Protein AF-A0A3D5EQK5-F1 (afdb_monomer)

Radius of gyration: 29.46 Å; Cα contacts (8 Å, |Δi|>4): 662; chains: 1; bounding box: 68×89×76 Å

Sequence (593 aa):
MPLKARLHYESLVHDIFRQAYERNTKLSLLFKLSTVSHFVELAGLSDRYDAQEFIRSLFLVEVLGSQAGKTKRSIWEEYKAAVKAQGEKLLVSLDEFENHLRKFVDKNSLVLPATQEALRHFLKEKTNHLLNVFSLSKARGKYVIQRMCVRVHQVGTLCFLAATGWRRSELGFTFSDIKISKNNDGLDNFSTPWRFHIHWLLPKTNGMSKTMREITSTSYILLSQLACFLPKNQDGPVMGNDDFIYEASKLLWPDFVQNYVLFDENHLVDEEHEASIQKVKREVQRTFPLYQLASKSNDLKKALSSYHSGEIPKEQRQLLEENIPQAMLDKLASPDIELTQKNVLSIKSALLRDVKYPSPHAFRHMWAEAVLMRYRGPVGSFIRANFQHMDERFFMAYLRDKDMKLINEHAERSFISYVSQQYADLGRNAFGESVSQLPRYIELSVSKTSVISHEKYLKKVATVANERIESVKANPWGTCIRRAGTDFRAACSQGGIPHTHDAAPKLCLGCTNVDITKANLRGIMVYTRQEVEACLNPNLPSQLKMPYIDTIKRAVSVVKKLKAKSSNPSRYDKAIADFEEALSAANVYQEAV

Solvent-accessible surface area (backbone atoms only — not comparable to full-atom values): 32763 Å² total; per-residue (Å²): 131,59,70,71,59,52,54,51,55,47,51,53,51,51,53,53,47,48,58,52,44,64,68,45,47,60,63,63,52,60,72,32,68,70,46,35,51,52,54,25,50,63,35,56,44,70,101,40,71,58,47,42,38,32,53,49,48,52,55,42,38,78,71,49,47,88,77,44,86,60,51,56,66,56,48,48,55,49,31,50,54,56,39,46,76,70,77,43,66,68,72,52,52,71,68,56,50,51,53,50,48,51,54,48,48,66,72,68,50,81,78,73,56,89,49,71,68,53,34,50,51,51,52,50,52,54,48,51,52,52,33,60,76,68,68,43,84,86,54,62,74,73,56,37,59,53,51,48,52,52,50,55,47,24,52,52,41,37,52,48,39,46,74,61,24,53,56,66,84,57,47,62,46,35,70,82,37,52,44,79,44,75,37,81,49,92,76,53,25,46,28,42,52,59,41,39,25,39,54,37,48,36,63,89,63,54,40,89,41,63,43,79,42,79,51,53,71,68,53,51,53,51,51,56,60,39,44,68,76,48,61,89,94,56,94,47,38,47,53,42,53,74,65,49,48,53,52,23,40,46,64,56,48,67,52,48,67,73,64,37,66,73,72,39,77,91,68,52,95,44,75,68,61,40,56,55,42,50,51,50,47,53,52,46,51,70,40,40,64,55,47,61,44,54,71,38,65,69,57,35,50,50,49,52,50,26,51,48,71,66,70,42,55,68,72,61,46,50,56,47,66,77,51,42,60,64,78,58,53,56,46,50,63,38,94,84,58,72,88,44,74,68,54,52,51,52,52,39,51,50,58,46,66,90,44,90,70,70,35,58,69,49,36,24,51,54,32,53,50,54,42,62,77,70,52,74,30,58,53,69,59,54,52,32,65,71,60,68,67,47,56,73,69,51,42,55,48,60,47,66,81,39,70,44,63,58,50,49,45,48,51,41,44,50,48,45,27,52,56,44,30,40,24,70,74,51,35,83,52,53,72,45,23,47,49,62,50,58,42,62,51,48,53,64,73,50,68,85,61,90,66,96,45,70,69,61,38,42,52,48,42,24,53,50,43,56,74,42,41,78,49,69,49,60,35,34,56,27,32,36,46,41,42,69,92,38,35,73,61,31,59,50,34,56,98,56,44,62,43,76,85,74,68,41,64,72,37,41,58,74,21,61,39,29,35,32,43,68,86,18,54,64,32,39,55,64,70,45,40,67,39,41,53,49,26,55,36,86,88,54,57,58,82,76,31,51,75,31,49,57,32,44,53,31,47,42,54,47,50,52,50,27,32,78,51,40,97,62,43,71,80,41,48,62,62,44,48,58,44,50,51,20,50,48,54,42,49,64,53,66,78,76,111

Mean predicted aligned error: 15.66 Å

pLDDT: mean 78.14, std 14.12, range [31.59, 95.19]

Foldseek 3Di:
DDPVVVVVVLVVVLVVVVVVLVVCLLLVQCPDPVNLVVLLVLQVHDPDPLSSLLSLLQSVCVVCPPVNVDHNVRLVVLLQVVCVVLVHHGPDDPVVSVVVVVVCCVVPRDDQDPDSVSNVVVVVVVLVVLCVVQVVVPDDDPRSVVVSLLLVLLQLLQVLLLQQLEDLVFQFAFLVQKDKDADPPSNSCSRNRIWIWGFTDDCQFPNRHTDTATDDSSSNSSLVVLNVSDPPPDRGRSSDHSVSNFCSQQRCLVVCLPPPPLCDPVVDPDPVVNVVVVVVSCQQNVLVVLCVCLVDLVSVLVQLVCLLVVNHDPVSVCLLVVQADPVLSVLSVDPPDDSDPVNSVVSSCSSCVSHDGTGSNVSSVSSLLVCVVPPQAQSVVVNCSSHVNDDVVNVVVVCPPPPVVVVQLVSFLVVLLVVQLLCVVVNPPSQQLKDAPSSVVLCVQCVPDDDDDSVSSSVVSSVSSSVFFDGWDGHLQFIFTHGPPCQVQQLCHDPSHRPCVPDALLRALPGNRTMGGPSSLVVLCVRLVVLLVQLQDPPHALVRNVSSLSSLVSSLVSLVSSLVRDPSNVSSVVVNVSSVVSNVSSVVNVVVD

Secondary structure (DSSP, 8-state):
--HHHHHHHHHHHHHHHHHHHHHHHHHHHHTSHHHHHHHHHHTT--S-HHHHHHHHHHHHHHHHGGGG-S-HHHHHHHHHHHHHHTT---SS-HHHHHHHHHHHHHHHSPPPPSSHHHHHHHHHHHHHHHHHHTT-TT--THHHHHHHHHHHHHHHHHHHHHHH---GGG---BGGGEEEEE---TTTTTT--EEEEEEEE-TTTSTT-EEEEEE-HHHHHHHHHHHTTSPTT---BTT--HHHHHHHHHHTHHHHHHH-GGGSGGG-S-HHHHHHHHHHHHHHHHHHHHHHHHHSHHHHHHHHHHHHTT---HHHHHHHHHHS-HHHHHHHHSTT----HHHHHHHHHHHTTT-----HHHHHHHHHHHHHHH--S-HHHHHHHHH----HHHHHHHTTSS-HHHHHHHHHHHHHHHHHHHHHHHGGGTTSSEE-SHHHHHHHHHTT---SSHHHHHHHHHHHHHHHEEEEEEETTEEEEEETT-GGGSTTEETTEE-GGG--HHHHTT-TTEEEEGGGHHHHHHHTHHHHHHHH-TTS-HHHHHHHHHHHHHHHHHHHHHHTT-SSGGGGHHHHHHHHHHHHHHHTTTS--

Nearest PDB structures (foldseek):
  7qcf-assembly1_A  TM=3.567E-01  e=1.750E+00  Escherichia coli K-12
  6xr2-assembly2_D  TM=3.735E-01  e=3.696E+00  synthetic construct
  4txr-assembly1_A  TM=3.105E-01  e=8.904E+00  Homo sapiens
  7duw-assembly1_A  TM=1.020E-01  e=5.490E+00  Rhizobium tropici

Structure (mmCIF, N/CA/C/O backbone):
data_AF-A0A3D5EQK5-F1
#
_entry.id   AF-A0A3D5EQK5-F1
#
loop_
_atom_site.group_PDB
_atom_site.id
_atom_site.type_symbol
_atom_site.label_atom_id
_atom_site.label_alt_id
_atom_site.label_comp_id
_atom_site.label_asym_id
_atom_site.label_entity_id
_atom_site.label_seq_id
_atom_site.pdbx_PDB_ins_code
_atom_site.Cartn_x
_atom_site.Cartn_y
_atom_site.Cartn_z
_atom_site.occupancy
_atom_site.B_iso_or_equiv
_atom_site.auth_seq_id
_atom_site.auth_comp_id
_atom_site.auth_asym_id
_atom_site.auth_atom_id
_atom_site.pdbx_PDB_model_num
ATOM 1 N N . MET A 1 1 ? -3.015 41.090 26.504 1.00 58.72 1 MET A N 1
ATOM 2 C CA . MET A 1 1 ? -1.765 41.469 25.805 1.00 58.72 1 MET A CA 1
ATOM 3 C C . MET A 1 1 ? -1.988 42.757 25.031 1.00 58.72 1 MET A C 1
ATOM 5 O O . MET A 1 1 ? -3.020 42.848 24.373 1.00 58.72 1 MET A O 1
ATOM 9 N N . PRO A 1 2 ? -1.046 43.712 25.070 1.00 78.38 2 PRO A N 1
ATOM 10 C CA . PRO A 1 2 ? -1.090 44.917 24.241 1.00 78.38 2 PRO A CA 1
ATOM 11 C C . PRO A 1 2 ? -1.118 44.578 22.741 1.00 78.38 2 PRO A C 1
ATOM 13 O O . PRO A 1 2 ? -0.469 43.620 22.314 1.00 78.38 2 PRO A O 1
ATOM 16 N N . LEU A 1 3 ? -1.826 45.376 21.933 1.00 74.75 3 LEU A N 1
ATOM 17 C CA . LEU A 1 3 ? -1.987 45.160 20.484 1.00 74.75 3 LEU A CA 1
ATOM 18 C C . LEU A 1 3 ? -0.637 45.051 19.753 1.00 74.75 3 LEU A C 1
ATOM 20 O O . LEU A 1 3 ? -0.443 44.152 18.941 1.00 74.75 3 LEU A O 1
ATOM 24 N N . LYS A 1 4 ? 0.325 45.905 20.121 1.00 75.62 4 LYS A N 1
ATOM 25 C CA . LYS A 1 4 ? 1.687 45.918 19.562 1.00 75.62 4 LYS A CA 1
ATOM 26 C C . LYS A 1 4 ? 2.435 44.600 19.796 1.00 75.62 4 LYS A C 1
ATOM 28 O O . LYS A 1 4 ? 3.057 44.077 18.880 1.00 75.62 4 LYS A O 1
ATOM 33 N N . ALA A 1 5 ? 2.323 44.032 20.999 1.00 76.06 5 ALA A N 1
ATOM 34 C CA . ALA A 1 5 ? 2.925 42.739 21.311 1.00 76.06 5 ALA A CA 1
ATOM 35 C C . ALA A 1 5 ? 2.268 41.620 20.488 1.00 76.06 5 ALA A C 1
ATOM 37 O O . ALA A 1 5 ? 2.960 40.784 19.921 1.00 76.06 5 ALA A O 1
ATOM 38 N N . ARG A 1 6 ? 0.934 41.633 20.362 1.00 76.75 6 ARG A N 1
ATOM 39 C CA . ARG A 1 6 ? 0.190 40.636 19.576 1.00 76.75 6 ARG A CA 1
ATOM 40 C C . ARG A 1 6 ? 0.594 40.635 18.097 1.00 76.75 6 ARG A C 1
ATOM 42 O O . ARG A 1 6 ? 0.822 39.560 17.556 1.00 76.75 6 ARG A O 1
ATOM 49 N N . LEU A 1 7 ? 0.722 41.813 17.485 1.00 79.81 7 LEU A N 1
ATOM 50 C CA . LEU A 1 7 ? 1.175 41.961 16.097 1.00 79.81 7 LEU A CA 1
ATOM 51 C C . LEU A 1 7 ? 2.622 41.481 15.909 1.00 79.81 7 LEU A C 1
ATOM 53 O O . LEU A 1 7 ? 2.929 40.829 14.916 1.00 79.81 7 LEU A O 1
ATOM 57 N N . HIS A 1 8 ? 3.498 41.735 16.886 1.00 83.69 8 HIS A N 1
ATOM 58 C CA . HIS A 1 8 ? 4.877 41.247 16.849 1.00 83.69 8 HIS A CA 1
ATOM 59 C C . HIS A 1 8 ? 4.963 39.711 16.889 1.00 83.69 8 HIS A C 1
ATOM 61 O O . HIS A 1 8 ? 5.637 39.111 16.053 1.00 83.69 8 HIS A O 1
ATOM 67 N N . TYR A 1 9 ? 4.244 39.056 17.810 1.00 84.31 9 TYR A N 1
ATOM 68 C CA . TYR A 1 9 ? 4.218 37.588 17.872 1.00 84.31 9 TYR A CA 1
ATOM 69 C C . TYR A 1 9 ? 3.583 36.958 16.636 1.00 84.31 9 TYR A C 1
ATOM 71 O O . TYR A 1 9 ? 4.021 35.898 16.198 1.00 84.31 9 TYR A O 1
ATOM 79 N N . GLU A 1 10 ? 2.556 37.590 16.074 1.00 84.56 10 GLU A N 1
ATOM 80 C CA . GLU A 1 10 ? 1.939 37.120 14.840 1.00 84.56 10 GLU A CA 1
ATOM 81 C C . GLU A 1 10 ? 2.922 37.152 13.672 1.00 84.56 10 GLU A C 1
ATOM 83 O O . GLU A 1 10 ? 3.047 36.146 12.976 1.00 84.56 10 GLU A O 1
ATOM 88 N N . SER A 1 11 ? 3.681 38.242 13.522 1.00 86.12 11 SER A N 1
ATOM 89 C CA . SER A 1 11 ? 4.721 38.320 12.498 1.00 86.12 11 SER A CA 1
ATOM 90 C C . SER A 1 11 ? 5.740 37.201 12.649 1.00 86.12 11 SER A C 1
ATOM 92 O O . SER A 1 11 ? 6.010 36.492 11.687 1.00 86.12 11 SER A O 1
ATOM 94 N N . LEU A 1 12 ? 6.230 36.976 13.870 1.00 88.50 12 LEU A N 1
ATOM 95 C CA . LEU A 1 12 ? 7.186 35.908 14.141 1.00 88.50 12 LEU A CA 1
ATOM 96 C C . LEU A 1 12 ? 6.625 34.522 13.776 1.00 88.50 12 LEU A C 1
ATOM 98 O O . LEU A 1 12 ? 7.316 33.710 13.165 1.00 88.50 12 LEU A O 1
ATOM 102 N N . VAL A 1 13 ? 5.368 34.238 14.130 1.00 86.62 13 VAL A N 1
ATOM 103 C CA . VAL A 1 13 ? 4.706 32.966 13.790 1.00 86.62 13 VAL A CA 1
ATOM 104 C C . VAL A 1 13 ? 4.538 32.817 12.279 1.00 86.62 13 VAL A C 1
ATOM 106 O O . VAL A 1 13 ? 4.774 31.733 11.746 1.00 86.62 13 VAL A O 1
ATOM 109 N N . HIS A 1 14 ? 4.151 33.886 11.587 1.00 89.94 14 HIS A N 1
ATOM 110 C CA . HIS A 1 14 ? 4.031 33.911 10.133 1.00 89.94 14 HIS A CA 1
ATOM 111 C C . HIS A 1 14 ? 5.373 33.657 9.442 1.00 89.94 14 HIS A C 1
ATOM 113 O O . HIS A 1 14 ? 5.427 32.854 8.511 1.00 89.94 14 HIS A O 1
ATOM 119 N N . ASP A 1 15 ? 6.458 34.252 9.931 1.00 88.75 15 ASP A N 1
ATOM 120 C CA . ASP A 1 15 ? 7.800 34.048 9.382 1.00 88.75 15 ASP A CA 1
ATOM 121 C C . ASP A 1 15 ? 8.273 32.603 9.589 1.00 88.75 15 ASP A C 1
ATOM 123 O O . ASP A 1 15 ? 8.761 31.960 8.656 1.00 88.75 15 ASP A O 1
ATOM 127 N N . ILE A 1 16 ? 8.041 32.039 10.781 1.00 88.12 16 ILE A N 1
ATOM 128 C CA . ILE A 1 16 ? 8.313 30.622 11.065 1.00 88.12 16 ILE A CA 1
ATOM 129 C C . ILE A 1 16 ? 7.494 29.717 10.136 1.00 88.12 16 ILE A C 1
ATOM 131 O O . ILE A 1 16 ? 8.021 28.734 9.608 1.00 88.12 16 ILE A O 1
ATOM 135 N N . PHE A 1 17 ? 6.216 30.040 9.917 1.00 88.06 17 PHE A N 1
ATOM 136 C CA . PHE A 1 17 ? 5.351 29.280 9.022 1.00 88.06 17 PHE A CA 1
ATOM 137 C C . PHE A 1 17 ? 5.857 29.320 7.580 1.00 88.06 17 PHE A C 1
ATOM 139 O O . PHE A 1 17 ? 5.950 28.261 6.966 1.00 88.06 17 PHE A O 1
ATOM 146 N N . ARG A 1 18 ? 6.232 30.493 7.047 1.00 88.69 18 ARG A N 1
ATOM 147 C CA . ARG A 1 18 ? 6.781 30.617 5.684 1.00 88.69 18 ARG A CA 1
ATOM 148 C C . ARG A 1 18 ? 8.023 29.757 5.504 1.00 88.69 18 ARG A C 1
ATOM 150 O O . ARG A 1 18 ? 8.058 28.927 4.601 1.00 88.69 18 ARG A O 1
ATOM 157 N N . GLN A 1 19 ? 8.980 29.866 6.426 1.00 86.25 19 GLN A N 1
ATOM 158 C CA . GLN A 1 19 ? 10.206 29.067 6.379 1.00 86.25 19 GLN A CA 1
ATOM 159 C C . GLN A 1 19 ? 9.916 27.560 6.418 1.00 86.25 19 GLN A C 1
ATOM 161 O O . GLN A 1 19 ? 10.554 26.780 5.713 1.00 86.25 19 GLN A O 1
ATOM 166 N N . ALA A 1 20 ? 8.963 27.125 7.249 1.00 83.94 20 ALA A N 1
ATOM 167 C CA . ALA A 1 20 ? 8.563 25.722 7.309 1.00 83.94 20 ALA A CA 1
ATOM 168 C C . ALA A 1 20 ? 7.818 25.279 6.039 1.00 83.94 20 ALA A C 1
ATOM 170 O O . ALA A 1 20 ? 8.043 24.170 5.555 1.00 83.94 20 ALA A O 1
ATOM 171 N N . TYR A 1 21 ? 6.956 26.133 5.490 1.00 86.31 21 TYR A N 1
ATOM 172 C CA . TYR A 1 21 ? 6.188 25.867 4.281 1.00 86.31 21 TYR A CA 1
ATOM 173 C C . TYR A 1 21 ? 7.105 25.700 3.068 1.00 86.31 21 TYR A C 1
ATOM 175 O O . TYR A 1 21 ? 7.033 24.681 2.387 1.00 86.31 21 TYR A O 1
ATOM 183 N N . GLU A 1 22 ? 8.024 26.638 2.846 1.00 82.25 22 GLU A N 1
ATOM 184 C CA . GLU A 1 22 ? 8.985 26.608 1.738 1.00 82.25 22 GLU A CA 1
ATOM 185 C C . GLU A 1 22 ? 9.853 25.344 1.768 1.00 82.25 22 GLU A C 1
ATOM 187 O O . GLU A 1 22 ? 10.037 24.690 0.741 1.00 82.25 22 GLU A O 1
ATOM 192 N N . ARG A 1 23 ? 10.308 24.928 2.958 1.00 77.94 23 ARG A N 1
ATOM 193 C CA . ARG A 1 23 ? 11.094 23.693 3.125 1.00 77.94 23 ARG A CA 1
ATOM 194 C C . ARG A 1 23 ? 10.308 22.426 2.772 1.00 77.94 23 ARG A C 1
ATOM 196 O O . ARG A 1 23 ? 10.886 21.489 2.231 1.00 77.94 23 ARG A O 1
ATOM 203 N N . ASN A 1 24 ? 9.010 22.379 3.075 1.00 80.12 24 ASN A N 1
ATOM 204 C CA . ASN A 1 24 ? 8.198 21.161 2.948 1.00 80.12 24 ASN A CA 1
ATOM 205 C C . ASN A 1 24 ? 7.354 21.096 1.668 1.00 80.12 24 ASN A C 1
ATOM 207 O O . ASN A 1 24 ? 6.940 20.005 1.261 1.00 80.12 24 ASN A O 1
ATOM 211 N N . THR A 1 25 ? 7.087 22.233 1.021 1.00 80.00 25 THR A N 1
ATOM 212 C CA . THR A 1 25 ? 6.208 22.294 -0.155 1.00 80.00 25 THR A CA 1
ATOM 213 C C . THR A 1 25 ? 6.804 21.522 -1.329 1.00 80.00 25 THR A C 1
ATOM 215 O O . THR A 1 25 ? 6.114 20.712 -1.945 1.00 80.00 25 THR A O 1
ATOM 218 N N . LYS A 1 26 ? 8.120 21.653 -1.555 1.00 77.25 26 LYS A N 1
ATOM 219 C CA . LYS A 1 26 ? 8.837 20.931 -2.615 1.00 77.25 26 LYS A CA 1
ATOM 220 C C . LYS A 1 26 ? 8.755 19.416 -2.408 1.00 77.25 26 LYS A C 1
ATOM 222 O O . LYS A 1 26 ? 8.374 18.698 -3.327 1.00 77.25 26 LYS A O 1
ATOM 227 N N . LEU A 1 27 ? 9.011 18.937 -1.186 1.00 76.38 27 LEU A N 1
ATOM 228 C CA . LEU A 1 27 ? 8.871 17.518 -0.830 1.00 76.38 27 LEU A CA 1
ATOM 229 C C . LEU A 1 27 ? 7.439 17.017 -1.050 1.00 76.38 27 LEU A C 1
ATOM 231 O O . LEU A 1 27 ? 7.224 15.950 -1.615 1.00 76.38 27 LEU A O 1
ATOM 235 N N . SER A 1 28 ? 6.445 17.795 -0.633 1.00 79.81 28 SER A N 1
ATOM 236 C CA . SER A 1 28 ? 5.041 17.394 -0.754 1.00 79.81 28 SER A CA 1
ATOM 237 C C . SER A 1 28 ? 4.532 17.424 -2.196 1.00 79.81 28 SER A C 1
ATOM 239 O O . SER A 1 28 ? 3.618 16.677 -2.523 1.00 79.81 28 SER A O 1
ATOM 241 N N . LEU A 1 29 ? 5.085 18.283 -3.057 1.00 86.12 29 LEU A N 1
ATOM 242 C CA . LEU A 1 29 ? 4.677 18.429 -4.454 1.00 86.12 29 LEU A CA 1
ATOM 243 C C . LEU A 1 29 ? 5.277 17.342 -5.355 1.00 86.12 29 LEU A C 1
ATOM 245 O O . LEU A 1 29 ? 4.557 16.772 -6.177 1.00 86.12 29 LEU A O 1
ATOM 249 N N . LEU A 1 30 ? 6.574 17.056 -5.198 1.00 87.62 30 LEU A N 1
ATOM 250 C CA . LEU A 1 30 ? 7.318 16.148 -6.078 1.00 87.62 30 LEU A CA 1
ATOM 251 C C . LEU A 1 30 ? 6.828 14.700 -5.993 1.00 87.62 30 LEU A C 1
ATOM 253 O O . LEU A 1 30 ? 6.723 14.024 -7.011 1.00 87.62 30 LEU A O 1
ATOM 257 N N . PHE A 1 31 ? 6.488 14.231 -4.792 1.00 86.56 31 PHE A N 1
ATOM 258 C CA . PHE A 1 31 ? 6.143 12.825 -4.563 1.00 86.56 31 PHE A CA 1
ATOM 259 C C . PHE A 1 31 ? 4.642 12.522 -4.622 1.00 86.56 31 PHE A C 1
ATOM 261 O O . PHE A 1 31 ? 4.228 11.411 -4.290 1.00 86.56 31 PHE A O 1
ATOM 268 N N . LYS A 1 32 ? 3.808 13.471 -5.069 1.00 86.50 32 LYS A N 1
ATOM 269 C CA . LYS A 1 32 ? 2.410 13.153 -5.398 1.00 86.50 32 LYS A CA 1
ATOM 270 C C . LYS A 1 32 ? 2.382 12.174 -6.561 1.00 86.50 32 LYS A C 1
ATOM 272 O O . LYS A 1 32 ? 3.110 12.357 -7.534 1.00 86.50 32 LYS A O 1
ATOM 277 N N . LEU A 1 33 ? 1.483 11.194 -6.495 1.00 82.75 33 LEU A N 1
ATOM 278 C CA . LEU A 1 33 ? 1.324 10.214 -7.569 1.00 82.75 33 LEU A CA 1
ATOM 279 C C . LEU A 1 33 ? 1.055 10.897 -8.917 1.00 82.75 33 LEU A C 1
ATOM 281 O O . LEU A 1 33 ? 1.727 10.587 -9.888 1.00 82.75 33 LEU A O 1
ATOM 285 N N . SER A 1 34 ? 0.175 11.902 -8.944 1.00 85.25 34 SER A N 1
ATOM 286 C CA . SER A 1 34 ? -0.120 12.685 -10.150 1.00 85.25 34 SER A CA 1
ATOM 287 C C . SER A 1 34 ? 1.107 13.400 -10.724 1.00 85.25 34 SER A C 1
ATOM 289 O O . SER A 1 34 ? 1.261 13.473 -11.937 1.00 85.25 34 SER A O 1
ATOM 291 N N . THR A 1 35 ? 1.994 13.917 -9.865 1.00 90.25 35 THR A N 1
ATOM 292 C CA . THR A 1 35 ? 3.247 14.547 -10.302 1.00 90.25 35 THR A CA 1
ATOM 293 C C . THR A 1 35 ? 4.177 13.499 -10.901 1.00 90.25 35 THR A C 1
ATOM 295 O O . THR A 1 35 ? 4.701 13.701 -11.988 1.00 90.25 35 THR A O 1
ATOM 298 N N . VAL A 1 36 ? 4.360 12.360 -10.229 1.00 86.94 36 VAL A N 1
ATOM 299 C CA . VAL A 1 36 ? 5.205 11.272 -10.740 1.00 86.94 36 VAL A CA 1
ATOM 300 C C . VAL A 1 36 ? 4.689 10.782 -12.095 1.00 86.94 36 VAL A C 1
ATOM 302 O O . VAL A 1 36 ? 5.470 10.744 -13.041 1.00 86.94 36 VAL A O 1
ATOM 305 N N . SER A 1 37 ? 3.389 10.501 -12.223 1.00 83.75 37 SER A N 1
ATOM 306 C CA . SER A 1 37 ? 2.772 10.068 -13.484 1.00 83.75 37 SER A CA 1
ATOM 307 C C . SER A 1 37 ? 2.935 11.105 -14.602 1.00 83.75 37 SER A C 1
ATOM 309 O O . SER A 1 37 ? 3.302 10.735 -15.713 1.00 83.75 37 SER A O 1
ATOM 311 N N . HIS A 1 38 ? 2.784 12.404 -14.306 1.00 91.50 38 HIS A N 1
ATOM 312 C CA . HIS A 1 38 ? 3.046 13.484 -15.273 1.00 91.50 38 HIS A CA 1
ATOM 313 C C . HIS A 1 38 ? 4.479 13.432 -15.827 1.00 91.50 38 HIS A C 1
ATOM 315 O O . HIS A 1 38 ? 4.701 13.603 -17.023 1.00 91.50 38 HIS A O 1
ATOM 321 N N . PHE A 1 39 ? 5.475 13.195 -14.970 1.00 93.75 39 PHE A N 1
ATOM 322 C CA . PHE A 1 39 ? 6.879 13.132 -15.394 1.00 93.75 39 PHE A CA 1
ATOM 323 C C . PHE A 1 39 ? 7.262 11.802 -16.058 1.00 93.75 39 PHE A C 1
ATOM 325 O O . PHE A 1 39 ? 8.193 11.784 -16.862 1.00 93.75 39 PHE A O 1
ATOM 332 N N . VAL A 1 40 ? 6.540 10.715 -15.772 1.00 85.25 40 VAL A N 1
ATOM 333 C CA . VAL A 1 40 ? 6.637 9.452 -16.523 1.00 85.25 40 VAL A CA 1
ATOM 334 C C . VAL A 1 40 ? 6.161 9.661 -17.962 1.00 85.25 40 VAL A C 1
ATOM 336 O O . VAL A 1 40 ? 6.879 9.314 -18.901 1.00 85.25 40 VAL A O 1
ATOM 339 N N . GLU A 1 41 ? 5.005 10.304 -18.139 1.00 88.81 41 GLU A N 1
ATOM 340 C CA . GLU A 1 41 ? 4.453 10.634 -19.457 1.00 88.81 41 GLU A CA 1
ATOM 341 C C . GLU A 1 41 ? 5.359 11.607 -20.224 1.00 88.81 41 GLU A C 1
ATOM 343 O O . GLU A 1 41 ? 5.685 11.360 -21.384 1.00 88.81 41 GLU A O 1
ATOM 348 N N . LEU A 1 42 ? 5.859 12.660 -19.562 1.00 92.81 42 LEU A N 1
ATOM 349 C CA . LEU A 1 42 ? 6.825 13.599 -20.146 1.00 92.81 42 LEU A CA 1
ATOM 350 C C . LEU A 1 42 ? 8.085 12.889 -20.664 1.00 92.81 42 LEU A C 1
ATOM 352 O O . LEU A 1 42 ? 8.628 13.261 -21.701 1.00 92.81 42 LEU A O 1
ATOM 356 N N . ALA A 1 43 ? 8.561 11.873 -19.941 1.00 89.06 43 ALA A N 1
ATOM 357 C CA . ALA A 1 43 ? 9.718 11.084 -20.348 1.00 89.06 43 ALA A CA 1
ATOM 358 C C . ALA A 1 43 ? 9.424 10.144 -21.535 1.00 89.06 43 ALA A C 1
ATOM 360 O O . ALA A 1 43 ? 10.362 9.583 -22.106 1.00 89.06 43 ALA A O 1
ATOM 361 N N . GLY A 1 44 ? 8.154 9.992 -21.926 1.00 85.31 44 GLY A N 1
ATOM 362 C CA . GLY A 1 44 ? 7.701 9.082 -22.976 1.00 85.31 44 GLY A CA 1
ATOM 363 C C . GLY A 1 44 ? 7.633 7.624 -22.547 1.00 85.31 44 GLY A C 1
ATOM 364 O O . GLY A 1 44 ? 7.754 6.729 -23.380 1.00 85.31 44 GLY A O 1
ATOM 365 N N . LEU A 1 45 ? 7.497 7.378 -21.246 1.00 76.50 45 LEU A N 1
ATOM 366 C CA . LEU A 1 45 ? 7.446 6.041 -20.673 1.00 76.50 45 LEU A CA 1
ATOM 367 C C . LEU A 1 45 ? 5.991 5.623 -20.446 1.00 76.50 45 LEU A C 1
ATOM 369 O O . LEU A 1 45 ? 5.134 6.439 -20.110 1.00 76.50 45 LEU A O 1
ATOM 373 N N . SER A 1 46 ? 5.708 4.328 -20.578 1.00 67.31 46 SER A N 1
ATOM 374 C CA . SER A 1 46 ? 4.428 3.769 -20.131 1.00 67.31 46 SER A CA 1
ATOM 375 C C . SER A 1 46 ? 4.308 3.862 -18.607 1.00 67.31 46 SER A C 1
ATOM 377 O O . SER A 1 46 ? 5.302 3.613 -17.922 1.00 67.31 46 SER A O 1
ATOM 379 N N . ASP A 1 47 ? 3.107 4.139 -18.082 1.00 61.41 47 ASP A N 1
ATOM 380 C CA . ASP A 1 47 ? 2.849 4.247 -16.637 1.00 61.41 47 ASP A CA 1
ATOM 381 C C . ASP A 1 47 ? 2.963 2.888 -15.924 1.00 61.41 47 ASP A C 1
ATOM 383 O O . ASP A 1 47 ? 1.990 2.187 -15.642 1.00 61.41 47 ASP A O 1
ATOM 387 N N . ARG A 1 48 ? 4.210 2.477 -15.697 1.00 57.44 48 ARG A N 1
ATOM 388 C CA . ARG A 1 48 ? 4.614 1.244 -15.031 1.00 57.44 48 ARG A CA 1
ATOM 389 C C . ARG A 1 48 ? 5.326 1.572 -13.727 1.00 57.44 48 ARG A C 1
ATOM 391 O O . ARG A 1 48 ? 5.919 2.636 -13.565 1.00 57.44 48 ARG A O 1
ATOM 398 N N . TYR A 1 49 ? 5.314 0.614 -12.807 1.00 57.22 49 TYR A N 1
ATOM 399 C CA . TYR A 1 49 ? 5.948 0.768 -11.500 1.00 57.22 49 TYR A CA 1
ATOM 400 C C . TYR A 1 49 ? 7.445 1.120 -11.587 1.00 57.22 49 TYR A C 1
ATOM 402 O O . TYR A 1 49 ? 7.893 2.017 -10.883 1.00 57.22 49 TYR A O 1
ATOM 410 N N . ASP A 1 50 ? 8.202 0.468 -12.473 1.00 61.59 50 ASP A N 1
ATOM 411 C CA . ASP A 1 50 ? 9.630 0.733 -12.704 1.00 61.59 50 ASP A CA 1
ATOM 412 C C . ASP A 1 50 ? 9.883 2.171 -13.183 1.00 61.59 50 ASP A C 1
ATOM 414 O O . ASP A 1 50 ? 10.733 2.866 -12.627 1.00 61.59 50 ASP A O 1
ATOM 418 N N . ALA A 1 51 ? 9.084 2.653 -14.138 1.00 69.06 51 ALA A N 1
ATOM 419 C CA . ALA A 1 51 ? 9.163 4.027 -14.627 1.00 69.06 51 ALA A CA 1
ATOM 420 C C . ALA A 1 51 ? 8.839 5.050 -13.525 1.00 69.06 51 ALA A C 1
ATOM 422 O O . ALA A 1 51 ? 9.526 6.064 -13.390 1.00 69.06 51 ALA A O 1
ATOM 423 N N . GLN A 1 52 ? 7.833 4.773 -12.691 1.00 74.62 52 GLN A N 1
ATOM 424 C CA . GLN A 1 52 ? 7.514 5.628 -11.549 1.00 74.62 52 GLN A CA 1
ATOM 425 C C . GLN A 1 52 ? 8.644 5.651 -10.508 1.00 74.62 52 GLN A C 1
ATOM 427 O O . GLN A 1 52 ? 8.967 6.718 -9.987 1.00 74.62 52 GLN A O 1
ATOM 432 N N . GLU A 1 53 ? 9.261 4.506 -10.202 1.00 71.81 53 GLU A N 1
ATOM 433 C CA . GLU A 1 53 ? 10.403 4.428 -9.281 1.00 71.81 53 GLU A CA 1
ATOM 434 C C . GLU A 1 53 ? 11.640 5.146 -9.832 1.00 71.81 53 GLU A C 1
ATOM 436 O O . GLU A 1 53 ? 12.314 5.857 -9.084 1.00 71.81 53 GLU A O 1
ATOM 441 N N . PHE A 1 54 ? 11.888 5.069 -11.141 1.00 81.75 54 PHE A N 1
ATOM 442 C CA . PHE A 1 54 ? 12.933 5.848 -11.805 1.00 81.75 54 PHE A CA 1
ATOM 443 C C . PHE A 1 54 ? 12.726 7.360 -11.610 1.00 81.75 54 PHE A C 1
ATOM 445 O O . PHE A 1 54 ? 13.625 8.054 -11.126 1.00 81.75 54 PHE A O 1
ATOM 452 N N . ILE A 1 55 ? 11.525 7.875 -11.899 1.00 90.12 55 ILE A N 1
ATOM 453 C CA . ILE A 1 55 ? 11.202 9.298 -11.702 1.00 90.12 55 ILE A CA 1
ATOM 454 C C . ILE A 1 55 ? 11.312 9.696 -10.222 1.00 90.12 55 ILE A C 1
ATOM 456 O O . ILE A 1 55 ? 11.924 10.718 -9.899 1.00 90.12 55 ILE A O 1
ATOM 460 N N . ARG A 1 56 ? 10.796 8.870 -9.299 1.00 86.06 56 ARG A N 1
ATOM 461 C CA . ARG A 1 56 ? 10.953 9.092 -7.849 1.00 86.06 56 ARG A CA 1
ATOM 462 C C . ARG A 1 56 ? 12.421 9.143 -7.444 1.00 86.06 56 ARG A C 1
ATOM 464 O O . ARG A 1 56 ? 12.781 9.963 -6.604 1.00 86.06 56 ARG A O 1
ATOM 471 N N . SER A 1 57 ? 13.272 8.323 -8.051 1.00 86.81 57 SER A N 1
ATOM 472 C CA . SER A 1 57 ? 14.708 8.295 -7.776 1.00 86.81 57 SER A CA 1
ATOM 473 C C . SER A 1 57 ? 15.404 9.586 -8.200 1.00 86.81 57 SER A C 1
ATOM 475 O O . SER A 1 57 ? 16.240 10.097 -7.455 1.00 86.81 57 SER A O 1
ATOM 477 N N . LEU A 1 58 ? 15.011 10.183 -9.331 1.00 90.69 58 LEU A N 1
ATOM 478 C CA . LEU A 1 58 ? 15.496 11.510 -9.730 1.00 90.69 58 LEU A CA 1
ATOM 479 C C . LEU A 1 58 ? 15.092 12.590 -8.717 1.00 90.69 58 LEU A C 1
ATOM 481 O O . LEU A 1 58 ? 15.896 13.466 -8.396 1.00 90.69 58 LEU A O 1
ATOM 485 N N . PHE A 1 59 ? 13.869 12.520 -8.184 1.00 90.25 59 PHE A N 1
ATOM 486 C CA . PHE A 1 59 ? 13.402 13.444 -7.146 1.00 90.25 59 PHE A CA 1
ATOM 487 C C . PHE A 1 59 ? 14.079 13.196 -5.796 1.00 90.25 59 PHE A C 1
ATOM 489 O O . PHE A 1 59 ? 14.369 14.148 -5.079 1.00 90.25 59 PHE A O 1
ATOM 496 N N . LEU A 1 60 ? 14.387 11.945 -5.451 1.00 87.88 60 LEU A N 1
ATOM 497 C CA . LEU A 1 60 ? 15.072 11.594 -4.207 1.00 87.88 60 LEU A CA 1
ATOM 498 C C . LEU A 1 60 ? 16.487 12.162 -4.121 1.00 87.88 60 LEU A C 1
ATOM 500 O O . LEU A 1 60 ? 16.927 12.460 -3.015 1.00 87.88 60 LEU A O 1
ATOM 504 N N . VAL A 1 61 ? 17.171 12.400 -5.246 1.00 87.81 61 VAL A N 1
ATOM 505 C CA . VAL A 1 61 ? 18.466 13.108 -5.240 1.00 87.81 61 VAL A CA 1
ATOM 506 C C . VAL A 1 61 ? 18.344 14.487 -4.578 1.00 87.81 61 VAL A C 1
ATOM 508 O O . VAL A 1 61 ? 19.232 14.887 -3.829 1.00 87.81 61 VAL A O 1
ATOM 511 N N . GLU A 1 62 ? 17.226 15.191 -4.789 1.00 79.06 62 GLU A N 1
ATOM 512 C CA . GLU A 1 62 ? 16.964 16.504 -4.176 1.00 79.06 62 GLU A CA 1
ATOM 513 C C . GLU A 1 62 ? 16.789 16.420 -2.653 1.00 79.06 62 GLU A C 1
ATOM 515 O O . GLU A 1 62 ? 17.002 17.408 -1.954 1.00 79.06 62 GLU A O 1
ATOM 520 N N . VAL A 1 63 ? 16.376 15.255 -2.144 1.00 76.50 63 VAL A N 1
ATOM 521 C CA . VAL A 1 63 ? 16.074 15.023 -0.723 1.00 76.50 63 VAL A CA 1
ATOM 522 C C . VAL A 1 63 ? 17.281 14.467 0.021 1.00 76.50 63 VAL A C 1
ATOM 524 O O . VAL A 1 63 ? 17.598 14.922 1.115 1.00 76.50 63 VAL A O 1
ATOM 527 N N . LEU A 1 64 ? 17.958 13.484 -0.575 1.00 75.81 64 LEU A N 1
ATOM 528 C CA . LEU A 1 64 ? 19.105 12.792 0.013 1.00 75.81 64 LEU A CA 1
ATOM 529 C C . LEU A 1 64 ? 20.383 13.645 -0.022 1.00 75.81 64 LEU A C 1
ATOM 531 O O . LEU A 1 64 ? 21.309 13.404 0.754 1.00 75.81 64 LEU A O 1
ATOM 535 N N . GLY A 1 65 ? 20.456 14.646 -0.907 1.00 71.44 65 GLY A N 1
ATOM 536 C CA . GLY A 1 65 ? 21.603 15.546 -1.011 1.00 71.44 65 GLY A CA 1
ATOM 537 C C . GLY A 1 65 ? 22.921 14.794 -1.239 1.00 71.44 65 GLY A C 1
ATOM 538 O O . GLY A 1 65 ? 22.987 13.838 -2.011 1.00 71.44 65 GLY A O 1
ATOM 539 N N . SER A 1 66 ? 23.989 15.198 -0.543 1.00 58.72 66 SER A N 1
ATOM 540 C CA . SER A 1 66 ? 25.323 14.580 -0.658 1.00 58.72 66 SER A CA 1
ATOM 541 C C . SER A 1 66 ? 25.380 13.109 -0.218 1.00 58.72 66 SER A C 1
ATOM 543 O O . SER A 1 66 ? 26.298 12.394 -0.617 1.00 58.72 66 SER A O 1
ATOM 545 N N . GLN A 1 67 ? 24.391 12.625 0.545 1.00 63.31 67 GLN A N 1
ATOM 546 C CA . GLN A 1 67 ? 24.292 11.220 0.963 1.00 63.31 67 GLN A CA 1
ATOM 547 C C . GLN A 1 67 ? 23.810 10.295 -0.165 1.00 63.31 67 GLN A C 1
ATOM 549 O O . GLN A 1 67 ? 23.924 9.076 -0.053 1.00 63.31 67 GLN A O 1
ATOM 554 N N . ALA A 1 68 ? 23.310 10.856 -1.271 1.00 64.25 68 ALA A N 1
ATOM 555 C CA . ALA A 1 68 ? 22.788 10.097 -2.400 1.00 64.25 68 ALA A CA 1
ATOM 556 C C . ALA A 1 68 ? 23.852 9.191 -3.045 1.00 64.25 68 ALA A C 1
ATOM 558 O O . ALA A 1 68 ? 23.534 8.123 -3.555 1.00 64.25 68 ALA A O 1
ATOM 559 N N . GLY A 1 69 ? 25.132 9.578 -3.071 1.00 76.19 69 GLY A N 1
ATOM 560 C CA . GLY A 1 69 ? 26.201 8.758 -3.665 1.00 76.19 69 GLY A CA 1
ATOM 561 C C . GLY A 1 69 ? 26.011 8.381 -5.151 1.00 76.19 69 GLY A C 1
ATOM 562 O O . GLY A 1 69 ? 26.819 7.609 -5.674 1.00 76.19 69 GLY A O 1
ATOM 563 N N . LYS A 1 70 ? 24.963 8.910 -5.800 1.00 82.62 70 LYS A N 1
ATOM 564 C CA . LYS A 1 70 ? 24.613 8.873 -7.222 1.00 82.62 70 LYS A CA 1
ATOM 565 C C . LYS A 1 70 ? 23.992 10.218 -7.597 1.00 82.62 70 LYS A C 1
ATOM 567 O O . LYS A 1 70 ? 23.228 10.794 -6.825 1.00 82.62 70 LYS A O 1
ATOM 572 N N . THR A 1 71 ? 24.315 10.705 -8.789 1.00 88.50 71 THR A N 1
ATOM 573 C CA . THR A 1 71 ? 23.753 11.944 -9.342 1.00 88.50 71 THR A CA 1
ATOM 574 C C . THR A 1 71 ? 22.546 11.631 -10.224 1.00 88.50 71 THR A C 1
ATOM 576 O O . THR A 1 71 ? 22.446 10.528 -10.766 1.00 88.50 71 THR A O 1
ATOM 579 N N . LYS A 1 72 ? 21.659 12.613 -10.445 1.00 90.81 72 LYS A N 1
ATOM 580 C CA . LYS A 1 72 ? 20.568 12.474 -11.428 1.00 90.81 72 LYS A CA 1
ATOM 581 C C . LYS A 1 72 ? 21.085 12.077 -12.808 1.00 90.81 72 LYS A C 1
ATOM 583 O O . LYS A 1 72 ? 20.474 11.242 -13.455 1.00 90.81 72 LYS A O 1
ATOM 588 N N . ARG A 1 73 ? 22.235 12.624 -13.224 1.00 91.25 73 ARG A N 1
ATOM 589 C CA . ARG A 1 73 ? 22.887 12.277 -14.495 1.00 91.25 73 ARG A CA 1
ATOM 590 C C . ARG A 1 73 ? 23.274 10.801 -14.568 1.00 91.25 73 ARG A C 1
ATOM 592 O O . ARG A 1 73 ? 22.997 10.172 -15.580 1.00 91.25 73 ARG A O 1
ATOM 599 N N . SER A 1 74 ? 23.856 10.250 -13.500 1.00 88.12 74 SER A N 1
ATOM 600 C CA . SER A 1 74 ? 24.174 8.815 -13.421 1.00 88.12 74 SER A CA 1
ATOM 601 C C . SER A 1 74 ? 22.911 7.971 -13.565 1.00 88.12 74 SER A C 1
ATOM 603 O O . SER A 1 74 ? 22.845 7.111 -14.433 1.00 88.12 74 SER A O 1
ATOM 605 N N . ILE A 1 75 ? 21.878 8.277 -12.771 1.00 88.31 75 ILE A N 1
ATOM 606 C CA . ILE A 1 75 ? 20.597 7.552 -12.777 1.00 88.31 75 ILE A CA 1
ATOM 607 C C . ILE A 1 75 ? 19.931 7.631 -14.158 1.00 88.31 75 ILE A C 1
ATOM 609 O O . ILE A 1 75 ? 19.447 6.626 -14.671 1.00 88.31 75 ILE A O 1
ATOM 613 N N . TRP A 1 76 ? 19.945 8.811 -14.779 1.00 91.00 76 TRP A N 1
ATOM 614 C CA . TRP A 1 76 ? 19.375 9.047 -16.101 1.00 91.00 76 TRP A CA 1
ATOM 615 C C . TRP A 1 76 ? 20.058 8.221 -17.189 1.00 91.00 76 TRP A C 1
ATOM 617 O O . TRP A 1 76 ? 19.377 7.525 -17.938 1.00 91.00 76 TRP A O 1
ATOM 627 N N . GLU A 1 77 ? 21.389 8.275 -17.286 1.00 89.25 77 GLU A N 1
ATOM 628 C CA . GLU A 1 77 ? 22.118 7.542 -18.328 1.00 89.25 77 GLU A CA 1
ATOM 629 C C . GLU A 1 77 ? 22.051 6.023 -18.116 1.00 89.25 77 GLU A C 1
ATOM 631 O O . GLU A 1 77 ? 21.886 5.280 -19.083 1.00 89.25 77 GLU A O 1
ATOM 636 N N . GLU A 1 78 ? 22.091 5.561 -16.864 1.00 82.81 78 GLU A N 1
ATOM 637 C CA . GLU A 1 78 ? 21.901 4.153 -16.507 1.00 82.81 78 GLU A CA 1
ATOM 638 C C . GLU A 1 78 ? 20.516 3.635 -16.939 1.00 82.81 78 GLU A C 1
ATOM 640 O O . GLU A 1 78 ? 20.413 2.621 -17.635 1.00 82.81 78 GLU A O 1
ATOM 645 N N . TYR A 1 79 ? 19.444 4.354 -16.593 1.00 82.31 79 TYR A N 1
ATOM 646 C CA . TYR A 1 79 ? 18.083 3.967 -16.966 1.00 82.31 79 TYR A CA 1
ATOM 647 C C . TYR A 1 79 ? 17.847 4.071 -18.478 1.00 82.31 79 TYR A C 1
ATOM 649 O O . TYR A 1 79 ? 17.282 3.167 -19.088 1.00 82.31 79 TYR A O 1
ATOM 657 N N . LYS A 1 80 ? 18.352 5.125 -19.126 1.00 83.81 80 LYS A N 1
ATOM 658 C CA . LYS A 1 80 ? 18.306 5.297 -20.585 1.00 83.81 80 LYS A CA 1
ATOM 659 C C . LYS A 1 80 ? 18.983 4.142 -21.320 1.00 83.81 80 LYS A C 1
ATOM 661 O O . LYS A 1 80 ? 18.457 3.685 -22.335 1.00 83.81 80 LYS A O 1
ATOM 666 N N . ALA A 1 81 ? 20.119 3.652 -20.821 1.00 74.81 81 ALA A N 1
ATOM 667 C CA . ALA A 1 81 ? 20.781 2.475 -21.374 1.00 74.81 81 ALA A CA 1
ATOM 668 C C . ALA A 1 81 ? 19.912 1.212 -21.222 1.00 74.81 81 ALA A C 1
ATOM 670 O O . ALA A 1 81 ? 19.767 0.454 -22.184 1.00 74.81 81 ALA A O 1
ATOM 671 N N . ALA A 1 82 ? 19.283 1.022 -20.057 1.00 67.62 82 ALA A N 1
ATOM 672 C CA . ALA A 1 82 ? 18.399 -0.113 -19.788 1.00 67.62 82 ALA A CA 1
ATOM 673 C C . ALA A 1 82 ? 17.137 -0.111 -20.671 1.00 67.62 82 ALA A C 1
ATOM 675 O O . ALA A 1 82 ? 16.785 -1.135 -21.253 1.00 67.62 82 ALA A O 1
ATOM 676 N N . VAL A 1 83 ? 16.490 1.044 -20.824 1.00 69.19 83 VAL A N 1
ATOM 677 C CA . VAL A 1 83 ? 15.277 1.227 -21.639 1.00 69.19 83 VAL A CA 1
ATOM 678 C C . VAL A 1 83 ? 15.586 1.080 -23.134 1.00 69.19 83 VAL A C 1
ATOM 680 O O . VAL A 1 83 ? 14.851 0.397 -23.847 1.00 69.19 83 VAL A O 1
ATOM 683 N N . LYS A 1 84 ? 16.738 1.593 -23.600 1.00 70.56 84 LYS A N 1
ATOM 684 C CA . LYS A 1 84 ? 17.221 1.376 -24.977 1.00 70.56 84 LYS A CA 1
ATOM 685 C C . LYS A 1 84 ? 17.407 -0.109 -25.291 1.00 70.56 84 LYS A C 1
ATOM 687 O O . LYS A 1 84 ? 17.053 -0.549 -26.381 1.00 70.56 84 LYS A O 1
ATOM 692 N N . ALA A 1 85 ? 17.927 -0.890 -24.342 1.00 55.62 85 ALA A N 1
ATOM 693 C CA . ALA A 1 85 ? 18.067 -2.339 -24.497 1.00 55.62 85 ALA A CA 1
ATOM 694 C C . ALA A 1 85 ? 16.712 -3.075 -24.582 1.00 55.62 85 ALA A C 1
ATOM 696 O O . ALA A 1 85 ? 16.663 -4.201 -25.070 1.00 55.62 85 ALA A O 1
ATOM 697 N N . GLN A 1 86 ? 15.620 -2.445 -24.139 1.00 56.88 86 GLN A N 1
ATOM 698 C CA . GLN A 1 86 ? 14.250 -2.966 -24.212 1.00 56.88 86 GLN A CA 1
ATOM 699 C C . GLN A 1 86 ? 13.470 -2.453 -25.438 1.00 56.88 86 GLN A C 1
ATOM 701 O O . GLN A 1 86 ? 12.291 -2.767 -25.585 1.00 56.88 86 GLN A O 1
ATOM 706 N N . GLY A 1 87 ? 14.111 -1.682 -26.327 1.00 58.16 87 GLY A N 1
ATOM 707 C CA . GLY A 1 87 ? 13.474 -1.111 -27.518 1.00 58.16 87 GLY A CA 1
ATOM 708 C C . GLY A 1 87 ? 12.621 0.134 -27.248 1.00 58.16 87 GLY A C 1
ATOM 709 O O . GLY A 1 87 ? 11.914 0.594 -28.140 1.00 58.16 87 GLY A O 1
ATOM 710 N N . GLU A 1 88 ? 12.693 0.694 -26.043 1.00 65.06 88 GLU A N 1
ATOM 711 C CA . GLU A 1 88 ? 12.045 1.949 -25.662 1.00 65.06 88 GLU A CA 1
ATOM 712 C C . GLU A 1 88 ? 13.072 3.103 -25.710 1.00 65.06 88 GLU A C 1
ATOM 714 O O . GLU A 1 88 ? 14.289 2.891 -25.668 1.00 65.06 88 GLU A O 1
ATOM 719 N N . LYS A 1 89 ? 12.613 4.356 -25.801 1.00 79.50 89 LYS A N 1
ATOM 720 C CA . LYS A 1 89 ? 13.492 5.535 -25.807 1.00 79.50 89 LYS A CA 1
ATOM 721 C C . LYS A 1 89 ? 12.868 6.663 -24.996 1.00 79.50 89 LYS A C 1
ATOM 723 O O . LYS A 1 89 ? 11.679 6.926 -25.125 1.00 79.50 89 LYS A O 1
ATOM 728 N N . LEU A 1 90 ? 13.693 7.359 -24.217 1.00 86.56 90 LEU A N 1
ATOM 729 C CA . LEU A 1 90 ? 13.288 8.598 -23.555 1.00 86.56 90 LEU A CA 1
ATOM 730 C C . LEU A 1 90 ? 13.066 9.699 -24.601 1.00 86.56 90 LEU A C 1
ATOM 732 O O . LEU A 1 90 ? 13.921 9.915 -25.466 1.00 86.56 90 LEU A O 1
ATOM 736 N N . LEU A 1 91 ? 11.923 10.380 -24.521 1.00 90.25 91 LEU A N 1
ATOM 737 C CA . LEU A 1 91 ? 11.537 11.424 -25.480 1.00 90.25 91 LEU A CA 1
ATOM 738 C C . LEU A 1 91 ? 12.194 12.778 -25.209 1.00 90.25 91 LEU A C 1
ATOM 740 O O . LEU A 1 91 ? 12.275 13.602 -26.114 1.00 90.25 91 LEU A O 1
ATOM 744 N N . VAL A 1 92 ? 12.680 12.987 -23.988 1.00 92.75 92 VAL A N 1
ATOM 745 C CA . VAL A 1 92 ? 13.346 14.221 -23.560 1.00 92.75 92 VAL A CA 1
ATOM 746 C C . VAL A 1 92 ? 14.773 13.929 -23.108 1.00 92.75 92 VAL A C 1
ATOM 748 O O . VAL A 1 92 ? 15.119 12.796 -22.771 1.00 92.75 92 VAL A O 1
ATOM 751 N N . SER A 1 93 ? 15.615 14.952 -23.103 1.00 94.44 93 SER A N 1
ATOM 752 C CA . SER A 1 93 ? 16.917 14.954 -22.436 1.00 94.44 93 SER A CA 1
ATOM 753 C C . SER A 1 93 ? 16.776 15.225 -20.933 1.00 94.44 93 SER A C 1
ATOM 755 O O . SER A 1 93 ? 15.747 15.718 -20.468 1.00 94.44 93 SER A O 1
ATOM 757 N N . LEU A 1 94 ? 17.832 14.945 -20.161 1.00 94.12 94 LEU A N 1
ATOM 758 C CA . LEU A 1 94 ? 17.857 15.294 -18.738 1.00 94.12 94 LEU A CA 1
ATOM 759 C C . LEU A 1 94 ? 17.725 16.812 -18.531 1.00 94.12 94 LEU A C 1
ATOM 761 O O . LEU A 1 94 ? 17.008 17.237 -17.633 1.00 94.12 94 LEU A O 1
ATOM 765 N N . ASP A 1 95 ? 18.361 17.628 -19.372 1.00 94.81 95 ASP A N 1
ATOM 766 C CA . ASP A 1 95 ? 18.306 19.088 -19.241 1.00 94.81 95 ASP A CA 1
ATOM 767 C C . ASP A 1 95 ? 16.891 19.625 -19.522 1.00 94.81 95 ASP A C 1
ATOM 769 O O . ASP A 1 95 ? 16.392 20.492 -18.803 1.00 94.81 95 ASP A O 1
ATOM 773 N N . GLU A 1 96 ? 16.196 19.079 -20.525 1.00 94.75 96 GLU A N 1
ATOM 774 C CA . GLU A 1 96 ? 14.782 19.387 -20.785 1.00 94.75 96 GLU A CA 1
ATOM 775 C C . GLU A 1 96 ? 13.882 18.934 -19.635 1.00 94.75 96 GLU A C 1
ATOM 777 O O . GLU A 1 96 ? 13.014 19.694 -19.198 1.00 94.75 96 GLU A O 1
ATOM 782 N N . PHE A 1 97 ? 14.125 17.734 -19.101 1.00 94.69 97 PHE A N 1
ATOM 783 C CA . PHE A 1 97 ? 13.421 17.215 -17.934 1.00 94.69 97 PHE A CA 1
ATOM 784 C C . PHE A 1 97 ? 13.587 18.144 -16.724 1.00 94.69 97 PHE A C 1
ATOM 786 O O . PHE A 1 97 ? 12.601 18.511 -16.084 1.00 94.69 97 PHE A O 1
ATOM 793 N N . GLU A 1 98 ? 14.812 18.581 -16.422 1.00 93.75 98 GLU A N 1
ATOM 794 C CA . GLU A 1 98 ? 15.091 19.488 -15.307 1.00 93.75 98 GLU A CA 1
ATOM 795 C C . GLU A 1 98 ? 14.520 20.892 -15.532 1.00 93.75 98 GLU A C 1
ATOM 797 O O . GLU A 1 98 ? 14.006 21.514 -14.598 1.00 93.75 98 GLU A O 1
ATOM 802 N N . ASN A 1 99 ? 14.545 21.392 -16.768 1.00 94.44 99 ASN A N 1
ATOM 803 C CA . ASN A 1 99 ? 13.886 22.645 -17.135 1.00 94.44 99 ASN A CA 1
ATOM 804 C C . ASN A 1 99 ? 12.375 22.574 -16.908 1.00 94.44 99 ASN A C 1
ATOM 806 O O . ASN A 1 99 ? 11.791 23.505 -16.344 1.00 94.44 99 ASN A O 1
ATOM 810 N N . HIS A 1 100 ? 11.743 21.471 -17.310 1.00 94.50 100 HIS A N 1
ATOM 811 C CA . HIS A 1 100 ? 10.319 21.252 -17.080 1.00 94.50 100 HIS A CA 1
ATOM 812 C C . HIS A 1 100 ? 10.009 21.086 -15.596 1.00 94.50 100 HIS A C 1
ATOM 814 O O . HIS A 1 100 ? 9.035 21.654 -15.112 1.00 94.50 100 HIS A O 1
ATOM 820 N N . LEU A 1 101 ? 10.865 20.379 -14.854 1.00 91.00 101 LEU A N 1
ATOM 821 C CA . LEU A 1 101 ? 10.747 20.217 -13.409 1.00 91.00 101 LEU A CA 1
ATOM 822 C C . LEU A 1 101 ? 10.757 21.558 -12.681 1.00 91.00 101 LEU A C 1
ATOM 824 O O . LEU A 1 101 ? 9.880 21.800 -11.856 1.00 91.00 101 LEU A O 1
ATOM 828 N N . ARG A 1 102 ? 11.697 22.448 -13.019 1.00 89.81 102 ARG A N 1
ATOM 829 C CA . ARG A 1 102 ? 11.753 23.802 -12.449 1.00 89.81 102 ARG A CA 1
ATOM 830 C C . ARG A 1 102 ? 10.470 24.578 -12.735 1.00 89.81 102 ARG A C 1
ATOM 832 O O . ARG A 1 102 ? 9.793 24.982 -11.798 1.00 89.81 102 ARG A O 1
ATOM 839 N N . LYS A 1 103 ? 10.059 24.660 -14.005 1.00 91.00 103 LYS A N 1
ATOM 840 C CA . LYS A 1 103 ? 8.811 25.338 -14.405 1.00 91.00 103 LYS A CA 1
ATOM 841 C C . LYS A 1 103 ? 7.574 24.744 -13.726 1.00 91.00 103 LYS A C 1
ATOM 843 O O . LYS A 1 103 ? 6.670 25.479 -13.339 1.00 91.00 103 LYS A O 1
ATOM 848 N N . PHE A 1 104 ? 7.517 23.421 -13.588 1.00 90.38 104 PHE A N 1
ATOM 849 C CA . PHE A 1 104 ? 6.421 22.727 -12.922 1.00 90.38 104 PHE A CA 1
ATOM 850 C C . PHE A 1 104 ? 6.371 23.077 -11.437 1.00 90.38 104 PHE A C 1
ATOM 852 O O . PHE A 1 104 ? 5.293 23.379 -10.928 1.00 90.38 104 PHE A O 1
ATOM 859 N N . VAL A 1 105 ? 7.513 23.053 -10.746 1.00 86.56 105 VAL A N 1
ATOM 860 C CA . VAL A 1 105 ? 7.597 23.435 -9.334 1.00 86.56 105 VAL A CA 1
ATOM 861 C C . VAL A 1 105 ? 7.209 24.900 -9.163 1.00 86.56 105 VAL A C 1
ATOM 863 O O . VAL A 1 105 ? 6.367 25.177 -8.316 1.00 86.56 105 VAL A O 1
ATOM 866 N N . ASP A 1 106 ? 7.717 25.810 -9.990 1.00 85.19 106 ASP A N 1
ATOM 867 C CA . ASP A 1 106 ? 7.398 27.241 -9.904 1.00 85.19 106 ASP A CA 1
ATOM 868 C C . ASP A 1 106 ? 5.904 27.509 -10.140 1.00 85.19 106 ASP A C 1
ATOM 870 O O . ASP A 1 106 ? 5.284 28.285 -9.416 1.00 85.19 106 ASP A O 1
ATOM 874 N N . LYS A 1 107 ? 5.293 26.818 -11.112 1.00 87.12 107 LYS A N 1
ATOM 875 C CA . LYS A 1 107 ? 3.866 26.960 -11.440 1.00 87.12 107 LYS A CA 1
ATOM 876 C C . LYS A 1 107 ? 2.938 26.363 -10.378 1.00 87.12 107 LYS A C 1
ATOM 878 O O . LYS A 1 107 ? 1.858 26.899 -10.147 1.00 87.12 107 LYS A O 1
ATOM 883 N N . ASN A 1 108 ? 3.305 25.220 -9.798 1.00 85.56 108 ASN A N 1
ATOM 884 C CA . ASN A 1 108 ? 2.423 24.447 -8.913 1.00 85.56 108 ASN A CA 1
ATOM 885 C C . ASN A 1 108 ? 2.726 24.637 -7.422 1.00 85.56 108 ASN A C 1
ATOM 887 O O . ASN A 1 108 ? 1.965 24.158 -6.577 1.00 85.56 108 ASN A O 1
ATOM 891 N N . SER A 1 109 ? 3.819 25.318 -7.077 1.00 81.50 109 SER A N 1
ATOM 892 C CA . SER A 1 109 ? 4.064 25.744 -5.703 1.00 81.50 109 SER A CA 1
ATOM 893 C C . SER A 1 109 ? 3.081 26.847 -5.351 1.00 81.50 109 SER A C 1
ATOM 895 O O . SER A 1 109 ? 3.002 27.879 -6.014 1.00 81.50 109 SER A O 1
ATOM 897 N N . LEU A 1 110 ? 2.310 26.635 -4.290 1.00 80.38 110 LEU A N 1
ATOM 898 C CA . LEU A 1 110 ? 1.402 27.658 -3.803 1.00 80.38 110 LEU A CA 1
ATOM 899 C C . LEU A 1 110 ? 2.225 28.808 -3.209 1.00 80.38 110 LEU A C 1
ATOM 901 O O . LEU A 1 110 ? 2.943 28.627 -2.223 1.00 80.38 110 LEU A O 1
ATOM 905 N N . VAL A 1 111 ? 2.098 29.994 -3.795 1.00 81.06 111 VAL A N 1
ATOM 906 C CA . VAL A 1 111 ? 2.739 31.201 -3.273 1.00 81.06 111 VAL A CA 1
ATOM 907 C C . VAL A 1 111 ? 1.958 31.680 -2.053 1.00 81.06 111 VAL A C 1
ATOM 909 O O . VAL A 1 111 ? 0.756 31.941 -2.129 1.00 81.06 111 VAL A O 1
ATOM 912 N N . LEU A 1 112 ? 2.634 31.783 -0.909 1.00 87.62 112 LEU A N 1
ATOM 913 C CA . LEU A 1 112 ? 2.017 32.320 0.300 1.00 87.62 112 LEU A CA 1
ATOM 914 C C . LEU A 1 112 ? 1.758 33.826 0.135 1.00 87.62 112 LEU A C 1
ATOM 916 O O . LEU A 1 112 ? 2.642 34.532 -0.354 1.00 87.62 112 LEU A O 1
ATOM 920 N N . PRO A 1 113 ? 0.607 34.357 0.593 1.00 91.00 113 PRO A N 1
ATOM 921 C CA . PRO A 1 113 ? 0.309 35.784 0.471 1.00 91.00 113 PRO A CA 1
ATOM 922 C C . PRO A 1 113 ? 1.402 36.650 1.098 1.00 91.00 113 PRO A C 1
ATOM 924 O O . PRO A 1 113 ? 1.895 36.297 2.164 1.00 91.00 113 PRO A O 1
ATOM 927 N N . ALA A 1 114 ? 1.786 37.770 0.482 1.00 86.00 114 ALA A N 1
ATOM 928 C CA . ALA A 1 114 ? 2.914 38.585 0.952 1.00 86.00 114 ALA A CA 1
ATOM 929 C C . ALA A 1 114 ? 2.608 39.373 2.241 1.00 86.00 114 ALA A C 1
ATOM 931 O O . ALA A 1 114 ? 3.467 39.487 3.113 1.00 86.00 114 ALA A O 1
ATOM 932 N N . THR A 1 115 ? 1.381 39.880 2.394 1.00 88.62 115 THR A N 1
ATOM 933 C CA . THR A 1 115 ? 0.992 40.695 3.556 1.00 88.62 115 THR A CA 1
ATOM 934 C C . THR A 1 115 ? 0.586 39.838 4.757 1.00 88.62 115 THR A C 1
ATOM 936 O O . THR A 1 115 ? 0.130 38.699 4.612 1.00 88.62 115 THR A O 1
ATOM 939 N N . GLN A 1 116 ? 0.741 40.396 5.961 1.00 84.94 116 GLN A N 1
ATOM 940 C CA . GLN A 1 116 ? 0.361 39.755 7.226 1.00 84.94 116 GLN A CA 1
ATOM 941 C C . GLN A 1 116 ? -1.142 39.443 7.257 1.00 84.94 116 GLN A C 1
ATOM 943 O O . GLN A 1 116 ? -1.551 38.342 7.621 1.00 84.94 116 GLN A O 1
ATOM 948 N N . GLU A 1 117 ? -1.966 40.393 6.817 1.00 87.50 117 GLU A N 1
ATOM 949 C CA . GLU A 1 117 ? -3.424 40.293 6.804 1.00 87.50 117 GLU A CA 1
ATOM 950 C C . GLU A 1 117 ? -3.900 39.204 5.842 1.00 87.50 117 GLU A C 1
ATOM 952 O O . GLU A 1 117 ? -4.756 38.386 6.197 1.00 87.50 117 GLU A O 1
ATOM 957 N N . ALA A 1 118 ? -3.321 39.153 4.639 1.00 90.12 118 ALA A N 1
ATOM 958 C CA . ALA A 1 118 ? -3.677 38.145 3.651 1.00 90.12 118 ALA A CA 1
ATOM 959 C C . ALA A 1 118 ? -3.213 36.749 4.087 1.00 90.12 118 ALA A C 1
ATOM 961 O O . ALA A 1 118 ? -3.961 35.783 3.931 1.00 90.12 118 ALA A O 1
ATOM 962 N N . LEU A 1 119 ? -2.027 36.632 4.700 1.00 89.81 119 LEU A N 1
ATOM 963 C CA . LEU A 1 119 ? -1.561 35.362 5.252 1.00 89.81 119 LEU A CA 1
ATOM 964 C C . LEU A 1 119 ? -2.454 34.896 6.411 1.00 89.81 119 LEU A C 1
ATOM 966 O O . LEU A 1 119 ? -2.816 33.722 6.459 1.00 89.81 119 LEU A O 1
ATOM 970 N N . ARG A 1 120 ? -2.895 35.802 7.292 1.00 88.31 120 ARG A N 1
ATOM 971 C CA . ARG A 1 120 ? -3.863 35.481 8.353 1.00 88.31 120 ARG A CA 1
ATOM 972 C C . ARG A 1 120 ? -5.162 34.927 7.768 1.00 88.31 120 ARG A C 1
ATOM 974 O O . ARG A 1 120 ? -5.663 33.910 8.250 1.00 88.31 120 ARG A O 1
ATOM 981 N N . HIS A 1 121 ? -5.716 35.585 6.747 1.00 89.75 121 HIS A N 1
ATOM 982 C CA . HIS A 1 121 ? -6.935 35.122 6.081 1.00 89.75 121 HIS A CA 1
ATOM 983 C C . HIS A 1 121 ? -6.735 33.735 5.461 1.00 89.75 121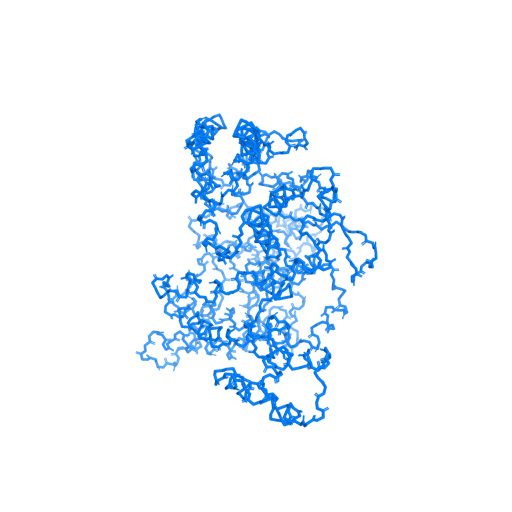 HIS A C 1
ATOM 985 O O . HIS A 1 121 ? -7.525 32.827 5.710 1.00 89.75 121 HIS A O 1
ATOM 991 N N . PHE A 1 122 ? -5.636 33.553 4.730 1.00 89.69 122 PHE A N 1
ATOM 992 C CA . PHE A 1 122 ? -5.263 32.284 4.118 1.00 89.69 122 PHE A CA 1
ATOM 993 C C . PHE A 1 122 ? -5.142 31.151 5.148 1.00 89.69 122 PHE A C 1
ATOM 995 O O . PHE A 1 122 ? -5.746 30.090 4.988 1.00 89.69 122 PHE A O 1
ATOM 1002 N N . LEU A 1 123 ? -4.418 31.376 6.247 1.00 87.12 123 LEU A N 1
ATOM 1003 C CA . LEU A 1 123 ? -4.266 30.388 7.315 1.00 87.12 123 LEU A CA 1
ATOM 1004 C C . LEU A 1 123 ? -5.608 30.058 7.968 1.00 87.12 123 LEU A C 1
ATOM 1006 O O . LEU A 1 123 ? -5.878 28.890 8.250 1.00 87.12 123 LEU A O 1
ATOM 1010 N N . LYS A 1 124 ? -6.470 31.058 8.178 1.00 86.12 124 LYS A N 1
ATOM 1011 C CA . LYS A 1 124 ? -7.820 30.857 8.716 1.00 86.12 124 LYS A CA 1
ATOM 1012 C C . LYS A 1 124 ? -8.672 30.005 7.776 1.00 86.12 124 LYS A C 1
ATOM 1014 O O . LYS A 1 124 ? -9.311 29.067 8.240 1.00 86.12 124 LYS A O 1
ATOM 1019 N N . GLU A 1 125 ? -8.649 30.285 6.476 1.00 89.25 125 GLU A N 1
ATOM 1020 C CA . GLU A 1 125 ? -9.358 29.504 5.457 1.00 89.25 125 GLU A CA 1
ATOM 1021 C C . GLU A 1 125 ? -8.892 28.040 5.447 1.00 89.25 125 GLU A C 1
ATOM 1023 O O . GLU A 1 125 ? -9.712 27.131 5.587 1.00 89.25 125 GLU A O 1
ATOM 1028 N N . LYS A 1 126 ? -7.575 27.793 5.372 1.00 86.62 126 LYS A N 1
ATOM 1029 C CA . LYS A 1 126 ? -7.027 26.425 5.371 1.00 86.62 126 LYS A CA 1
ATOM 1030 C C . LYS A 1 126 ? -7.291 25.688 6.679 1.00 86.62 126 LYS A C 1
ATOM 1032 O O . LYS A 1 126 ? -7.638 24.509 6.656 1.00 86.62 126 LYS A O 1
ATOM 1037 N N . THR A 1 127 ? -7.205 26.381 7.812 1.00 84.19 127 THR A N 1
ATOM 1038 C CA . THR A 1 127 ? -7.559 25.814 9.121 1.00 84.19 127 THR A CA 1
ATOM 1039 C C . THR A 1 127 ? -9.042 25.440 9.164 1.00 84.19 127 THR A C 1
ATOM 1041 O O . THR A 1 127 ? -9.376 24.342 9.593 1.00 84.19 127 THR A O 1
ATOM 1044 N N . ASN A 1 128 ? -9.941 26.295 8.672 1.00 83.62 128 ASN A N 1
ATOM 1045 C CA . ASN A 1 128 ? -11.375 25.996 8.626 1.00 83.62 128 ASN A CA 1
ATOM 1046 C C . ASN A 1 128 ? -11.686 24.788 7.735 1.00 83.62 128 ASN A C 1
ATOM 1048 O O . ASN A 1 128 ? -12.478 23.931 8.120 1.00 83.62 128 ASN A O 1
ATOM 1052 N N . HIS A 1 129 ? -11.026 24.677 6.581 1.00 84.62 129 HIS A N 1
ATOM 1053 C CA . HIS A 1 129 ? -11.162 23.502 5.725 1.00 84.62 129 HIS A CA 1
ATOM 1054 C C . HIS A 1 129 ? -10.742 22.218 6.459 1.00 84.62 129 HIS A C 1
ATOM 1056 O O . HIS A 1 129 ? -11.515 21.266 6.531 1.00 84.62 129 HIS A O 1
ATOM 1062 N N . LEU A 1 130 ? -9.563 22.212 7.091 1.00 80.19 130 LEU A N 1
ATOM 1063 C CA . LEU A 1 130 ? -9.082 21.059 7.861 1.00 80.19 130 LEU A CA 1
ATOM 1064 C C . LEU A 1 130 ? -9.960 20.746 9.085 1.00 80.19 130 LEU A C 1
ATOM 1066 O O . LEU A 1 130 ? -10.098 19.582 9.462 1.00 80.19 130 LEU A O 1
ATOM 1070 N N . LEU A 1 131 ? -10.561 21.763 9.716 1.00 82.50 131 LEU A N 1
ATOM 1071 C CA . LEU A 1 131 ? -11.502 21.584 10.827 1.00 82.50 131 LEU A CA 1
ATOM 1072 C C . LEU A 1 131 ? -12.722 20.785 10.377 1.00 82.50 131 LEU A C 1
ATOM 1074 O O . LEU A 1 131 ? -13.161 19.898 11.111 1.00 82.50 131 LEU A O 1
ATOM 1078 N N . ASN A 1 132 ? -13.237 21.096 9.187 1.00 81.00 132 ASN A N 1
ATOM 1079 C CA . ASN A 1 132 ? -14.371 20.400 8.593 1.00 81.00 132 ASN A CA 1
ATOM 1080 C C . ASN A 1 132 ? -13.990 18.961 8.232 1.00 81.00 132 ASN A C 1
ATOM 1082 O O . ASN A 1 132 ? -14.669 18.038 8.671 1.00 81.00 132 ASN A O 1
ATOM 1086 N N . VAL A 1 133 ? -12.857 18.767 7.543 1.00 78.56 133 VAL A N 1
ATOM 1087 C CA . VAL A 1 133 ? -12.351 17.435 7.157 1.00 78.56 133 VAL A CA 1
ATOM 1088 C C . VAL A 1 133 ? -12.211 16.512 8.371 1.00 78.56 133 VAL A C 1
ATOM 1090 O O . VAL A 1 133 ? -12.658 15.372 8.342 1.00 78.56 133 VAL A O 1
ATOM 1093 N N . PHE A 1 134 ? -11.644 17.000 9.478 1.00 78.94 134 PHE A N 1
ATOM 1094 C CA . PHE A 1 134 ? -11.451 16.187 10.685 1.00 78.94 134 PHE A CA 1
ATOM 1095 C C . PHE A 1 134 ? -12.599 16.272 11.703 1.00 78.94 134 PHE A C 1
ATOM 1097 O O . PHE A 1 134 ? -12.463 15.744 12.811 1.00 78.94 134 PHE A O 1
ATOM 1104 N N . SER A 1 135 ? -13.710 16.938 11.367 1.00 78.94 135 SER A N 1
ATOM 1105 C CA . SER A 1 135 ? -14.862 17.137 12.261 1.00 78.94 135 SER A CA 1
ATOM 1106 C C . SER A 1 135 ? -14.474 17.676 13.653 1.00 78.94 135 SER A C 1
ATOM 1108 O O . SER A 1 135 ? -14.969 17.235 14.692 1.00 78.94 135 SER A O 1
ATOM 1110 N N . LEU A 1 136 ? -13.553 18.645 13.703 1.00 77.56 136 LEU A N 1
ATOM 1111 C CA . LEU A 1 136 ? -12.965 19.190 14.938 1.00 77.56 136 LEU A CA 1
ATOM 1112 C C . LEU A 1 136 ? -13.707 20.430 15.480 1.00 77.56 136 LEU A C 1
ATOM 1114 O O . LEU A 1 136 ? -13.109 21.260 16.167 1.00 77.56 136 LEU A O 1
ATOM 1118 N N . SER A 1 137 ? -15.016 20.539 15.235 1.00 67.69 137 SER A N 1
ATOM 1119 C CA . SER A 1 137 ? -15.847 21.736 15.488 1.00 67.69 137 SER A CA 1
ATOM 1120 C C . SER A 1 137 ? -15.828 22.276 16.928 1.00 67.69 137 SER A C 1
ATOM 1122 O O . SER A 1 137 ? -16.100 23.453 17.155 1.00 67.69 137 SER A O 1
ATOM 1124 N N . LYS A 1 138 ? -15.479 21.441 17.916 1.00 67.75 138 LYS A N 1
ATOM 1125 C CA . LYS A 1 138 ? -15.417 21.817 19.342 1.00 67.75 138 LYS A CA 1
ATOM 1126 C C . LYS A 1 138 ? -14.045 22.326 19.804 1.00 67.75 138 LYS A C 1
ATOM 1128 O O . LYS A 1 138 ? -13.936 22.837 20.916 1.00 67.75 138 LYS A O 1
ATOM 1133 N N . ALA A 1 139 ? -12.986 22.161 19.010 1.00 69.44 139 ALA A N 1
ATOM 1134 C CA . ALA A 1 139 ? -11.646 22.614 19.383 1.00 69.44 139 ALA A CA 1
ATOM 1135 C C . ALA A 1 139 ? -11.501 24.132 19.162 1.00 69.44 139 ALA A C 1
ATOM 1137 O O . ALA A 1 139 ? -12.017 24.675 18.189 1.00 69.44 139 ALA A O 1
ATOM 1138 N N . ARG A 1 140 ? -10.784 24.830 20.055 1.00 72.62 140 ARG A N 1
ATOM 1139 C CA . ARG A 1 140 ? -10.522 26.277 19.941 1.00 72.62 140 ARG A CA 1
ATOM 1140 C C . ARG A 1 140 ? -9.040 26.603 20.140 1.00 72.62 140 ARG A C 1
ATOM 1142 O O . ARG A 1 140 ? -8.332 25.908 20.868 1.00 72.62 140 ARG A O 1
ATOM 1149 N N . GLY A 1 141 ? -8.581 27.679 19.500 1.00 75.25 141 GLY A N 1
ATOM 1150 C CA . GLY A 1 141 ? -7.224 28.212 19.660 1.00 75.25 141 GLY A CA 1
ATOM 1151 C C . GLY A 1 141 ? -6.118 27.215 19.288 1.00 75.25 141 GLY A C 1
ATOM 1152 O O . GLY A 1 141 ? -6.261 26.437 18.348 1.00 75.25 141 GLY A O 1
ATOM 1153 N N . LYS A 1 142 ? -5.014 27.215 20.050 1.00 77.50 142 LYS A N 1
ATOM 1154 C CA . LYS A 1 142 ? -3.834 26.348 19.836 1.00 77.50 142 LYS A CA 1
ATOM 1155 C C . LYS A 1 142 ? -4.181 24.857 19.730 1.00 77.50 142 LYS A C 1
ATOM 1157 O O . LYS A 1 142 ? -3.545 24.127 18.973 1.00 77.50 142 LYS A O 1
ATOM 1162 N N . TYR A 1 143 ? -5.195 24.412 20.471 1.00 80.75 143 TYR A N 1
ATOM 1163 C CA . TYR A 1 143 ? -5.584 23.006 20.527 1.00 80.75 143 TYR A CA 1
ATOM 1164 C C . TYR A 1 143 ? -6.108 22.482 19.181 1.00 80.75 143 TYR A C 1
ATOM 1166 O O . TYR A 1 143 ? -5.937 21.305 18.872 1.00 80.75 143 TYR A O 1
ATOM 1174 N N . VAL A 1 144 ? -6.690 23.358 18.350 1.00 82.06 144 VAL A N 1
ATOM 1175 C CA . VAL A 1 144 ? -7.129 23.021 16.985 1.00 82.06 144 VAL A CA 1
ATOM 1176 C C . VAL A 1 144 ? -5.954 22.530 16.150 1.00 82.06 144 VAL A C 1
ATOM 1178 O O . VAL A 1 144 ? -5.994 21.421 15.624 1.00 82.06 144 VAL A O 1
ATOM 1181 N N . ILE A 1 145 ? -4.892 23.334 16.083 1.00 79.81 145 ILE A N 1
ATOM 1182 C CA . ILE A 1 145 ? -3.713 23.041 15.264 1.00 79.81 145 ILE A CA 1
ATOM 1183 C C . ILE A 1 145 ? -3.022 21.773 15.771 1.00 79.81 145 ILE A C 1
ATOM 1185 O O . ILE A 1 145 ? -2.682 20.902 14.979 1.00 79.81 145 ILE A O 1
ATOM 1189 N N . GLN A 1 146 ? -2.893 21.610 17.092 1.00 84.50 146 GLN A N 1
ATOM 1190 C CA . GLN A 1 146 ? -2.321 20.390 17.671 1.00 84.50 146 GLN A CA 1
ATOM 1191 C C . GLN A 1 146 ? -3.113 19.137 17.277 1.00 84.50 146 GLN A C 1
ATOM 1193 O O . GLN A 1 146 ? -2.525 18.144 16.853 1.00 84.50 146 GLN A O 1
ATOM 1198 N N . ARG A 1 147 ? -4.447 19.184 17.372 1.00 85.25 147 ARG A N 1
ATOM 1199 C CA . ARG A 1 147 ? -5.314 18.060 16.988 1.00 85.25 147 ARG A CA 1
ATOM 1200 C C . ARG A 1 147 ? -5.224 17.762 15.496 1.00 85.25 147 ARG A C 1
ATOM 1202 O O . ARG A 1 147 ? -5.169 16.591 15.140 1.00 85.25 147 ARG A O 1
ATOM 1209 N N . MET A 1 148 ? -5.163 18.783 14.642 1.00 86.12 148 MET A N 1
ATOM 1210 C CA . MET A 1 148 ? -4.955 18.601 13.202 1.00 86.12 148 MET A CA 1
ATOM 1211 C C . MET A 1 148 ? -3.633 17.910 12.900 1.00 86.12 148 MET A C 1
ATOM 1213 O O . MET A 1 148 ? -3.633 16.924 12.173 1.00 86.12 148 MET A O 1
ATOM 1217 N N . CYS A 1 149 ? -2.528 18.379 13.487 1.00 86.50 149 CYS A N 1
ATOM 1218 C CA . CYS A 1 149 ? -1.221 17.756 13.293 1.00 86.50 149 CYS A CA 1
ATOM 1219 C C . CYS A 1 149 ? -1.246 16.280 13.703 1.00 86.50 149 CYS A C 1
ATOM 1221 O O . CYS A 1 149 ? -0.796 15.432 12.943 1.00 86.50 149 CYS A O 1
ATOM 1223 N N . VAL A 1 150 ? -1.861 15.964 14.850 1.00 88.56 150 VAL A N 1
ATOM 1224 C CA . VAL A 1 150 ? -2.055 14.576 15.295 1.00 88.56 150 VAL A CA 1
ATOM 1225 C C . VAL A 1 150 ? -2.869 13.770 14.282 1.00 88.56 150 VAL A C 1
ATOM 1227 O O . VAL A 1 150 ? -2.484 12.650 13.966 1.00 88.56 150 VAL A O 1
ATOM 1230 N N . ARG A 1 151 ? -3.968 14.309 13.737 1.00 89.25 151 ARG A N 1
ATOM 1231 C CA . ARG A 1 151 ? -4.778 13.594 12.735 1.00 89.25 151 ARG A CA 1
ATOM 1232 C C . ARG A 1 151 ? -4.018 13.347 11.434 1.00 89.25 151 ARG A C 1
ATOM 1234 O O . ARG A 1 151 ? -4.061 12.234 10.926 1.00 89.25 151 ARG A O 1
ATOM 1241 N N . VAL A 1 152 ? -3.303 14.344 10.915 1.00 89.25 152 VAL A N 1
ATOM 1242 C CA . VAL A 1 152 ? -2.491 14.189 9.695 1.00 89.25 152 VAL A CA 1
ATOM 1243 C C . VAL A 1 152 ? -1.386 13.153 9.912 1.00 89.25 152 VAL A C 1
ATOM 1245 O O . VAL A 1 152 ? -1.191 12.276 9.073 1.00 89.25 152 VAL A O 1
ATOM 1248 N N . HIS A 1 153 ? -0.724 13.191 11.071 1.00 91.31 153 HIS A N 1
ATOM 1249 C CA . HIS A 1 153 ? 0.272 12.194 11.466 1.00 91.31 153 HIS A CA 1
ATOM 1250 C C . HIS A 1 153 ? -0.341 10.787 11.540 1.00 91.31 153 HIS A C 1
ATOM 1252 O O . HIS A 1 153 ? 0.207 9.850 10.968 1.00 91.31 153 HIS A O 1
ATOM 1258 N N . GLN A 1 154 ? -1.525 10.639 12.141 1.00 91.75 154 GLN A N 1
ATOM 1259 C CA . GLN A 1 154 ? -2.261 9.369 12.177 1.00 91.75 154 GLN A CA 1
ATOM 1260 C C . GLN A 1 154 ? -2.583 8.835 10.772 1.00 91.75 154 GLN A C 1
ATOM 1262 O O . GLN A 1 154 ? -2.406 7.643 10.528 1.00 91.75 154 GLN A O 1
ATOM 1267 N N . VAL A 1 155 ? -3.010 9.693 9.838 1.00 91.31 155 VAL A N 1
ATOM 1268 C CA . VAL A 1 155 ? -3.263 9.292 8.442 1.00 91.31 155 VAL A CA 1
ATOM 1269 C C . VAL A 1 155 ? -1.980 8.800 7.770 1.00 91.31 155 VAL A C 1
ATOM 1271 O O . VAL A 1 155 ? -1.988 7.743 7.144 1.00 91.31 155 VAL A O 1
ATOM 1274 N N . GLY A 1 156 ? -0.858 9.503 7.938 1.00 91.81 156 GLY A N 1
ATOM 1275 C CA . GLY A 1 156 ? 0.420 9.045 7.389 1.00 91.81 156 GLY A CA 1
ATOM 1276 C C . GLY A 1 156 ? 0.879 7.713 7.998 1.00 91.81 156 GLY A C 1
ATOM 1277 O O . GLY A 1 156 ? 1.294 6.815 7.266 1.00 91.81 156 GLY A O 1
ATOM 1278 N N . THR A 1 157 ? 0.724 7.526 9.313 1.00 92.25 157 THR A N 1
ATOM 1279 C CA . THR A 1 157 ? 0.987 6.239 9.982 1.00 92.25 157 THR A CA 1
ATOM 1280 C C . THR A 1 157 ? 0.118 5.118 9.407 1.00 92.25 157 THR A C 1
ATOM 1282 O O . THR A 1 157 ? 0.604 4.007 9.192 1.00 92.25 157 THR A O 1
ATOM 1285 N N . LEU A 1 158 ? -1.153 5.400 9.108 1.00 91.44 158 LEU A N 1
ATOM 1286 C CA . LEU A 1 158 ? -2.063 4.437 8.491 1.00 91.44 158 LEU A CA 1
ATOM 1287 C C . LEU A 1 158 ? -1.606 4.027 7.086 1.00 91.44 158 LEU A C 1
ATOM 1289 O O . LEU A 1 158 ? -1.605 2.838 6.771 1.00 91.44 158 LEU A O 1
ATOM 1293 N N . CYS A 1 159 ? -1.161 4.984 6.266 1.00 89.19 159 CYS A N 1
ATOM 1294 C CA . CYS A 1 159 ? -0.599 4.703 4.945 1.00 89.19 159 CYS A CA 1
ATOM 1295 C C . CYS A 1 159 ? 0.639 3.798 5.034 1.00 89.19 159 CYS A C 1
ATOM 1297 O O . CYS A 1 159 ? 0.764 2.847 4.263 1.00 89.19 159 CYS A O 1
ATOM 1299 N N . PHE A 1 160 ? 1.532 4.043 6.000 1.00 90.00 160 PHE A N 1
ATOM 1300 C CA . PHE A 1 160 ? 2.716 3.204 6.205 1.00 90.00 160 PHE A CA 1
ATOM 1301 C C . PHE A 1 160 ? 2.340 1.784 6.649 1.00 90.00 160 PHE A C 1
ATOM 1303 O O . PHE A 1 160 ? 2.863 0.798 6.124 1.00 90.00 160 PHE A O 1
ATOM 1310 N N . LEU A 1 161 ? 1.397 1.672 7.586 1.00 88.88 161 LEU A N 1
ATOM 1311 C CA . LEU A 1 161 ? 0.871 0.397 8.066 1.00 88.88 161 LEU A CA 1
ATOM 1312 C C . LEU A 1 161 ? 0.233 -0.416 6.931 1.00 88.88 161 LEU A C 1
ATOM 1314 O O . LEU A 1 161 ? 0.484 -1.613 6.827 1.00 88.88 161 LEU A O 1
ATOM 1318 N N . ALA A 1 162 ? -0.547 0.229 6.062 1.00 83.12 162 ALA A N 1
ATOM 1319 C CA . ALA A 1 162 ? -1.158 -0.412 4.901 1.00 83.12 162 ALA A CA 1
ATOM 1320 C C . ALA A 1 162 ? -0.113 -0.860 3.863 1.00 83.12 162 ALA A C 1
ATOM 1322 O O . ALA A 1 162 ? -0.231 -1.947 3.304 1.00 83.12 162 ALA A O 1
ATOM 1323 N N . ALA A 1 163 ? 0.929 -0.055 3.632 1.00 78.88 163 ALA A N 1
ATOM 1324 C CA . ALA A 1 163 ? 1.980 -0.364 2.663 1.00 78.88 163 ALA A CA 1
ATOM 1325 C C . ALA A 1 163 ? 2.891 -1.526 3.098 1.00 78.88 163 ALA A C 1
ATOM 1327 O O . ALA A 1 163 ? 3.425 -2.242 2.252 1.00 78.88 163 ALA A O 1
ATOM 1328 N N . THR A 1 164 ? 3.079 -1.714 4.406 1.00 80.06 164 THR A N 1
ATOM 1329 C CA . THR A 1 164 ? 4.037 -2.688 4.957 1.00 80.06 164 THR A CA 1
ATOM 1330 C C . THR A 1 164 ? 3.374 -3.920 5.570 1.00 80.06 164 THR A C 1
ATOM 1332 O O . THR A 1 164 ? 3.962 -5.001 5.591 1.00 80.06 164 THR A O 1
ATOM 1335 N N . GLY A 1 165 ? 2.162 -3.778 6.108 1.00 77.44 165 GLY A N 1
ATOM 1336 C CA . GLY A 1 165 ? 1.470 -4.824 6.861 1.00 77.44 165 GLY A CA 1
ATOM 1337 C C . GLY A 1 165 ? 2.137 -5.190 8.196 1.00 77.44 165 GLY A C 1
ATOM 1338 O O . GLY A 1 165 ? 1.768 -6.197 8.802 1.00 77.44 165 GLY A O 1
ATOM 1339 N N . TRP A 1 166 ? 3.135 -4.435 8.666 1.00 82.56 166 TRP A N 1
ATOM 1340 C CA . TRP A 1 166 ? 3.926 -4.800 9.848 1.00 82.56 166 TRP A CA 1
ATOM 1341 C C . TRP A 1 166 ? 3.092 -4.833 11.135 1.00 82.56 166 TRP A C 1
ATOM 1343 O O . TRP A 1 166 ? 2.050 -4.184 11.254 1.00 82.56 166 TRP A O 1
ATOM 1353 N N . ARG A 1 167 ? 3.532 -5.608 12.140 1.00 77.56 167 ARG A N 1
ATOM 1354 C CA . ARG A 1 167 ? 2.838 -5.602 13.439 1.00 77.56 167 ARG A CA 1
ATOM 1355 C C . ARG A 1 167 ? 3.039 -4.258 14.116 1.00 77.56 167 ARG A C 1
ATOM 1357 O O . ARG A 1 167 ? 4.121 -3.694 14.084 1.00 77.56 167 ARG A O 1
ATOM 1364 N N . ARG A 1 168 ? 2.031 -3.849 14.882 1.00 83.38 168 ARG A N 1
ATOM 1365 C CA . ARG A 1 168 ? 2.082 -2.679 15.767 1.00 83.38 168 ARG A CA 1
ATOM 1366 C C . ARG A 1 168 ? 3.369 -2.604 16.606 1.00 83.38 168 ARG A C 1
ATOM 1368 O O . ARG A 1 168 ? 4.031 -1.580 16.603 1.00 83.38 168 ARG A O 1
ATOM 1375 N N . SER A 1 169 ? 3.769 -3.721 17.219 1.00 80.62 169 SER A N 1
ATOM 1376 C CA . SER A 1 169 ? 4.982 -3.819 18.046 1.00 80.62 169 SER A CA 1
ATOM 1377 C C . SER A 1 169 ? 6.302 -3.631 17.282 1.00 80.62 169 SER A C 1
ATOM 1379 O O . SER A 1 169 ? 7.351 -3.534 17.904 1.00 80.62 169 SER A O 1
ATOM 1381 N N . GLU A 1 170 ? 6.274 -3.647 15.948 1.00 82.19 170 GLU A N 1
ATOM 1382 C CA . GLU A 1 170 ? 7.442 -3.476 15.073 1.00 82.19 170 GLU A CA 1
ATOM 1383 C C . GLU A 1 170 ? 7.612 -2.003 14.629 1.00 82.19 170 GLU A C 1
ATOM 1385 O O . GLU A 1 170 ? 8.585 -1.681 13.958 1.00 82.19 170 GLU A O 1
ATOM 1390 N N . LEU A 1 171 ? 6.694 -1.096 14.996 1.00 87.69 171 LEU A N 1
ATOM 1391 C CA . LEU A 1 171 ? 6.633 0.287 14.485 1.00 87.69 171 LEU A CA 1
ATOM 1392 C C . LEU A 1 171 ? 7.236 1.345 15.428 1.00 87.69 171 LEU A C 1
ATOM 1394 O O . LEU A 1 171 ? 7.148 2.537 15.149 1.00 87.69 171 LEU A O 1
ATOM 1398 N N . GLY A 1 172 ? 7.847 0.926 16.538 1.00 88.44 172 GLY A N 1
ATOM 1399 C CA . GLY A 1 172 ? 8.421 1.828 17.547 1.00 88.44 172 GLY A CA 1
ATOM 1400 C C . GLY A 1 172 ? 9.767 2.467 17.180 1.00 88.44 172 GLY A C 1
ATOM 1401 O O . GLY A 1 172 ? 10.377 3.086 18.048 1.00 88.44 172 GLY A O 1
ATOM 1402 N N . PHE A 1 173 ? 10.244 2.286 15.947 1.00 91.06 173 PHE A N 1
ATOM 1403 C CA . PHE A 1 173 ? 11.546 2.777 15.492 1.00 91.06 173 PHE A CA 1
ATOM 1404 C C . PHE A 1 173 ? 11.583 4.298 15.333 1.00 91.06 173 PHE A C 1
ATOM 1406 O O . PHE A 1 173 ? 10.563 4.956 15.087 1.00 91.06 173 PHE A O 1
ATOM 1413 N N . THR A 1 174 ? 12.785 4.854 15.430 1.00 92.31 174 THR A N 1
ATOM 1414 C CA . THR A 1 174 ? 13.042 6.271 15.177 1.00 92.31 174 THR A CA 1
ATOM 1415 C C . THR A 1 174 ? 13.516 6.485 13.739 1.00 92.31 174 THR A C 1
ATOM 1417 O O . THR A 1 174 ? 13.772 5.539 12.989 1.00 92.31 174 THR A O 1
ATOM 1420 N N . PHE A 1 175 ? 13.613 7.743 13.306 1.00 89.94 175 PHE A N 1
ATOM 1421 C CA . PHE A 1 175 ? 14.063 8.032 11.942 1.00 89.94 175 PHE A CA 1
ATOM 1422 C C . PHE A 1 175 ? 15.542 7.655 11.751 1.00 89.94 175 PHE A C 1
ATOM 1424 O O . PHE A 1 175 ? 15.949 7.279 10.652 1.00 89.94 175 PHE A O 1
ATOM 1431 N N . SER A 1 176 ? 16.339 7.689 12.827 1.00 90.19 176 SER A N 1
ATOM 1432 C CA . SER A 1 176 ? 17.764 7.339 12.807 1.00 90.19 176 SER A CA 1
ATOM 1433 C C . SER A 1 176 ? 18.030 5.834 12.618 1.00 90.19 176 SER A C 1
ATOM 1435 O O . SER A 1 176 ? 19.118 5.440 12.169 1.00 90.19 176 SER A O 1
ATOM 1437 N N . ASP A 1 177 ? 17.035 4.978 12.885 1.00 92.00 177 ASP A N 1
ATOM 1438 C CA . ASP A 1 177 ? 17.105 3.535 12.626 1.00 92.00 177 ASP A CA 1
ATOM 1439 C C . ASP A 1 177 ? 17.043 3.197 11.124 1.00 92.00 177 ASP A C 1
ATOM 1441 O O . ASP A 1 177 ? 17.380 2.076 10.732 1.00 92.00 177 ASP A O 1
ATOM 1445 N N . ILE A 1 178 ? 16.658 4.149 10.266 1.00 91.19 178 ILE A N 1
ATOM 1446 C CA . ILE A 1 178 ? 16.635 3.955 8.815 1.00 91.19 178 ILE A CA 1
ATOM 1447 C C . ILE A 1 178 ? 18.062 4.017 8.263 1.00 91.19 178 ILE A C 1
ATOM 1449 O O . ILE A 1 178 ? 18.804 4.975 8.481 1.00 91.19 178 ILE A O 1
ATOM 1453 N N . LYS A 1 179 ? 18.447 2.989 7.509 1.00 89.06 179 LYS A N 1
ATOM 1454 C CA . LYS A 1 179 ? 19.720 2.877 6.801 1.00 89.06 179 LYS A CA 1
ATOM 1455 C C . LYS A 1 179 ? 19.472 2.858 5.305 1.00 89.06 179 LYS A C 1
ATOM 1457 O O . LYS A 1 179 ? 18.649 2.094 4.804 1.00 89.06 179 LYS A O 1
ATOM 1462 N N . ILE A 1 180 ? 20.221 3.695 4.605 1.00 87.44 180 ILE A N 1
ATOM 1463 C CA . ILE A 1 180 ? 20.182 3.809 3.153 1.00 87.44 180 ILE A CA 1
ATOM 1464 C C . ILE A 1 180 ? 21.465 3.184 2.623 1.00 87.44 180 ILE A C 1
ATOM 1466 O O . ILE A 1 180 ? 22.557 3.516 3.084 1.00 87.44 180 ILE A O 1
ATOM 1470 N N . SER A 1 181 ? 21.339 2.272 1.669 1.00 81.94 181 SER A N 1
ATOM 1471 C CA . SER A 1 181 ? 22.473 1.666 0.976 1.00 81.94 181 SER A CA 1
ATOM 1472 C C . SER A 1 181 ? 22.288 1.762 -0.534 1.00 81.94 181 SER A C 1
ATOM 1474 O O . SER A 1 181 ? 21.174 1.914 -1.034 1.00 81.94 181 SER A O 1
ATOM 1476 N N . LYS A 1 182 ? 23.394 1.703 -1.281 1.00 80.12 182 LYS A N 1
ATOM 1477 C CA . LYS A 1 182 ? 23.340 1.614 -2.744 1.00 80.12 182 LYS A CA 1
ATOM 1478 C C . LYS A 1 182 ? 22.747 0.267 -3.152 1.00 80.12 182 LYS A C 1
ATOM 1480 O O . LYS A 1 182 ? 23.066 -0.757 -2.547 1.00 80.12 182 LYS A O 1
ATOM 1485 N N . ASN A 1 183 ? 21.902 0.269 -4.178 1.00 68.19 183 ASN A N 1
ATOM 1486 C CA . ASN A 1 183 ? 21.416 -0.966 -4.770 1.00 68.19 183 ASN A CA 1
ATOM 1487 C C . ASN A 1 183 ? 22.505 -1.552 -5.674 1.00 68.19 183 ASN A C 1
ATOM 1489 O O . ASN A 1 183 ? 22.854 -0.976 -6.701 1.00 68.19 183 ASN A O 1
ATOM 1493 N N . ASN A 1 184 ? 23.056 -2.696 -5.278 1.00 63.44 184 ASN A N 1
ATOM 1494 C CA . ASN A 1 184 ? 24.082 -3.388 -6.058 1.00 63.44 184 ASN A CA 1
ATOM 1495 C C . ASN A 1 184 ? 23.479 -4.405 -7.044 1.00 63.44 184 ASN A C 1
ATOM 1497 O O . ASN A 1 184 ? 24.223 -5.064 -7.767 1.00 63.44 184 ASN A O 1
ATOM 1501 N N . ASP A 1 185 ? 22.149 -4.550 -7.083 1.00 53.56 185 ASP A N 1
ATOM 1502 C CA . ASP A 1 185 ? 21.470 -5.421 -8.043 1.00 53.56 185 ASP A CA 1
ATOM 1503 C C . ASP A 1 185 ? 21.543 -4.820 -9.451 1.00 53.56 185 ASP A C 1
ATOM 1505 O O . ASP A 1 185 ? 20.948 -3.781 -9.728 1.00 53.56 185 ASP A O 1
ATOM 1509 N N . GLY A 1 186 ? 22.259 -5.484 -10.357 1.00 44.91 186 GLY A N 1
ATOM 1510 C CA . GLY A 1 186 ? 22.514 -4.977 -11.705 1.00 44.91 186 GLY A CA 1
ATOM 1511 C C . GLY A 1 186 ? 21.286 -4.833 -12.610 1.00 44.91 186 GLY A C 1
ATOM 1512 O O . GLY A 1 186 ? 21.444 -4.300 -13.697 1.00 44.91 186 GLY A O 1
ATOM 1513 N N . LEU A 1 187 ? 20.095 -5.300 -12.218 1.00 45.53 187 LEU A N 1
ATOM 1514 C CA . LEU A 1 187 ? 18.854 -5.143 -12.987 1.00 45.53 187 LEU A CA 1
ATOM 1515 C C . LEU A 1 187 ? 17.881 -4.163 -12.327 1.00 45.53 187 LEU A C 1
ATOM 1517 O O . LEU A 1 187 ? 17.192 -3.422 -13.023 1.00 45.53 187 LEU A O 1
ATOM 1521 N N . ASP A 1 188 ? 17.801 -4.168 -10.998 1.00 51.06 188 ASP A N 1
ATOM 1522 C CA . ASP A 1 188 ? 16.868 -3.323 -10.244 1.00 51.06 188 ASP A CA 1
ATOM 1523 C C . ASP A 1 188 ? 17.430 -1.910 -9.991 1.00 51.06 188 ASP A C 1
ATOM 1525 O O . ASP A 1 188 ? 16.693 -0.925 -10.003 1.00 51.06 188 ASP A O 1
ATOM 1529 N N . ASN A 1 189 ? 18.756 -1.776 -9.871 1.00 59.94 189 ASN A N 1
ATOM 1530 C CA . ASN A 1 189 ? 19.454 -0.516 -9.580 1.00 59.94 189 ASN A CA 1
ATOM 1531 C C . ASN A 1 189 ? 19.161 0.620 -10.575 1.00 59.94 189 ASN A C 1
ATOM 1533 O O . ASN A 1 189 ? 19.263 1.791 -10.212 1.00 59.94 189 ASN A O 1
ATOM 1537 N N . PHE A 1 190 ? 18.779 0.292 -11.812 1.00 63.19 190 PHE A N 1
ATOM 1538 C CA . PHE A 1 190 ? 18.415 1.289 -12.821 1.00 63.19 190 PHE A CA 1
ATOM 1539 C C . PHE A 1 190 ? 17.138 2.056 -12.454 1.00 63.19 190 PHE A C 1
ATOM 1541 O O . PHE A 1 190 ? 17.029 3.239 -12.761 1.00 63.19 190 PHE A O 1
ATOM 1548 N N . SER A 1 191 ? 16.185 1.392 -11.791 1.00 56.50 191 SER A N 1
ATOM 1549 C CA . SER A 1 191 ? 14.905 1.991 -11.376 1.00 56.50 191 SER A CA 1
ATOM 1550 C C . SER A 1 191 ? 14.898 2.351 -9.890 1.00 56.50 191 SER A C 1
ATOM 1552 O O . SER A 1 191 ? 14.266 3.325 -9.492 1.00 56.50 191 SER A O 1
ATOM 1554 N N . THR A 1 192 ? 15.624 1.586 -9.069 1.00 67.69 192 THR A N 1
ATOM 1555 C CA . THR A 1 192 ? 15.715 1.748 -7.613 1.00 67.69 192 THR A CA 1
ATOM 1556 C C . THR A 1 192 ? 17.188 1.814 -7.174 1.00 67.69 192 THR A C 1
ATOM 1558 O O . THR A 1 192 ? 17.762 0.835 -6.703 1.00 67.69 192 THR A O 1
ATOM 1561 N N . PRO A 1 193 ? 17.868 2.963 -7.310 1.00 74.81 193 PRO A N 1
ATOM 1562 C CA . PRO A 1 193 ? 19.304 3.066 -7.054 1.00 74.81 193 PRO A CA 1
ATOM 1563 C C . PRO A 1 193 ? 19.693 2.957 -5.574 1.00 74.81 193 PRO A C 1
ATOM 1565 O O . PRO A 1 193 ? 20.867 2.744 -5.250 1.00 74.81 193 PRO A O 1
ATOM 1568 N N . TRP A 1 194 ? 18.720 3.084 -4.671 1.00 81.94 194 TRP A N 1
ATOM 1569 C CA . TRP A 1 194 ? 18.901 2.941 -3.231 1.00 81.94 194 TRP A CA 1
ATOM 1570 C C . TRP A 1 194 ? 17.989 1.872 -2.659 1.00 81.94 194 TRP A C 1
ATOM 1572 O O . TRP A 1 194 ? 16.845 1.712 -3.081 1.00 81.94 194 TRP A O 1
ATOM 1582 N N . ARG A 1 195 ? 18.500 1.200 -1.632 1.00 77.38 195 ARG A N 1
ATOM 1583 C CA . ARG A 1 195 ? 17.747 0.313 -0.758 1.00 77.38 195 ARG A CA 1
ATOM 1584 C C . ARG A 1 195 ? 17.563 0.994 0.585 1.00 77.38 195 ARG A C 1
ATOM 1586 O O . ARG A 1 195 ? 18.518 1.517 1.164 1.00 77.38 195 ARG A O 1
ATOM 1593 N N . PHE A 1 196 ? 16.342 0.948 1.092 1.00 82.31 196 PHE A N 1
ATOM 1594 C CA . PHE A 1 196 ? 15.984 1.533 2.374 1.00 82.31 196 PHE A CA 1
ATOM 1595 C C . PHE A 1 196 ? 15.701 0.402 3.343 1.00 82.31 196 PHE A C 1
ATOM 1597 O O . PHE A 1 196 ? 14.859 -0.449 3.077 1.00 82.31 196 PHE A O 1
ATOM 1604 N N . HIS A 1 197 ? 16.401 0.392 4.467 1.00 84.12 197 HIS A N 1
ATOM 1605 C CA . HIS A 1 197 ? 16.238 -0.626 5.488 1.00 84.12 197 HIS A CA 1
ATOM 1606 C C . HIS A 1 197 ? 15.961 0.016 6.834 1.00 84.12 197 HIS A C 1
ATOM 1608 O O . HIS A 1 197 ? 16.574 1.016 7.185 1.00 84.12 197 HIS A O 1
ATOM 1614 N N . ILE A 1 198 ? 15.085 -0.587 7.620 1.00 88.44 198 ILE A N 1
ATOM 1615 C CA . ILE A 1 198 ? 14.852 -0.203 9.005 1.00 88.44 198 ILE A CA 1
ATOM 1616 C C . ILE A 1 198 ? 15.585 -1.200 9.889 1.00 88.44 198 ILE A C 1
ATOM 1618 O O . ILE A 1 198 ? 15.306 -2.398 9.818 1.00 88.44 198 ILE A O 1
ATOM 1622 N N . HIS A 1 199 ? 16.525 -0.711 10.699 1.00 89.12 199 HIS A N 1
ATOM 1623 C CA . HIS A 1 199 ? 17.259 -1.523 11.662 1.00 89.12 199 HIS A CA 1
ATOM 1624 C C . HIS A 1 199 ? 16.541 -1.533 13.015 1.00 89.12 199 HIS A C 1
ATOM 1626 O O . HIS A 1 199 ? 16.857 -0.740 13.903 1.00 89.12 199 HIS A O 1
ATOM 1632 N N . TRP A 1 200 ? 15.558 -2.420 13.186 1.00 89.06 200 TRP A N 1
ATOM 1633 C CA . TRP A 1 200 ? 14.703 -2.399 14.375 1.00 89.06 200 TRP A CA 1
ATOM 1634 C C . TRP A 1 200 ? 14.386 -3.772 14.963 1.00 89.06 200 TRP A C 1
ATOM 1636 O O . TRP A 1 200 ? 14.608 -4.820 14.354 1.00 89.06 200 TRP A O 1
ATOM 1646 N N . LEU A 1 201 ? 13.905 -3.727 16.204 1.00 82.75 201 LEU A N 1
ATOM 1647 C CA . LEU A 1 201 ? 13.514 -4.862 17.021 1.00 82.75 201 LEU A CA 1
ATOM 1648 C C . LEU A 1 201 ? 12.334 -5.606 16.406 1.00 82.75 201 LEU A C 1
ATOM 1650 O O . LEU A 1 201 ? 11.351 -5.004 15.969 1.00 82.75 201 LEU A O 1
ATOM 1654 N N . LEU A 1 202 ? 12.401 -6.932 16.494 1.00 72.38 202 LEU A N 1
ATOM 1655 C CA . LEU A 1 202 ? 11.300 -7.826 16.161 1.00 72.38 202 LEU A CA 1
ATOM 1656 C C . LEU A 1 202 ? 10.971 -8.726 17.357 1.00 72.38 202 LEU A C 1
ATOM 1658 O O . LEU A 1 202 ? 11.345 -9.905 17.369 1.00 72.38 202 LEU A O 1
ATOM 1662 N N . PRO A 1 203 ? 10.222 -8.197 18.345 1.00 64.19 203 PRO A N 1
ATOM 1663 C CA . PRO A 1 203 ? 10.035 -8.819 19.659 1.00 64.19 203 PRO A CA 1
ATOM 1664 C C . PRO A 1 203 ? 9.611 -10.289 19.636 1.00 64.19 203 PRO A C 1
ATOM 1666 O O . PRO A 1 203 ? 9.972 -11.062 20.514 1.00 64.19 203 PRO A O 1
ATOM 1669 N N . LYS A 1 204 ? 8.831 -10.695 18.629 1.00 60.56 204 LYS A N 1
ATOM 1670 C CA . LYS A 1 204 ? 8.282 -12.056 18.529 1.00 60.56 204 LYS A CA 1
ATOM 1671 C C . LYS A 1 204 ? 9.153 -13.074 17.779 1.00 60.56 204 LYS A C 1
ATOM 1673 O O . LYS A 1 204 ? 8.760 -14.230 17.733 1.00 60.56 204 LYS A O 1
ATOM 1678 N N . THR A 1 205 ? 10.245 -12.683 17.125 1.00 50.94 205 THR A N 1
ATOM 1679 C CA . THR A 1 205 ? 11.113 -13.614 16.365 1.00 50.94 205 THR A CA 1
ATOM 1680 C C . THR A 1 205 ? 12.483 -13.710 16.937 1.00 50.94 205 THR A C 1
ATOM 1682 O O . THR A 1 205 ? 12.959 -14.800 17.210 1.00 50.94 205 THR A O 1
ATOM 1685 N N . ASN A 1 206 ? 13.095 -12.548 17.103 1.00 55.47 206 ASN A N 1
ATOM 1686 C CA . ASN A 1 206 ? 14.479 -12.460 17.504 1.00 55.47 206 ASN A CA 1
ATOM 1687 C C . ASN A 1 206 ? 14.565 -11.853 18.906 1.00 55.47 206 ASN A C 1
ATOM 1689 O O . ASN A 1 206 ? 15.607 -11.340 19.296 1.00 55.47 206 ASN A O 1
ATOM 1693 N N . GLY A 1 207 ? 13.453 -11.861 19.656 1.00 64.56 207 GLY A N 1
ATOM 1694 C CA . GLY A 1 207 ? 13.354 -11.218 20.959 1.00 64.56 207 GLY A CA 1
ATOM 1695 C C . GLY A 1 207 ? 13.773 -9.752 20.873 1.00 64.56 207 GLY A C 1
ATOM 1696 O O . GLY A 1 207 ? 13.212 -8.968 20.109 1.00 64.56 207 GLY A O 1
ATOM 1697 N N . MET A 1 208 ? 14.802 -9.397 21.635 1.00 70.88 208 MET A N 1
ATOM 1698 C CA . MET A 1 208 ? 15.354 -8.042 21.691 1.00 70.88 208 MET A CA 1
ATOM 1699 C C . MET A 1 208 ? 16.443 -7.769 20.638 1.00 70.88 208 MET A C 1
ATOM 1701 O O . MET A 1 208 ? 17.103 -6.734 20.697 1.00 70.88 208 MET A O 1
ATOM 1705 N N . SER A 1 209 ? 16.665 -8.664 19.673 1.00 74.31 209 SER A N 1
ATOM 1706 C CA . SER A 1 209 ? 17.635 -8.431 18.601 1.00 74.31 209 SER A CA 1
ATOM 1707 C C . SER A 1 209 ? 17.025 -7.601 17.470 1.00 74.31 209 SER A C 1
ATOM 1709 O O . SER A 1 209 ? 15.919 -7.869 16.986 1.00 74.31 209 SER A O 1
ATOM 1711 N N . LYS A 1 210 ? 17.771 -6.581 17.036 1.00 81.81 210 LYS A N 1
ATOM 1712 C CA . LYS A 1 210 ? 17.425 -5.756 15.877 1.00 81.81 210 LYS A CA 1
ATOM 1713 C C . LYS A 1 210 ? 17.722 -6.502 14.571 1.00 81.81 210 LYS A C 1
ATOM 1715 O O . LYS A 1 210 ? 18.628 -7.328 14.505 1.00 81.81 210 LYS A O 1
ATOM 1720 N N . THR A 1 211 ? 16.950 -6.207 13.531 1.00 79.25 211 THR A N 1
ATOM 1721 C CA . THR A 1 211 ? 17.087 -6.786 12.186 1.00 79.25 211 THR A CA 1
ATOM 1722 C C . THR A 1 211 ? 16.933 -5.722 11.121 1.00 79.25 211 THR A C 1
ATOM 1724 O O . THR A 1 211 ? 16.311 -4.692 11.369 1.00 79.25 211 THR A O 1
ATOM 1727 N N . MET A 1 212 ? 17.472 -5.990 9.933 1.00 78.31 212 MET A N 1
ATOM 1728 C CA . MET A 1 212 ? 17.276 -5.145 8.760 1.00 78.31 212 MET A CA 1
ATOM 1729 C C . MET A 1 212 ? 15.999 -5.566 8.032 1.00 78.31 212 MET A C 1
ATOM 1731 O O . MET A 1 212 ? 15.888 -6.701 7.564 1.00 78.31 212 MET A O 1
ATOM 1735 N N . ARG A 1 213 ? 15.034 -4.651 7.932 1.00 77.56 213 ARG A N 1
ATOM 1736 C CA . ARG A 1 213 ? 13.808 -4.825 7.142 1.00 77.56 213 ARG A CA 1
ATOM 1737 C C . ARG A 1 213 ? 13.785 -3.844 5.989 1.00 77.56 213 ARG A C 1
ATOM 1739 O O . ARG A 1 213 ? 13.814 -2.642 6.226 1.00 77.56 213 ARG A O 1
ATOM 1746 N N . GLU A 1 214 ? 13.718 -4.348 4.765 1.00 75.25 214 GLU A N 1
ATOM 1747 C CA . GLU A 1 214 ? 13.616 -3.491 3.586 1.00 75.25 214 GLU A CA 1
ATOM 1748 C C . GLU A 1 214 ? 12.239 -2.812 3.514 1.00 75.25 214 GLU A C 1
ATOM 1750 O O . GLU A 1 214 ? 11.209 -3.417 3.820 1.00 75.25 214 GLU A O 1
ATOM 1755 N N . ILE A 1 215 ? 12.233 -1.543 3.110 1.00 79.38 215 ILE A N 1
ATOM 1756 C CA . ILE A 1 215 ? 11.041 -0.756 2.796 1.00 79.38 215 ILE A CA 1
ATOM 1757 C C . ILE A 1 215 ? 11.194 -0.125 1.410 1.00 79.38 215 ILE A C 1
ATOM 1759 O O . ILE A 1 215 ? 12.301 0.061 0.906 1.00 79.38 215 ILE A O 1
ATOM 1763 N N . THR A 1 216 ? 10.073 0.256 0.804 1.00 78.56 216 THR A N 1
ATOM 1764 C CA . THR A 1 216 ? 10.090 0.946 -0.494 1.00 78.56 216 THR A CA 1
ATOM 1765 C C . THR A 1 216 ? 10.560 2.397 -0.366 1.00 78.56 216 THR A C 1
ATOM 1767 O O . THR A 1 216 ? 10.471 3.007 0.705 1.00 78.56 216 THR A O 1
ATOM 1770 N N . SER A 1 217 ? 10.977 2.988 -1.487 1.00 77.44 217 SER A N 1
ATOM 1771 C CA . SER A 1 217 ? 11.267 4.423 -1.597 1.00 77.44 217 SER A CA 1
ATOM 1772 C C . SER A 1 217 ? 10.078 5.286 -1.138 1.00 77.44 217 SER A C 1
ATOM 1774 O O . SER A 1 217 ? 10.244 6.241 -0.383 1.00 77.44 217 SER A O 1
ATOM 1776 N N . THR A 1 218 ? 8.857 4.893 -1.512 1.00 80.25 218 THR A N 1
ATOM 1777 C CA . THR A 1 218 ? 7.603 5.560 -1.132 1.00 80.25 218 THR A CA 1
ATOM 1778 C C . THR A 1 218 ? 7.390 5.516 0.380 1.00 80.25 218 THR A C 1
ATOM 1780 O O . THR A 1 218 ? 7.051 6.528 0.993 1.00 80.25 218 THR A O 1
ATOM 1783 N N . SER A 1 219 ? 7.643 4.363 1.004 1.00 86.44 219 SER A N 1
ATOM 1784 C CA . SER A 1 219 ? 7.590 4.215 2.460 1.00 86.44 219 SER A CA 1
ATOM 1785 C C . SER A 1 219 ? 8.625 5.107 3.154 1.00 86.44 219 SER A C 1
ATOM 1787 O O . SER A 1 219 ? 8.300 5.743 4.153 1.00 86.44 219 SER A O 1
ATOM 1789 N N . TYR A 1 220 ? 9.842 5.208 2.611 1.00 87.56 220 TYR A N 1
ATOM 1790 C CA . TYR A 1 220 ? 10.877 6.109 3.125 1.00 87.56 220 TYR A CA 1
ATOM 1791 C C . TYR A 1 220 ? 10.480 7.591 3.022 1.00 87.56 220 TYR A C 1
ATOM 1793 O O . TYR A 1 220 ? 10.626 8.339 3.991 1.00 87.56 220 TYR A O 1
ATOM 1801 N N . ILE A 1 221 ? 9.938 8.020 1.880 1.00 86.44 221 ILE A N 1
ATOM 1802 C CA . ILE A 1 221 ? 9.457 9.395 1.673 1.00 86.44 221 ILE A CA 1
ATOM 1803 C C . ILE A 1 221 ? 8.360 9.733 2.685 1.00 86.44 221 ILE A C 1
ATOM 1805 O O . ILE A 1 221 ? 8.417 10.777 3.335 1.00 86.44 221 ILE A O 1
ATOM 1809 N N . LEU A 1 222 ? 7.395 8.828 2.867 1.00 88.69 222 LEU A N 1
ATOM 1810 C CA . LEU A 1 222 ? 6.322 8.993 3.841 1.00 88.69 222 LEU A CA 1
ATOM 1811 C C . LEU A 1 222 ? 6.871 9.116 5.269 1.00 88.69 222 LEU A C 1
ATOM 1813 O O . LEU A 1 222 ? 6.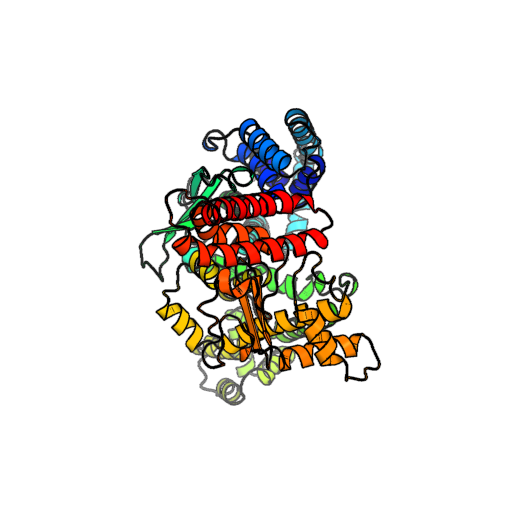483 10.027 5.994 1.00 88.69 222 LEU A O 1
ATOM 1817 N N . LEU A 1 223 ? 7.813 8.253 5.667 1.00 90.50 223 LEU A N 1
ATOM 1818 C CA . LEU A 1 223 ? 8.475 8.354 6.973 1.00 90.50 223 LEU A CA 1
ATOM 1819 C C . LEU A 1 223 ? 9.239 9.673 7.133 1.00 90.50 223 LEU A C 1
ATOM 1821 O O . LEU A 1 223 ? 9.239 10.243 8.220 1.00 90.50 223 LEU A O 1
ATOM 1825 N N . SER A 1 224 ? 9.845 10.185 6.060 1.00 87.19 224 SER A N 1
ATOM 1826 C CA . SER A 1 224 ? 10.561 11.467 6.072 1.00 87.19 224 SER A CA 1
ATOM 1827 C C . SER A 1 224 ? 9.609 12.641 6.304 1.00 87.19 224 SER A C 1
ATOM 1829 O O . SER A 1 224 ? 9.920 13.542 7.077 1.00 87.19 224 SER A O 1
ATOM 1831 N N . GLN A 1 225 ? 8.415 12.599 5.705 1.00 86.94 225 GLN A N 1
ATOM 1832 C CA . GLN A 1 225 ? 7.348 13.574 5.954 1.00 86.94 225 GLN A CA 1
ATOM 1833 C C . GLN A 1 225 ? 6.774 13.445 7.373 1.00 86.94 225 GLN A C 1
ATOM 1835 O O . GLN A 1 225 ? 6.501 14.451 8.026 1.00 86.94 225 GLN A O 1
ATOM 1840 N N . LEU A 1 226 ? 6.612 12.218 7.877 1.00 89.50 226 LEU A N 1
ATOM 1841 C CA . LEU A 1 226 ? 6.136 11.970 9.241 1.00 89.50 226 LEU A CA 1
ATOM 1842 C C . LEU A 1 226 ? 7.136 12.444 10.302 1.00 89.50 226 LEU A C 1
ATOM 1844 O O . LEU A 1 226 ? 6.729 12.993 11.324 1.00 89.50 226 LEU A O 1
ATOM 1848 N N . ALA A 1 227 ? 8.437 12.307 10.043 1.00 87.88 227 ALA A N 1
ATOM 1849 C CA . ALA A 1 227 ? 9.481 12.795 10.938 1.00 87.88 227 ALA A CA 1
ATOM 1850 C C . ALA A 1 227 ? 9.405 14.318 11.160 1.00 87.88 227 ALA A C 1
ATOM 1852 O O . ALA A 1 227 ? 9.804 14.797 12.219 1.00 87.88 227 ALA A O 1
ATOM 1853 N N . CYS A 1 228 ? 8.823 15.087 10.230 1.00 84.38 228 CYS A N 1
ATOM 1854 C CA . CYS A 1 228 ? 8.609 16.528 10.401 1.00 84.38 228 CYS A CA 1
ATOM 1855 C C . CYS A 1 228 ? 7.616 16.888 11.522 1.00 84.38 228 CYS A C 1
ATOM 1857 O O . CYS A 1 228 ? 7.596 18.040 11.957 1.00 84.38 228 CYS A O 1
ATOM 1859 N N . PHE A 1 229 ? 6.799 15.938 11.995 1.00 84.56 229 PHE A N 1
ATOM 1860 C CA . PHE A 1 229 ? 5.903 16.137 13.140 1.00 84.56 229 PHE A CA 1
ATOM 1861 C C . PHE A 1 229 ? 6.610 15.971 14.490 1.00 84.56 229 PHE A C 1
ATOM 1863 O O . PHE A 1 229 ? 6.049 16.351 15.521 1.00 84.56 229 PHE A O 1
ATOM 1870 N N . LEU A 1 230 ? 7.833 15.431 14.502 1.00 81.50 230 LEU A N 1
ATOM 1871 C CA . LEU A 1 230 ? 8.622 15.295 15.718 1.00 81.50 230 LEU A CA 1
ATOM 1872 C C . LEU A 1 230 ? 9.232 16.648 16.125 1.00 81.50 230 LEU A C 1
ATOM 1874 O O . LEU A 1 230 ? 9.642 17.437 15.265 1.00 81.50 230 LEU A O 1
ATOM 1878 N N . PRO A 1 231 ? 9.323 16.946 17.433 1.00 73.50 231 PRO A N 1
ATOM 1879 C CA . PRO A 1 231 ? 10.040 18.121 17.910 1.00 73.50 231 PRO A CA 1
ATOM 1880 C C . PRO A 1 231 ? 11.494 18.112 17.423 1.00 73.50 231 PRO A C 1
ATOM 1882 O O . PRO A 1 231 ? 12.176 17.087 17.490 1.00 73.50 231 PRO A O 1
ATOM 1885 N N . LYS A 1 232 ? 11.999 19.270 16.976 1.00 64.31 232 LYS A N 1
ATOM 1886 C CA . LYS A 1 232 ? 13.423 19.422 16.638 1.00 64.31 232 LYS A CA 1
ATOM 1887 C C . LYS A 1 232 ? 14.272 18.991 17.842 1.00 64.31 232 LYS A C 1
ATOM 1889 O O . LYS A 1 232 ? 14.031 19.468 18.948 1.00 64.31 23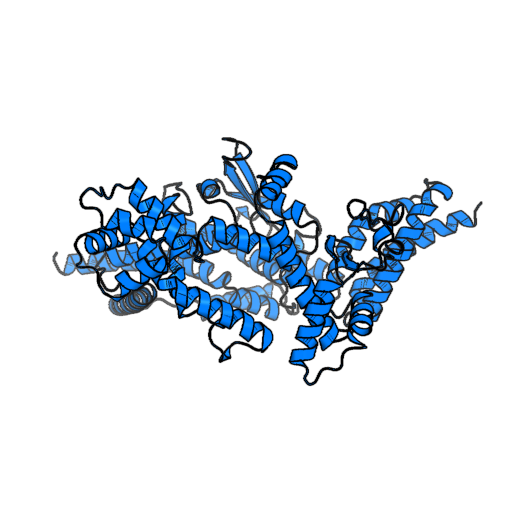2 LYS A O 1
ATOM 1894 N N . ASN A 1 233 ? 15.264 18.131 17.598 1.00 59.25 233 ASN A N 1
ATOM 1895 C CA . ASN A 1 233 ? 16.216 17.574 18.576 1.00 59.25 233 ASN A CA 1
ATOM 1896 C C . ASN A 1 233 ? 15.716 16.399 19.441 1.00 59.25 233 ASN A C 1
ATOM 1898 O O . ASN A 1 233 ? 16.384 16.057 20.414 1.00 59.25 233 ASN A O 1
ATOM 1902 N N . GLN A 1 234 ? 14.591 15.756 19.108 1.00 68.00 234 GLN A N 1
ATOM 1903 C CA . GLN A 1 234 ? 14.179 14.503 19.754 1.00 68.00 234 GLN A CA 1
ATOM 1904 C C . GLN A 1 234 ? 14.155 13.349 18.749 1.00 68.00 234 GLN A C 1
ATOM 1906 O O . GLN A 1 234 ? 13.360 13.360 17.810 1.00 68.00 234 GLN A O 1
ATOM 1911 N N . ASP A 1 235 ? 14.999 12.336 18.969 1.00 77.50 235 ASP A N 1
ATOM 1912 C CA . ASP A 1 235 ? 14.929 11.063 18.243 1.00 77.50 235 ASP A CA 1
ATOM 1913 C C . ASP A 1 235 ? 13.841 10.187 18.880 1.00 77.50 235 ASP A C 1
ATOM 1915 O O . ASP A 1 235 ? 14.097 9.341 19.734 1.00 77.50 235 ASP A O 1
ATOM 1919 N N . GLY A 1 236 ? 12.587 10.503 18.554 1.00 84.81 236 GLY A N 1
ATOM 1920 C CA . GLY A 1 236 ? 11.404 9.784 19.024 1.00 84.81 236 GLY A CA 1
ATOM 1921 C C . GLY A 1 236 ? 10.844 8.814 17.975 1.00 84.81 236 GLY A C 1
ATOM 1922 O O . GLY A 1 236 ? 11.211 8.897 16.799 1.00 84.81 236 GLY A O 1
ATOM 1923 N N . PRO A 1 237 ? 9.922 7.912 18.365 1.00 90.25 237 PRO A N 1
ATOM 1924 C CA . PRO A 1 237 ? 9.252 7.017 17.425 1.00 90.25 237 PRO A CA 1
ATOM 1925 C C . PRO A 1 237 ? 8.525 7.791 16.320 1.00 90.25 237 PRO A C 1
ATOM 1927 O O . PRO A 1 237 ? 7.641 8.603 16.608 1.00 90.25 237 PRO A O 1
ATOM 1930 N N . VAL A 1 238 ? 8.851 7.517 15.052 1.00 91.19 238 VAL A N 1
ATOM 1931 C CA . VAL A 1 238 ? 8.339 8.293 13.899 1.00 91.19 238 VAL A CA 1
ATOM 1932 C C . VAL A 1 238 ? 6.821 8.217 13.790 1.00 91.19 238 VAL A C 1
ATOM 1934 O O . VAL A 1 238 ? 6.174 9.192 13.426 1.00 91.19 238 VAL A O 1
ATOM 1937 N N . MET A 1 239 ? 6.235 7.070 14.125 1.00 90.00 239 MET A N 1
ATOM 1938 C CA . MET A 1 239 ? 4.792 6.822 14.048 1.00 90.00 239 MET A CA 1
ATOM 1939 C C . MET A 1 239 ? 4.086 6.936 15.401 1.00 90.00 239 MET A C 1
ATOM 1941 O O . MET A 1 239 ? 2.915 6.576 15.500 1.00 90.00 239 MET A O 1
ATOM 1945 N N . GLY A 1 240 ? 4.771 7.438 16.430 1.00 86.06 240 GLY A N 1
ATOM 1946 C CA . GLY A 1 240 ? 4.249 7.486 17.789 1.00 86.06 240 GLY A CA 1
ATOM 1947 C C . GLY A 1 240 ? 4.277 6.127 18.492 1.00 86.06 240 GLY A C 1
ATOM 1948 O O . GLY A 1 240 ? 4.975 5.198 18.090 1.00 86.06 240 GLY A O 1
ATOM 1949 N N . ASN A 1 241 ? 3.542 6.036 19.598 1.00 86.06 241 ASN A N 1
ATOM 1950 C CA . ASN A 1 241 ? 3.500 4.841 20.428 1.00 86.06 241 ASN A CA 1
ATOM 1951 C C . ASN A 1 241 ? 2.425 3.838 19.971 1.00 86.06 241 ASN A C 1
ATOM 1953 O O . ASN A 1 241 ? 1.633 4.053 19.052 1.00 86.06 241 ASN A O 1
ATOM 1957 N N . ASP A 1 242 ? 2.386 2.730 20.692 1.00 82.88 242 ASP A N 1
ATOM 1958 C CA . ASP A 1 242 ? 1.472 1.614 20.503 1.00 82.88 242 ASP A CA 1
ATOM 1959 C C . ASP A 1 242 ? -0.020 2.016 20.504 1.00 82.88 242 ASP A C 1
ATOM 1961 O O . ASP A 1 242 ? -0.808 1.475 19.720 1.00 82.88 242 ASP A O 1
ATOM 1965 N N . ASP A 1 243 ? -0.417 2.970 21.347 1.00 84.88 243 ASP A N 1
ATOM 1966 C CA . ASP A 1 243 ? -1.794 3.478 21.403 1.00 84.88 243 ASP A CA 1
ATOM 1967 C C . ASP A 1 243 ? -2.098 4.417 20.233 1.00 84.88 243 ASP A C 1
ATOM 1969 O O . ASP A 1 243 ? -3.177 4.355 19.642 1.00 84.88 243 ASP A O 1
ATOM 1973 N N . PHE A 1 244 ? -1.126 5.241 19.839 1.00 88.69 244 PHE A N 1
ATOM 1974 C CA . PHE A 1 244 ? -1.244 6.142 18.699 1.00 88.69 244 PHE A CA 1
ATOM 1975 C C . PHE A 1 244 ? -1.537 5.375 17.409 1.00 88.69 244 PHE A C 1
ATOM 1977 O O . PHE A 1 244 ? -2.442 5.752 16.666 1.00 88.69 244 PHE A O 1
ATOM 1984 N N . ILE A 1 245 ? -0.821 4.273 17.163 1.00 88.50 245 ILE A N 1
ATOM 1985 C CA . ILE A 1 245 ? -1.030 3.414 15.986 1.00 88.50 245 ILE A CA 1
ATOM 1986 C C . ILE A 1 245 ? -2.426 2.778 16.018 1.00 88.50 245 ILE A C 1
ATOM 1988 O O . ILE A 1 245 ? -3.093 2.660 14.986 1.00 88.50 245 ILE A O 1
ATOM 1992 N N . TYR A 1 246 ? -2.893 2.373 17.202 1.00 87.00 246 TYR A N 1
ATOM 1993 C CA . TYR A 1 246 ? -4.230 1.809 17.349 1.00 87.00 246 TYR A CA 1
ATOM 1994 C C . TYR A 1 246 ? -5.308 2.848 17.023 1.00 87.00 246 TYR A C 1
ATOM 1996 O O . TYR A 1 246 ? -6.224 2.554 16.257 1.00 87.00 246 TYR A O 1
ATOM 2004 N N . GLU A 1 247 ? -5.171 4.077 17.514 1.00 87.44 247 GLU A N 1
ATOM 2005 C CA . GLU A 1 247 ? -6.082 5.175 17.176 1.00 87.44 247 GLU A CA 1
ATOM 2006 C C . GLU A 1 247 ? -5.997 5.580 15.697 1.00 87.44 247 GLU A C 1
ATOM 2008 O O . GLU A 1 247 ? -7.030 5.832 15.074 1.00 87.44 247 GLU A O 1
ATOM 2013 N N . ALA A 1 248 ? -4.801 5.561 15.103 1.00 89.69 248 ALA A N 1
ATOM 2014 C CA . ALA A 1 248 ? -4.605 5.808 13.676 1.00 89.69 248 ALA A CA 1
ATOM 2015 C C . ALA A 1 248 ? -5.382 4.807 12.811 1.00 89.69 248 ALA A C 1
ATOM 2017 O O . ALA A 1 248 ? -6.059 5.209 11.867 1.00 89.69 248 ALA A O 1
ATOM 2018 N N . SER A 1 249 ? -5.362 3.519 13.176 1.00 88.44 249 SER A N 1
ATOM 2019 C CA . SER A 1 249 ? -6.083 2.479 12.430 1.00 88.44 249 SER A CA 1
ATOM 2020 C C . SER A 1 249 ? -7.594 2.709 12.366 1.00 88.44 249 SER A C 1
ATOM 2022 O O . SER A 1 249 ? -8.226 2.360 11.376 1.00 88.44 249 SER A O 1
ATOM 2024 N N . LYS A 1 250 ? -8.174 3.343 13.389 1.00 88.12 250 LYS A N 1
ATOM 2025 C CA . LYS A 1 250 ? -9.617 3.600 13.480 1.00 88.12 250 LYS A CA 1
ATOM 2026 C C . LYS A 1 250 ? -10.048 4.900 12.814 1.00 88.12 250 LYS A C 1
ATOM 2028 O O . LYS A 1 250 ? -11.235 5.081 12.561 1.00 88.12 250 LYS A O 1
ATOM 2033 N N . LEU A 1 251 ? -9.106 5.816 12.583 1.00 86.56 251 LEU A N 1
ATOM 2034 C CA . LEU A 1 251 ? -9.388 7.213 12.266 1.00 86.56 251 LEU A CA 1
ATOM 2035 C C . LEU A 1 251 ? -10.314 7.379 11.057 1.00 86.56 251 LEU A C 1
ATOM 2037 O O . LEU A 1 251 ? -11.307 8.095 11.149 1.00 86.56 251 LEU A O 1
ATOM 2041 N N . LEU A 1 252 ? -9.983 6.719 9.947 1.00 87.25 252 LEU A N 1
ATOM 2042 C CA . LEU A 1 252 ? -10.692 6.874 8.673 1.00 87.25 252 LEU A CA 1
ATOM 2043 C C . LEU A 1 252 ? -11.828 5.867 8.484 1.00 87.25 252 LEU A C 1
ATOM 2045 O O . LEU A 1 252 ? -12.459 5.854 7.438 1.00 87.25 252 LEU A O 1
ATOM 2049 N N . TRP A 1 253 ? -12.112 5.018 9.471 1.00 89.12 253 TRP A N 1
ATOM 2050 C CA . TRP A 1 253 ? -13.148 3.998 9.318 1.00 89.12 253 TRP A CA 1
ATOM 2051 C C . TRP A 1 253 ? -14.565 4.555 9.162 1.00 89.12 253 TRP A C 1
ATOM 2053 O O . TRP A 1 253 ? -15.264 4.091 8.266 1.00 89.12 253 TRP A O 1
ATOM 2063 N N . PRO A 1 254 ? -14.994 5.568 9.942 1.00 87.88 254 PRO A N 1
ATOM 2064 C CA . PRO A 1 254 ? -16.268 6.239 9.688 1.00 87.88 254 PRO A CA 1
ATOM 2065 C C . PRO A 1 254 ? -16.380 6.792 8.267 1.00 87.88 254 PRO A C 1
ATOM 2067 O O . PRO A 1 254 ? -17.392 6.584 7.608 1.00 87.88 254 PRO A O 1
ATOM 2070 N N . ASP A 1 255 ? -15.321 7.451 7.797 1.00 86.38 255 ASP A N 1
ATOM 2071 C CA . ASP A 1 255 ? -15.272 8.052 6.467 1.00 86.38 255 ASP A CA 1
ATOM 2072 C C . ASP A 1 255 ? -15.301 6.985 5.367 1.00 86.38 255 ASP A C 1
ATOM 2074 O O . ASP A 1 255 ? -16.064 7.100 4.421 1.00 86.38 255 ASP A O 1
ATOM 2078 N N . PHE A 1 256 ? -14.574 5.879 5.539 1.00 88.44 256 PHE A N 1
ATOM 2079 C CA . PHE A 1 256 ? -14.640 4.729 4.638 1.00 88.44 256 PHE A CA 1
ATOM 2080 C C . PHE A 1 256 ? -16.060 4.150 4.538 1.00 88.44 256 PHE A C 1
ATOM 2082 O O . PHE A 1 256 ? -16.561 3.916 3.444 1.00 88.44 256 PHE A O 1
ATOM 2089 N N . VAL A 1 257 ? -16.749 3.942 5.662 1.00 90.00 257 VAL A N 1
ATOM 2090 C CA . VAL A 1 257 ? -18.105 3.364 5.650 1.00 90.00 257 VAL A CA 1
ATOM 2091 C C . VAL A 1 257 ? -19.120 4.277 4.944 1.00 90.00 257 VAL A C 1
ATOM 2093 O O . VAL A 1 257 ? -20.081 3.789 4.342 1.00 90.00 257 VAL A O 1
ATOM 2096 N N . GLN A 1 258 ? -18.922 5.594 5.025 1.00 86.69 258 GLN A N 1
ATOM 2097 C CA . GLN A 1 258 ? -19.877 6.591 4.535 1.00 86.69 258 GLN A CA 1
ATOM 2098 C C . GLN A 1 258 ? -19.564 7.092 3.122 1.00 86.69 258 GLN A C 1
ATOM 2100 O O . GLN A 1 258 ? -20.479 7.245 2.321 1.00 86.69 258 GLN A O 1
ATOM 2105 N N . ASN A 1 259 ? -18.287 7.325 2.820 1.00 86.25 259 ASN A N 1
ATOM 2106 C CA . ASN A 1 259 ? -17.828 8.136 1.690 1.00 86.25 259 ASN A CA 1
ATOM 2107 C C . ASN A 1 259 ? -16.853 7.396 0.762 1.00 86.25 259 ASN A C 1
ATOM 2109 O O . ASN A 1 259 ? -16.258 8.018 -0.119 1.00 86.25 259 ASN A O 1
ATOM 2113 N N . TYR A 1 260 ? -16.628 6.090 0.950 1.00 87.12 260 TYR A N 1
ATOM 2114 C CA . TYR A 1 260 ? -15.726 5.357 0.067 1.00 87.12 260 TYR A CA 1
ATOM 2115 C C . TYR A 1 260 ? -16.231 5.399 -1.376 1.00 87.12 260 TYR A C 1
ATOM 2117 O O . TYR A 1 260 ? -17.346 4.979 -1.661 1.00 87.12 260 TYR A O 1
ATOM 2125 N N . VAL A 1 261 ? -15.388 5.890 -2.287 1.00 80.81 261 VAL A N 1
ATOM 2126 C CA . VAL A 1 261 ? -15.779 6.214 -3.669 1.00 80.81 261 VAL A CA 1
ATOM 2127 C C . VAL A 1 261 ? -16.398 5.034 -4.421 1.00 80.81 261 VAL A C 1
ATOM 2129 O O . VAL A 1 261 ? -17.333 5.220 -5.182 1.00 80.81 261 VAL A O 1
ATOM 2132 N N . LEU A 1 262 ? -15.943 3.803 -4.164 1.00 80.56 262 LEU A N 1
ATOM 2133 C CA . LEU A 1 262 ? -16.489 2.617 -4.831 1.00 80.56 262 LEU A CA 1
ATOM 2134 C C . LEU A 1 262 ? -17.843 2.170 -4.263 1.00 80.56 262 LEU A C 1
ATOM 2136 O O . LEU A 1 262 ? -18.459 1.266 -4.807 1.00 80.56 262 LEU A O 1
ATOM 2140 N N . PHE A 1 263 ? -18.317 2.762 -3.164 1.00 84.12 263 PHE A N 1
ATOM 2141 C CA . PHE A 1 263 ? -19.687 2.555 -2.690 1.00 84.12 263 PHE A CA 1
ATOM 2142 C C . PHE A 1 263 ? -20.706 3.407 -3.455 1.00 84.12 263 PHE A C 1
ATOM 2144 O O . PHE A 1 263 ? -21.911 3.199 -3.271 1.00 84.12 263 PHE A O 1
ATOM 2151 N N . ASP A 1 264 ? -20.246 4.346 -4.283 1.00 75.94 264 ASP A N 1
ATOM 2152 C CA . ASP A 1 264 ? -21.071 5.065 -5.247 1.00 75.94 264 ASP A CA 1
ATOM 2153 C C . ASP A 1 264 ? -21.248 4.214 -6.512 1.00 75.94 264 ASP A C 1
ATOM 2155 O O . ASP A 1 264 ? -20.274 3.799 -7.141 1.00 75.94 264 ASP A O 1
ATOM 2159 N N . GLU A 1 265 ? -22.505 3.967 -6.876 1.00 66.50 265 GLU A N 1
ATOM 2160 C CA . GLU A 1 265 ? -22.907 3.167 -8.042 1.00 66.50 265 GLU A CA 1
ATOM 2161 C C . GLU A 1 265 ? -22.358 3.770 -9.347 1.00 66.50 265 GLU A C 1
ATOM 2163 O O . GLU A 1 265 ? -22.003 3.045 -10.270 1.00 66.50 265 GLU A O 1
ATOM 2168 N N . ASN A 1 266 ? -22.141 5.090 -9.389 1.00 65.75 266 ASN A N 1
ATOM 2169 C CA . ASN A 1 266 ? -21.621 5.783 -10.573 1.00 65.75 266 ASN A CA 1
ATOM 2170 C C . ASN A 1 266 ? -20.138 5.503 -10.882 1.00 65.75 266 ASN A C 1
ATOM 2172 O O . ASN A 1 266 ? -19.659 5.862 -11.957 1.00 65.75 266 ASN A O 1
ATOM 2176 N N . HIS A 1 267 ? -19.386 4.916 -9.945 1.00 59.75 267 HIS A N 1
ATOM 2177 C CA . HIS A 1 267 ? -17.946 4.657 -10.089 1.00 59.75 267 HIS A CA 1
ATOM 2178 C C . HIS A 1 267 ? -17.624 3.202 -10.462 1.00 59.75 267 HIS A C 1
ATOM 2180 O O . HIS A 1 267 ? -16.450 2.826 -10.544 1.00 59.75 267 HIS A O 1
ATOM 2186 N N . LEU A 1 268 ? -18.648 2.373 -10.673 1.00 58.34 268 LEU A N 1
ATOM 2187 C CA . LEU A 1 268 ? -18.515 0.944 -10.921 1.00 58.34 268 LEU A CA 1
ATOM 2188 C C . LEU A 1 268 ? -18.748 0.673 -12.411 1.00 58.34 268 LEU A C 1
ATOM 2190 O O . LEU A 1 268 ? -19.749 1.079 -12.985 1.00 58.34 268 LEU A O 1
ATOM 2194 N N . VAL A 1 269 ? -17.769 0.034 -13.054 1.00 50.03 269 VAL A N 1
ATOM 2195 C CA . VAL A 1 269 ? -17.755 -0.200 -14.514 1.00 50.03 269 VAL A CA 1
ATOM 2196 C C . VAL A 1 269 ? -18.217 -1.627 -14.859 1.00 50.03 269 VAL A C 1
ATOM 2198 O O . VAL A 1 269 ? -18.362 -1.969 -16.026 1.00 50.03 269 VAL A O 1
ATOM 2201 N N . ASP A 1 270 ? -18.433 -2.469 -13.844 1.00 60.53 270 ASP A N 1
ATOM 2202 C CA . ASP A 1 270 ? -18.747 -3.896 -13.965 1.00 60.53 270 ASP A CA 1
ATOM 2203 C C . ASP A 1 270 ? -19.815 -4.298 -12.928 1.00 60.53 270 ASP A C 1
ATOM 2205 O O . ASP A 1 270 ? -19.593 -4.151 -11.720 1.00 60.53 270 ASP A O 1
ATOM 2209 N N . GLU A 1 271 ? -20.951 -4.819 -13.406 1.00 56.09 271 GLU A N 1
ATOM 2210 C CA . GLU A 1 271 ? -22.132 -5.211 -12.617 1.00 56.09 271 GLU A CA 1
ATOM 2211 C C . GLU A 1 271 ? -21.813 -6.275 -11.540 1.00 56.09 271 GLU A C 1
ATOM 2213 O O . GLU A 1 271 ? -22.424 -6.301 -10.465 1.00 56.09 271 GLU A O 1
ATOM 2218 N N . GLU A 1 272 ? -20.833 -7.161 -11.771 1.00 53.16 272 GLU A N 1
ATOM 2219 C CA . GLU A 1 272 ? -20.487 -8.219 -10.808 1.00 53.16 272 GLU A CA 1
ATOM 2220 C C . GLU A 1 272 ? -19.589 -7.707 -9.669 1.00 53.16 272 GLU A C 1
ATOM 2222 O O . GLU A 1 272 ? -19.794 -8.035 -8.487 1.00 53.16 272 GLU A O 1
ATOM 2227 N N . HIS A 1 273 ? -18.622 -6.848 -10.005 1.00 59.88 273 HIS A N 1
ATOM 2228 C CA . HIS A 1 273 ? -17.856 -6.097 -9.010 1.00 59.88 273 HIS A CA 1
ATOM 2229 C C . HIS A 1 273 ? -18.776 -5.185 -8.200 1.00 59.88 273 HIS A C 1
ATOM 2231 O O . HIS A 1 273 ? -18.620 -5.087 -6.979 1.00 59.88 273 HIS A O 1
ATOM 2237 N N . GLU A 1 274 ? -19.776 -4.591 -8.848 1.00 67.25 274 GLU A N 1
ATOM 2238 C CA . GLU A 1 274 ? -20.789 -3.786 -8.187 1.00 67.25 274 GLU A CA 1
ATOM 2239 C C . GLU A 1 274 ? -21.575 -4.589 -7.151 1.00 67.25 274 GLU A C 1
ATOM 2241 O O . GLU A 1 274 ? -21.597 -4.204 -5.982 1.00 67.25 274 GLU A O 1
ATOM 2246 N N . ALA A 1 275 ? -22.125 -5.755 -7.497 1.00 69.00 275 ALA A N 1
ATOM 2247 C CA . ALA A 1 275 ? -22.878 -6.573 -6.544 1.00 69.00 275 ALA A CA 1
ATOM 2248 C C . ALA A 1 275 ? -22.053 -6.967 -5.299 1.00 69.00 275 ALA A C 1
ATOM 2250 O O . ALA A 1 275 ? -22.553 -6.935 -4.166 1.00 69.00 275 ALA A O 1
ATOM 2251 N N . SER A 1 276 ? -20.776 -7.310 -5.492 1.00 70.88 276 SER A N 1
ATOM 2252 C CA . SER A 1 276 ? -19.859 -7.666 -4.402 1.00 70.88 276 SER A CA 1
ATOM 2253 C C . SER A 1 276 ? -19.538 -6.467 -3.507 1.00 70.88 276 SER A C 1
ATOM 2255 O O . SER A 1 276 ? -19.601 -6.572 -2.278 1.00 70.88 276 SER A O 1
ATOM 2257 N N . ILE A 1 277 ? -19.253 -5.309 -4.106 1.00 78.00 277 ILE A N 1
ATOM 2258 C CA . ILE A 1 277 ? -18.963 -4.071 -3.377 1.00 78.00 277 ILE A CA 1
ATOM 2259 C C . ILE A 1 277 ? -20.211 -3.570 -2.639 1.00 78.00 277 ILE A C 1
ATOM 2261 O O . ILE A 1 277 ? -20.113 -3.192 -1.472 1.00 78.00 277 ILE A O 1
ATOM 2265 N N . GLN A 1 278 ? -21.398 -3.672 -3.242 1.00 81.56 278 GLN A N 1
ATOM 2266 C CA . GLN A 1 278 ? -22.669 -3.335 -2.597 1.00 81.56 278 GLN A CA 1
ATOM 2267 C C . GLN A 1 278 ? -22.982 -4.264 -1.419 1.00 81.56 278 GLN A C 1
ATOM 2269 O O . GLN A 1 278 ? -23.470 -3.807 -0.383 1.00 81.56 278 GLN A O 1
ATOM 2274 N N . LYS A 1 279 ? -22.667 -5.563 -1.516 1.00 84.50 279 LYS A N 1
ATOM 2275 C CA . LYS A 1 279 ? -22.791 -6.488 -0.378 1.00 84.50 279 LYS A CA 1
ATOM 2276 C C . LYS A 1 279 ? -21.897 -6.051 0.783 1.00 84.50 279 LYS A C 1
ATOM 2278 O O . LYS A 1 279 ? -22.375 -5.985 1.916 1.00 84.50 279 LYS A O 1
ATOM 2283 N N . VAL A 1 280 ? -20.636 -5.711 0.501 1.00 85.50 280 VAL A N 1
ATOM 2284 C CA . VAL A 1 280 ? -19.700 -5.198 1.513 1.00 85.50 280 VAL A CA 1
ATOM 2285 C C . VAL A 1 280 ? -20.214 -3.890 2.107 1.00 85.50 280 VAL A C 1
ATOM 2287 O O . VAL A 1 280 ? -20.278 -3.792 3.328 1.00 85.50 280 VAL A O 1
ATOM 2290 N N . LYS A 1 281 ? -20.647 -2.929 1.278 1.00 88.56 281 LYS A N 1
ATOM 2291 C CA . LYS A 1 281 ? -21.240 -1.649 1.699 1.00 88.56 281 LYS A CA 1
ATOM 2292 C C . LYS A 1 281 ? -22.378 -1.865 2.694 1.00 88.56 281 LYS A C 1
ATOM 2294 O O . LYS A 1 281 ? -22.330 -1.333 3.800 1.00 88.56 281 LYS A O 1
ATOM 2299 N N . ARG A 1 282 ? -23.367 -2.696 2.343 1.00 88.62 282 ARG A N 1
ATOM 2300 C CA . ARG A 1 282 ? -24.512 -3.003 3.219 1.00 88.62 282 ARG A CA 1
ATOM 2301 C C . ARG A 1 282 ? -24.063 -3.641 4.530 1.00 88.62 282 ARG A C 1
ATOM 2303 O O . ARG A 1 282 ? -24.554 -3.266 5.589 1.00 88.62 282 ARG A O 1
ATOM 2310 N N . GLU A 1 283 ? -23.128 -4.586 4.476 1.00 88.69 283 GLU A N 1
ATOM 2311 C CA . GLU A 1 283 ? -22.611 -5.272 5.663 1.00 88.69 283 GLU A CA 1
ATOM 2312 C C . GLU A 1 283 ? -21.887 -4.312 6.618 1.00 88.69 283 GLU A C 1
ATOM 2314 O O . GLU A 1 283 ? -22.179 -4.305 7.819 1.00 88.69 283 GLU A O 1
ATOM 2319 N N . VAL A 1 284 ? -20.976 -3.478 6.102 1.00 90.81 284 VAL A N 1
ATOM 2320 C CA . VAL A 1 284 ? -20.221 -2.528 6.933 1.00 90.81 284 VAL A CA 1
ATOM 2321 C C . VAL A 1 284 ? -21.116 -1.411 7.457 1.00 90.81 284 VAL A C 1
ATOM 2323 O O . VAL A 1 284 ? -20.984 -1.052 8.618 1.00 90.81 284 VAL A O 1
ATOM 2326 N N . GLN A 1 285 ? -22.078 -0.916 6.670 1.00 90.25 285 GLN A N 1
ATOM 2327 C CA . GLN A 1 285 ? -23.029 0.108 7.118 1.00 90.25 285 GLN A CA 1
ATOM 2328 C C . GLN A 1 285 ? -23.991 -0.427 8.183 1.00 90.25 285 GLN A C 1
ATOM 2330 O O . GLN A 1 285 ? -24.219 0.247 9.185 1.00 90.25 285 GLN A O 1
ATOM 2335 N N . ARG A 1 286 ? -24.493 -1.660 8.023 1.00 88.06 286 ARG A N 1
ATOM 2336 C CA . ARG A 1 286 ? -25.363 -2.318 9.013 1.00 88.06 286 ARG A CA 1
ATOM 2337 C C . ARG A 1 286 ? -24.658 -2.512 10.354 1.00 88.06 286 ARG A C 1
ATOM 2339 O O . ARG A 1 286 ? -25.263 -2.327 11.402 1.00 88.06 286 ARG A O 1
ATOM 2346 N N . THR A 1 287 ? -23.384 -2.902 10.325 1.00 89.19 287 THR A N 1
ATOM 2347 C CA . THR A 1 287 ? -22.605 -3.206 11.539 1.00 89.19 287 THR A CA 1
ATOM 2348 C C . THR A 1 287 ? -21.891 -1.984 12.129 1.00 89.19 287 THR A C 1
ATOM 2350 O O . THR A 1 287 ? -21.402 -2.029 13.260 1.00 89.19 287 THR A O 1
ATOM 2353 N N . PHE A 1 288 ? -21.853 -0.859 11.412 1.00 90.62 288 PHE A N 1
ATOM 2354 C CA . PHE A 1 288 ? -21.150 0.349 11.837 1.00 90.62 288 PHE A CA 1
ATOM 2355 C C . PHE A 1 288 ? -21.634 0.937 13.177 1.00 90.62 288 PHE A C 1
ATOM 2357 O O . PHE A 1 288 ? -20.768 1.265 13.995 1.00 90.62 288 PHE A O 1
ATOM 2364 N N . PRO A 1 289 ? -22.946 1.011 13.485 1.00 88.94 289 PRO A N 1
ATOM 2365 C CA . PRO A 1 289 ? -23.412 1.482 14.793 1.00 88.94 289 PRO A CA 1
ATOM 2366 C C . PRO A 1 289 ? -22.890 0.638 15.966 1.00 88.94 289 PRO A C 1
ATOM 2368 O O . PRO A 1 289 ? -22.513 1.188 17.003 1.00 88.94 289 PRO A O 1
ATOM 2371 N N . LEU A 1 290 ? -22.776 -0.687 15.785 1.00 87.81 290 LEU A N 1
ATOM 2372 C CA . LEU A 1 290 ? -22.209 -1.598 16.791 1.00 87.81 290 LEU A CA 1
ATOM 2373 C C . LEU A 1 290 ? -20.744 -1.270 17.055 1.00 87.81 290 LEU A C 1
ATOM 2375 O O . LEU A 1 290 ? -20.312 -1.150 18.204 1.00 87.81 290 LEU A O 1
ATOM 2379 N N . TYR A 1 291 ? -19.980 -1.065 15.981 1.00 88.94 291 TYR A N 1
ATOM 2380 C CA . TYR A 1 291 ? -18.599 -0.629 16.095 1.00 88.94 291 TYR A CA 1
ATOM 2381 C C . TYR A 1 291 ? -18.493 0.727 16.799 1.00 88.94 291 TYR A C 1
ATOM 2383 O O . TYR A 1 291 ? -17.658 0.879 17.690 1.00 88.94 291 TYR A O 1
ATOM 2391 N N . GLN A 1 292 ? -19.329 1.709 16.448 1.00 87.25 292 GLN A N 1
ATOM 2392 C CA . GLN A 1 292 ? -19.304 3.030 17.081 1.00 87.25 292 GLN A CA 1
ATOM 2393 C C . GLN A 1 292 ? -19.529 2.928 18.592 1.00 87.25 292 GLN A C 1
ATOM 2395 O O . GLN A 1 292 ? -18.729 3.486 19.349 1.00 87.25 292 GLN A O 1
ATOM 2400 N N . LEU A 1 293 ? -20.524 2.144 19.017 1.00 86.12 293 LEU A N 1
ATOM 2401 C CA . LEU A 1 293 ? -20.815 1.874 20.424 1.00 86.12 293 LEU A CA 1
ATOM 2402 C C . LEU A 1 293 ? -19.630 1.199 21.138 1.00 86.12 293 LEU A C 1
ATOM 2404 O O . LEU A 1 293 ? -19.216 1.628 22.213 1.00 86.12 293 LEU A O 1
ATOM 2408 N N . ALA A 1 294 ? -19.032 0.179 20.519 1.00 84.81 294 ALA A N 1
ATOM 2409 C CA . ALA A 1 294 ? -17.949 -0.616 21.101 1.00 84.81 294 ALA A CA 1
ATOM 2410 C C . ALA A 1 294 ? -16.556 0.054 21.046 1.00 84.81 294 ALA A C 1
ATOM 2412 O O . ALA A 1 294 ? -15.644 -0.298 21.810 1.00 84.81 294 ALA A O 1
ATOM 2413 N N . SER A 1 295 ? -16.344 0.995 20.121 1.00 78.94 295 SER A N 1
ATOM 2414 C CA . SER A 1 295 ? -15.031 1.590 19.832 1.00 78.94 295 SER A CA 1
ATOM 2415 C C . SER A 1 295 ? -14.493 2.439 20.985 1.00 78.94 295 SER A C 1
ATOM 2417 O O . SER A 1 295 ? -13.281 2.439 21.231 1.00 78.94 295 SER A O 1
ATOM 2419 N N . LYS A 1 296 ? -15.384 3.093 21.739 1.00 74.00 296 LYS A N 1
ATOM 2420 C CA . LYS A 1 296 ? -15.064 3.950 22.884 1.00 74.00 296 LYS A CA 1
ATOM 2421 C C . LYS A 1 296 ? -15.510 3.273 24.175 1.00 74.00 296 LYS A C 1
ATOM 2423 O O . LYS A 1 296 ? -16.697 3.190 24.467 1.00 74.00 296 LYS A O 1
ATOM 2428 N N . SER A 1 297 ? -14.547 2.817 24.976 1.00 66.06 297 SER A N 1
ATOM 2429 C CA . SER A 1 297 ? -14.804 2.072 26.220 1.00 66.06 297 SER A CA 1
ATOM 2430 C C . SER A 1 297 ? -15.723 2.811 27.196 1.00 66.06 297 SER A C 1
ATOM 2432 O O . SER A 1 297 ? -16.578 2.183 27.814 1.00 66.06 297 SER A O 1
ATOM 2434 N N . ASN A 1 298 ? -15.579 4.134 27.311 1.00 73.94 298 ASN A N 1
ATOM 2435 C CA . ASN A 1 298 ? -16.441 4.953 28.163 1.00 73.94 298 ASN A CA 1
ATOM 2436 C C . ASN A 1 298 ? -17.880 5.029 27.646 1.00 73.94 298 ASN A C 1
ATOM 2438 O O . ASN A 1 298 ? -18.799 5.051 28.458 1.00 73.94 298 ASN A O 1
ATOM 2442 N N . ASP A 1 299 ? -18.079 5.053 26.329 1.00 79.88 299 ASP A N 1
ATOM 2443 C CA . ASP A 1 299 ? -19.417 5.128 25.738 1.00 79.88 299 ASP A CA 1
ATOM 2444 C C . ASP A 1 299 ? -20.124 3.775 25.873 1.00 79.88 299 ASP A C 1
ATOM 2446 O O . ASP A 1 299 ? -21.271 3.738 26.307 1.00 79.88 299 ASP A O 1
ATOM 2450 N N . LEU A 1 300 ? -19.408 2.664 25.646 1.00 86.38 300 LEU A N 1
ATOM 2451 C CA . LEU A 1 300 ? -19.934 1.324 25.912 1.00 86.38 300 LEU A CA 1
ATOM 2452 C C . LEU A 1 300 ? -20.281 1.143 27.393 1.00 86.38 300 LEU A C 1
ATOM 2454 O O . LEU A 1 300 ? -21.376 0.697 27.708 1.00 86.38 300 LEU A O 1
ATOM 2458 N N . LYS A 1 301 ? -19.382 1.512 28.318 1.00 86.44 301 LYS A N 1
ATOM 2459 C CA . LYS A 1 301 ? -19.655 1.384 29.757 1.00 86.44 301 LYS A CA 1
ATOM 2460 C C . LYS A 1 301 ? -20.893 2.189 30.162 1.00 86.44 301 LYS A C 1
ATOM 2462 O O . LYS A 1 301 ? -21.728 1.658 30.881 1.00 86.44 301 LYS A O 1
ATOM 2467 N N . LYS A 1 302 ? -21.032 3.425 29.668 1.00 87.06 302 LYS A N 1
ATOM 2468 C CA . LYS A 1 302 ? -22.224 4.255 29.901 1.00 87.06 302 LYS A CA 1
ATOM 2469 C C . LYS A 1 302 ? -23.488 3.609 29.345 1.00 87.06 302 LYS A C 1
ATOM 2471 O O . LYS A 1 302 ? -24.469 3.535 30.068 1.00 87.06 302 LYS A O 1
ATOM 2476 N N . ALA A 1 303 ? -23.451 3.105 28.113 1.00 87.25 303 ALA A N 1
ATOM 2477 C CA . ALA A 1 303 ? -24.598 2.433 27.511 1.00 87.25 303 ALA A CA 1
ATOM 2478 C C . ALA A 1 303 ? -25.015 1.187 28.306 1.00 87.25 303 ALA A C 1
ATOM 2480 O O . ALA A 1 303 ? -26.199 0.984 28.539 1.00 87.25 303 ALA A O 1
ATOM 2481 N N . LEU A 1 304 ? -24.053 0.396 28.792 1.00 89.31 304 LEU A N 1
ATOM 2482 C CA . LEU A 1 304 ? -24.327 -0.760 29.650 1.00 89.31 304 LEU A CA 1
ATOM 2483 C C . LEU A 1 304 ? -24.905 -0.346 31.011 1.00 89.31 304 LEU A C 1
ATOM 2485 O O . LEU A 1 304 ? -25.835 -0.986 31.490 1.00 89.31 304 LEU A O 1
ATOM 2489 N N . SER A 1 305 ? -24.404 0.737 31.614 1.00 88.00 305 SER A N 1
ATOM 2490 C CA . SER A 1 305 ? -24.988 1.300 32.839 1.00 88.00 305 SER A CA 1
ATOM 2491 C C . SER A 1 305 ? -26.425 1.777 32.618 1.00 88.00 305 SER A C 1
ATOM 2493 O O . SER A 1 305 ? -27.286 1.477 33.435 1.00 88.00 305 SER A O 1
ATOM 2495 N N . SER A 1 306 ? -26.699 2.459 31.503 1.00 87.81 306 SER A N 1
ATOM 2496 C CA . SER A 1 306 ? -28.054 2.889 31.139 1.00 87.81 306 SER A CA 1
ATOM 2497 C C . SER A 1 306 ? -28.971 1.718 30.782 1.00 87.81 306 SER A C 1
ATOM 2499 O O . SER A 1 306 ? -30.177 1.802 30.990 1.00 87.81 306 SER A O 1
ATOM 2501 N N . TYR A 1 307 ? -28.431 0.621 30.240 1.00 88.94 307 TYR A N 1
ATOM 2502 C CA . TYR A 1 307 ? -29.200 -0.605 30.010 1.00 88.94 307 TYR A CA 1
ATOM 2503 C C . TYR A 1 307 ? -29.649 -1.199 31.344 1.00 88.94 307 TYR A C 1
ATOM 2505 O O . TYR A 1 307 ? -30.828 -1.487 31.520 1.00 88.94 307 TYR A O 1
ATOM 2513 N N . HIS A 1 308 ? -28.718 -1.301 32.296 1.00 86.75 308 HIS A N 1
ATOM 2514 C CA . HIS A 1 308 ? -28.979 -1.796 33.643 1.00 86.75 308 HIS A CA 1
ATOM 2515 C C . HIS A 1 308 ? -29.997 -0.930 34.406 1.00 86.75 308 HIS A C 1
ATOM 2517 O O . HIS A 1 308 ? -30.906 -1.468 35.029 1.00 86.75 308 HIS A O 1
ATOM 2523 N N . SER A 1 309 ? -29.905 0.403 34.312 1.00 85.62 309 SER A N 1
ATOM 2524 C CA . SER A 1 309 ? -30.872 1.314 34.947 1.00 85.62 309 SER A CA 1
ATOM 2525 C C . SER A 1 309 ? -32.209 1.439 34.202 1.00 85.62 309 SER A C 1
ATOM 2527 O O . SER A 1 309 ? -33.114 2.115 34.681 1.00 85.62 309 SER A O 1
ATOM 2529 N N . GLY A 1 310 ? -32.352 0.820 33.024 1.00 84.69 310 GLY A N 1
ATOM 2530 C CA . GLY A 1 310 ? -33.554 0.903 32.189 1.00 84.69 310 GLY A CA 1
ATOM 2531 C C . GLY A 1 310 ? -33.696 2.194 31.369 1.00 84.69 310 GLY A C 1
ATOM 2532 O O . GLY A 1 310 ? -34.634 2.305 30.580 1.00 84.69 310 GLY A O 1
ATOM 2533 N N . GLU A 1 311 ? -32.754 3.133 31.480 1.00 89.81 311 GLU A N 1
ATOM 2534 C CA . GLU A 1 311 ? -32.772 4.461 30.840 1.00 89.81 311 GLU A CA 1
ATOM 2535 C C . GLU A 1 311 ? -32.110 4.497 29.448 1.00 89.81 311 GLU A C 1
ATOM 2537 O O . GLU A 1 311 ? -31.922 5.560 28.854 1.00 89.81 311 GLU A O 1
ATOM 2542 N N . ILE A 1 312 ? -31.707 3.344 28.913 1.00 90.00 312 ILE A N 1
ATOM 2543 C CA . ILE A 1 312 ? -31.027 3.269 27.617 1.00 90.00 312 ILE A CA 1
ATOM 2544 C C . ILE A 1 312 ? -31.925 3.746 26.452 1.00 90.00 312 ILE A C 1
ATOM 2546 O O . ILE A 1 312 ? -33.092 3.345 26.364 1.00 90.00 312 ILE A O 1
ATOM 2550 N N . PRO A 1 313 ? -31.394 4.543 25.500 1.00 89.56 313 PRO A N 1
ATOM 2551 C CA . PRO A 1 313 ? -32.110 4.896 24.276 1.00 89.56 313 PRO A CA 1
ATOM 2552 C C . PRO A 1 313 ? -32.556 3.663 23.478 1.00 89.56 313 PRO A C 1
ATOM 2554 O O . PRO A 1 313 ? -31.802 2.696 23.358 1.00 89.56 313 PRO A O 1
ATOM 2557 N N . LYS A 1 314 ? -33.749 3.721 22.866 1.00 88.25 314 LYS A N 1
ATOM 2558 C CA . LYS A 1 314 ? -34.347 2.597 22.114 1.00 88.25 314 LYS A CA 1
ATOM 2559 C C . LYS A 1 314 ? -33.407 2.005 21.057 1.00 88.25 314 LYS A C 1
ATOM 2561 O O . LYS A 1 314 ? -33.265 0.791 20.994 1.00 88.25 314 LYS A O 1
ATOM 2566 N N . GLU A 1 315 ? -32.727 2.852 20.286 1.00 85.75 315 GLU A N 1
ATOM 2567 C CA . GLU A 1 315 ? -31.779 2.416 19.248 1.00 85.75 315 GLU A CA 1
ATOM 2568 C C . GLU A 1 315 ? -30.606 1.612 19.830 1.00 85.75 315 GLU A C 1
ATOM 2570 O O . GLU A 1 315 ? -30.230 0.571 19.299 1.00 85.75 315 GLU A O 1
ATOM 2575 N N . GLN A 1 316 ? -30.036 2.061 20.954 1.00 86.31 316 GLN A N 1
ATOM 2576 C CA . GLN A 1 316 ? -28.931 1.354 21.605 1.00 86.31 316 GLN A CA 1
ATOM 2577 C C . GLN A 1 316 ? -29.403 0.063 22.274 1.00 86.31 316 GLN A C 1
ATOM 2579 O O . GLN A 1 316 ? -28.673 -0.924 22.254 1.00 86.31 316 GLN A O 1
ATOM 2584 N N . ARG A 1 317 ? -30.620 0.054 22.833 1.00 87.75 317 ARG A N 1
ATOM 2585 C CA . ARG A 1 317 ? -31.241 -1.155 23.383 1.00 87.75 317 ARG A CA 1
ATOM 2586 C C . ARG A 1 317 ? -31.370 -2.234 22.313 1.00 87.75 317 ARG A C 1
ATOM 2588 O O . ARG A 1 317 ? -30.856 -3.328 22.510 1.00 87.75 317 ARG A O 1
ATOM 2595 N N . GLN A 1 318 ? -31.962 -1.883 21.173 1.00 88.38 318 GLN A N 1
ATOM 2596 C CA . GLN A 1 318 ? -32.130 -2.793 20.044 1.00 88.38 318 GLN A CA 1
ATOM 2597 C C . GLN A 1 318 ? -30.780 -3.342 19.558 1.00 88.38 318 GLN A C 1
ATOM 2599 O O . GLN A 1 318 ? -30.626 -4.547 19.388 1.00 88.38 318 GLN A O 1
ATOM 2604 N N . LEU A 1 319 ? -29.763 -2.479 19.422 1.00 85.62 319 LEU A N 1
ATOM 2605 C CA . LEU A 1 319 ? -28.415 -2.905 19.032 1.00 85.62 319 LEU A CA 1
ATOM 2606 C C . LEU A 1 319 ? -27.808 -3.935 19.997 1.00 85.62 319 LEU A C 1
ATOM 2608 O O . LEU A 1 319 ? -27.159 -4.877 19.539 1.00 85.62 319 LEU A O 1
ATOM 2612 N N . LEU A 1 320 ? -27.986 -3.761 21.311 1.00 86.75 320 LEU A N 1
ATOM 2613 C CA . LEU A 1 320 ? -27.490 -4.709 22.313 1.00 86.75 320 LEU A CA 1
ATOM 2614 C C . LEU A 1 320 ? -28.280 -6.023 22.278 1.00 86.75 320 LEU A C 1
ATOM 2616 O O . LEU A 1 320 ? -27.664 -7.085 22.242 1.00 86.75 320 LEU A O 1
ATOM 2620 N N . GLU A 1 321 ? -29.611 -5.954 22.256 1.00 88.19 321 GLU A N 1
ATOM 2621 C CA . GLU A 1 321 ? -30.500 -7.124 22.284 1.00 88.19 321 GLU A CA 1
ATOM 2622 C C . GLU A 1 321 ? -30.337 -8.020 21.046 1.00 88.19 321 GLU A C 1
ATOM 2624 O O . GLU A 1 321 ? -30.339 -9.242 21.162 1.00 88.19 321 GLU A O 1
ATOM 2629 N N . GLU A 1 322 ? -30.115 -7.433 19.868 1.00 86.44 322 GLU A N 1
ATOM 2630 C CA . GLU A 1 322 ? -29.941 -8.185 18.618 1.00 86.44 322 GLU A CA 1
ATOM 2631 C C . GLU A 1 322 ? -28.553 -8.834 18.465 1.00 86.44 322 GLU A C 1
ATOM 2633 O O . GLU A 1 322 ? -28.395 -9.759 17.668 1.00 86.44 322 GLU A O 1
ATOM 2638 N N . ASN A 1 323 ? -27.528 -8.349 19.180 1.00 84.31 323 ASN A N 1
ATOM 2639 C CA . ASN A 1 323 ? -26.125 -8.714 18.915 1.00 84.31 323 ASN A CA 1
ATOM 2640 C C . ASN A 1 323 ? -25.382 -9.294 20.127 1.00 84.31 323 ASN A C 1
ATOM 2642 O O . ASN A 1 323 ? -24.225 -9.704 20.004 1.00 84.31 323 ASN A O 1
ATOM 2646 N N . ILE A 1 324 ? -26.014 -9.344 21.300 1.00 84.31 324 ILE A N 1
ATOM 2647 C CA . ILE A 1 324 ? -25.455 -9.955 22.506 1.00 84.31 324 ILE A CA 1
ATOM 2648 C C . ILE A 1 324 ? -26.284 -11.194 22.869 1.00 84.31 324 ILE A C 1
ATOM 2650 O O . ILE A 1 324 ? -27.509 -11.143 22.830 1.00 84.31 324 ILE A O 1
ATOM 2654 N N . PRO A 1 325 ? -25.652 -12.314 23.273 1.00 85.50 325 PRO A N 1
ATOM 2655 C CA . PRO A 1 325 ? -26.389 -13.482 23.743 1.00 85.50 325 PRO A CA 1
ATOM 2656 C C . PRO A 1 325 ? -27.311 -13.157 24.926 1.00 85.50 325 PRO A C 1
ATOM 2658 O O . PRO A 1 325 ? -26.875 -12.506 25.878 1.00 85.50 325 PRO A O 1
ATOM 2661 N N . GLN A 1 326 ? -28.527 -13.713 24.924 1.00 84.81 326 GLN A N 1
ATOM 2662 C CA . GLN A 1 326 ? -29.533 -13.485 25.972 1.00 84.81 326 GLN A CA 1
ATOM 2663 C C . GLN A 1 326 ? -28.981 -13.694 27.391 1.00 84.81 326 GLN A C 1
ATOM 2665 O O . GLN A 1 326 ? -29.125 -12.828 28.244 1.00 84.81 326 GLN A O 1
ATOM 2670 N N . ALA A 1 327 ? -28.204 -14.758 27.615 1.00 84.44 327 ALA A N 1
ATOM 2671 C CA . ALA A 1 327 ? -27.591 -15.043 28.916 1.00 84.44 327 ALA A CA 1
ATOM 2672 C C . ALA A 1 327 ? -26.670 -13.922 29.449 1.00 84.44 327 ALA A C 1
ATOM 2674 O O . ALA A 1 327 ? -26.420 -13.829 30.651 1.00 84.44 327 ALA A O 1
ATOM 2675 N N . MET A 1 328 ? -26.106 -13.091 28.567 1.00 85.62 328 MET A N 1
ATOM 2676 C CA . MET A 1 328 ? -25.290 -11.936 28.946 1.00 85.62 328 MET A CA 1
ATOM 2677 C C . MET A 1 328 ? -26.158 -10.698 29.211 1.00 85.62 328 MET A C 1
ATOM 2679 O O . MET A 1 328 ? -25.819 -9.923 30.104 1.00 85.62 328 MET A O 1
ATOM 2683 N N . LEU A 1 329 ? -27.283 -10.547 28.504 1.00 86.56 329 LEU A N 1
ATOM 2684 C CA . LEU A 1 329 ? -28.298 -9.522 28.778 1.00 86.56 329 LEU A CA 1
ATOM 2685 C C . LEU A 1 329 ? -28.972 -9.759 30.135 1.00 86.56 329 LEU A C 1
ATOM 2687 O O . LEU A 1 329 ? -29.084 -8.825 30.923 1.00 86.56 329 LEU A O 1
ATOM 2691 N N . ASP A 1 330 ? -29.313 -11.008 30.452 1.00 85.50 330 ASP A N 1
ATOM 2692 C CA . ASP A 1 330 ? -29.903 -11.387 31.741 1.00 85.50 330 ASP A CA 1
ATOM 2693 C C . ASP A 1 330 ? -28.944 -11.068 32.898 1.00 85.50 330 ASP A C 1
ATOM 2695 O O . ASP A 1 330 ? -29.336 -10.522 33.927 1.00 85.50 330 ASP A O 1
ATOM 2699 N N . LYS A 1 331 ? -27.642 -11.327 32.702 1.00 84.25 331 LYS A N 1
ATOM 2700 C CA . LYS A 1 331 ? -26.601 -10.936 33.665 1.00 84.25 331 LYS A CA 1
ATOM 2701 C C . LYS A 1 331 ? -26.459 -9.421 33.795 1.00 84.25 331 LYS A C 1
ATOM 2703 O O . LYS A 1 331 ? -26.239 -8.949 34.902 1.00 84.25 331 LYS A O 1
ATOM 2708 N N . LEU A 1 332 ? -26.571 -8.666 32.703 1.00 84.81 332 LEU A N 1
ATOM 2709 C CA . LEU A 1 332 ? -26.548 -7.196 32.723 1.00 84.81 332 LEU A CA 1
ATOM 2710 C C . LEU A 1 332 ? -27.772 -6.595 33.429 1.00 84.81 332 LEU A C 1
ATOM 2712 O O . LEU A 1 332 ? -27.667 -5.518 34.009 1.00 84.81 332 LEU A O 1
ATOM 2716 N N . ALA A 1 333 ? -28.911 -7.284 33.397 1.00 83.00 333 ALA A N 1
ATOM 2717 C CA . ALA A 1 333 ? -30.121 -6.895 34.115 1.00 83.00 333 ALA A CA 1
ATOM 2718 C C . ALA A 1 333 ? -30.101 -7.299 35.603 1.00 83.00 333 ALA A C 1
ATOM 2720 O O . ALA A 1 333 ? -30.926 -6.817 36.374 1.00 83.00 333 ALA A O 1
ATOM 2721 N N . SER A 1 334 ? -29.165 -8.161 36.019 1.00 83.94 334 SER A N 1
ATOM 2722 C CA . SER A 1 334 ? -29.046 -8.593 37.413 1.00 83.94 334 SER A CA 1
ATOM 2723 C C . SER A 1 334 ? -28.687 -7.419 38.335 1.00 83.94 334 SER A C 1
ATOM 2725 O O . SER A 1 334 ? -27.745 -6.689 38.015 1.00 83.94 334 SER A O 1
ATOM 2727 N N . PRO A 1 335 ? -29.358 -7.253 39.491 1.00 76.31 335 PRO A N 1
ATOM 2728 C CA . PRO A 1 335 ? -29.086 -6.171 40.444 1.00 76.31 335 PRO A CA 1
ATOM 2729 C C . PRO A 1 335 ? -27.652 -6.179 41.004 1.00 76.31 335 PRO A C 1
ATOM 2731 O O . PRO A 1 335 ? -27.149 -5.130 41.393 1.00 76.31 335 PRO A O 1
ATOM 2734 N N . ASP A 1 336 ? -26.968 -7.327 40.979 1.00 76.50 336 ASP A N 1
ATOM 2735 C CA . ASP A 1 336 ? -25.621 -7.500 41.546 1.00 76.50 336 ASP A CA 1
ATOM 2736 C C . ASP A 1 336 ? -24.483 -7.319 40.519 1.00 76.50 336 ASP A C 1
ATOM 2738 O O . ASP A 1 336 ? -23.322 -7.645 40.789 1.00 76.50 336 ASP A O 1
ATOM 2742 N N . ILE A 1 337 ? -24.782 -6.862 39.296 1.00 79.31 337 ILE A N 1
ATOM 2743 C CA . ILE A 1 337 ? -23.773 -6.768 38.235 1.00 79.31 337 ILE A CA 1
ATOM 2744 C C . ILE A 1 337 ? -22.780 -5.625 38.490 1.00 79.31 337 ILE A C 1
ATOM 2746 O O . ILE A 1 337 ? -23.077 -4.439 38.362 1.00 79.31 337 ILE A O 1
ATOM 2750 N N . GLU A 1 338 ? -21.522 -5.979 38.747 1.00 80.50 338 GLU A N 1
ATOM 2751 C CA . GLU A 1 338 ? -20.442 -4.996 38.757 1.00 80.50 338 GLU A CA 1
ATOM 2752 C C . GLU A 1 338 ? -19.856 -4.818 37.342 1.00 80.50 338 GLU A C 1
ATOM 2754 O O . GLU A 1 338 ? -19.272 -5.737 36.749 1.00 80.50 338 GLU A O 1
ATOM 2759 N N . LEU A 1 339 ? -19.963 -3.607 36.781 1.00 81.75 339 LEU A N 1
ATOM 2760 C CA . LEU A 1 339 ? -19.384 -3.242 35.477 1.00 81.75 339 LEU A CA 1
ATOM 2761 C C . LEU A 1 339 ? -17.868 -2.986 35.572 1.00 81.75 339 LEU A C 1
ATOM 2763 O O . LEU A 1 339 ? -17.360 -1.887 35.300 1.00 81.75 339 LEU A O 1
ATOM 2767 N N . THR A 1 340 ? -17.137 -4.034 35.946 1.00 83.69 340 THR A N 1
ATOM 2768 C CA . THR A 1 340 ? -15.673 -4.068 35.943 1.00 83.69 340 THR A CA 1
ATOM 2769 C C . THR A 1 340 ? -15.122 -3.954 34.518 1.00 83.69 340 THR A C 1
ATOM 2771 O O . THR A 1 340 ? -15.787 -4.275 33.528 1.00 83.69 340 THR A O 1
ATOM 2774 N N . GLN A 1 341 ? -13.861 -3.535 34.386 1.00 81.88 341 GLN A N 1
ATOM 2775 C CA . GLN A 1 341 ? -13.203 -3.415 33.080 1.00 81.88 341 GLN A CA 1
ATOM 2776 C C . GLN A 1 341 ? -13.179 -4.749 32.310 1.00 81.88 341 GLN A C 1
ATOM 2778 O O . GLN A 1 341 ? -13.364 -4.763 31.093 1.00 81.88 341 GLN A O 1
ATOM 2783 N N . LYS A 1 342 ? -13.017 -5.877 33.014 1.00 83.56 342 LYS A N 1
ATOM 2784 C CA . LYS A 1 342 ? -13.037 -7.228 32.433 1.00 83.56 342 LYS A CA 1
ATOM 2785 C C . LYS A 1 342 ? -14.409 -7.584 31.848 1.00 83.56 342 LYS A C 1
ATOM 2787 O O . LYS A 1 342 ? -14.479 -8.126 30.742 1.00 83.56 342 LYS A O 1
ATOM 2792 N N . ASN A 1 343 ? -15.488 -7.244 32.552 1.00 82.25 343 ASN A N 1
ATOM 2793 C CA . ASN A 1 343 ? -16.857 -7.512 32.103 1.00 82.25 343 ASN A CA 1
ATOM 2794 C C . ASN A 1 343 ? -17.199 -6.672 30.866 1.00 82.25 343 ASN A C 1
ATOM 2796 O O . ASN A 1 343 ? -17.662 -7.211 29.861 1.00 82.25 343 ASN A O 1
ATOM 2800 N N . VAL A 1 344 ? -16.849 -5.380 30.883 1.00 85.31 344 VAL A N 1
ATOM 2801 C CA . VAL A 1 344 ? -17.024 -4.484 29.727 1.00 85.31 344 VAL A CA 1
ATOM 2802 C C . VAL A 1 344 ? -16.232 -4.977 28.508 1.00 85.31 344 VAL A C 1
ATOM 2804 O O . VAL A 1 344 ? -16.751 -4.965 27.394 1.00 85.31 344 VAL A O 1
ATOM 2807 N N . LEU A 1 345 ? -14.997 -5.460 28.692 1.00 83.56 345 LEU A N 1
ATOM 2808 C CA . LEU A 1 345 ? -14.192 -6.038 27.605 1.00 83.56 345 LEU A CA 1
ATOM 2809 C C . LEU A 1 345 ? -14.785 -7.339 27.045 1.00 83.56 345 LEU A C 1
ATOM 2811 O O . LEU A 1 345 ? -14.703 -7.579 25.839 1.00 83.56 345 LEU A O 1
ATOM 2815 N N . SER A 1 346 ? -15.393 -8.165 27.896 1.00 83.62 346 SER A N 1
ATOM 2816 C CA . SER A 1 346 ? -16.042 -9.413 27.473 1.00 83.62 346 SER A CA 1
ATOM 2817 C C . SER A 1 346 ? -17.274 -9.126 26.612 1.00 83.62 346 SER A C 1
ATOM 2819 O O . SER A 1 346 ? -17.414 -9.696 25.532 1.00 83.62 346 SER A O 1
ATOM 2821 N N . ILE A 1 347 ? -18.104 -8.165 27.030 1.00 84.56 347 ILE A N 1
ATOM 2822 C CA . ILE A 1 347 ? -19.264 -7.695 26.258 1.00 84.56 347 ILE A CA 1
ATOM 2823 C C . ILE A 1 347 ? -18.817 -7.046 24.946 1.00 84.56 347 ILE A C 1
ATOM 2825 O O . ILE A 1 347 ? -19.349 -7.358 23.885 1.00 84.56 347 ILE A O 1
ATOM 2829 N N . LYS A 1 348 ? -17.778 -6.202 24.987 1.00 86.88 348 LYS A N 1
ATOM 2830 C CA . LYS A 1 348 ? -17.176 -5.619 23.782 1.00 86.88 348 LYS A CA 1
ATOM 2831 C C . LYS A 1 348 ? -16.748 -6.693 22.779 1.00 86.88 348 LYS A C 1
ATOM 2833 O O . LYS A 1 348 ? -16.955 -6.529 21.582 1.00 86.88 348 LYS A O 1
ATOM 2838 N N . SER A 1 349 ? -16.140 -7.773 23.263 1.00 83.56 349 SER A N 1
ATOM 2839 C CA . SER A 1 349 ? -15.684 -8.880 22.416 1.00 83.56 349 SER A CA 1
ATOM 2840 C C . SER A 1 349 ? -16.854 -9.664 21.819 1.00 83.56 349 SER A C 1
ATOM 2842 O O . SER A 1 349 ? -16.751 -10.123 20.687 1.00 83.56 349 SER A O 1
ATOM 2844 N N . ALA A 1 350 ? -17.970 -9.792 22.545 1.00 82.94 350 ALA A N 1
ATOM 2845 C CA . ALA A 1 350 ? -19.200 -10.377 22.015 1.00 82.94 350 ALA A CA 1
ATOM 2846 C C . ALA A 1 350 ? -19.810 -9.497 20.911 1.00 82.94 350 ALA A C 1
ATOM 2848 O O . ALA A 1 350 ? -20.052 -9.995 19.818 1.00 82.94 350 ALA A O 1
ATOM 2849 N N . LEU A 1 351 ? -19.946 -8.189 21.160 1.00 84.25 351 LEU A N 1
ATOM 2850 C CA . LEU A 1 351 ? -20.482 -7.219 20.194 1.00 84.25 351 LEU A CA 1
ATOM 2851 C C . LEU A 1 351 ? -19.679 -7.143 18.892 1.00 84.25 351 LEU A C 1
ATOM 2853 O O . LEU A 1 351 ? -20.239 -6.880 17.835 1.00 84.25 351 LEU A O 1
ATOM 2857 N N . LEU A 1 352 ? -18.361 -7.328 18.969 1.00 84.94 352 LEU A N 1
ATOM 2858 C CA . LEU A 1 352 ? -17.466 -7.213 17.818 1.00 84.94 352 LEU A CA 1
ATOM 2859 C C . LEU A 1 352 ? -17.163 -8.552 17.130 1.00 84.94 352 LEU A C 1
ATOM 2861 O O . LEU A 1 352 ? -16.340 -8.565 16.218 1.00 84.94 352 LEU A O 1
ATOM 2865 N N . ARG A 1 353 ? -17.789 -9.663 17.547 1.00 80.38 353 ARG A N 1
ATOM 2866 C CA . ARG A 1 353 ? -17.467 -11.013 17.049 1.00 80.38 353 ARG A CA 1
ATOM 2867 C C . ARG A 1 353 ? -17.619 -11.138 15.531 1.00 80.38 353 ARG A C 1
ATOM 2869 O O . ARG A 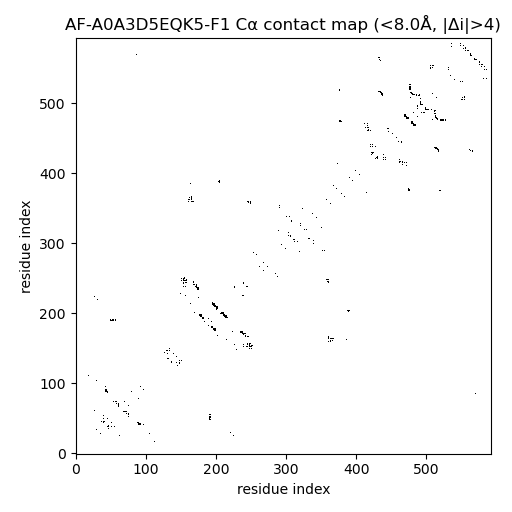1 353 ? -16.692 -11.601 14.877 1.00 80.38 353 ARG A O 1
ATOM 2876 N N . ASP A 1 354 ? -18.747 -10.675 14.999 1.00 77.88 354 ASP A N 1
ATOM 2877 C CA . ASP A 1 354 ? -19.104 -10.778 13.574 1.00 77.88 354 ASP A CA 1
ATOM 2878 C C . ASP A 1 354 ? -19.093 -9.409 12.875 1.00 77.88 354 ASP A C 1
ATOM 2880 O O . ASP A 1 354 ? -19.728 -9.196 11.842 1.00 77.88 354 ASP A O 1
ATOM 2884 N N . VAL A 1 355 ? -18.374 -8.446 13.458 1.00 84.62 355 VAL A N 1
ATOM 2885 C CA . VAL A 1 355 ? -18.259 -7.087 12.931 1.00 84.62 355 VAL A CA 1
ATOM 2886 C C . VAL A 1 355 ? -16.905 -6.932 12.256 1.00 84.62 355 VAL A C 1
ATOM 2888 O O . VAL A 1 355 ? -15.858 -7.138 12.868 1.00 84.62 355 VAL A O 1
ATOM 2891 N N . LYS A 1 356 ? -16.902 -6.506 10.992 1.00 84.38 356 LYS A N 1
ATOM 2892 C CA . LYS A 1 356 ? -15.674 -6.066 10.324 1.00 84.38 356 LYS A CA 1
ATOM 2893 C C . LYS A 1 356 ? -15.294 -4.692 10.864 1.00 84.38 356 LYS A C 1
ATOM 2895 O O . LYS A 1 356 ? -16.084 -3.755 10.797 1.00 84.38 356 LYS A O 1
ATOM 2900 N N . TYR A 1 357 ? -14.089 -4.566 11.407 1.00 85.19 357 TYR A N 1
ATOM 2901 C CA . TYR A 1 357 ? -13.596 -3.300 11.941 1.00 85.19 357 TYR A CA 1
ATOM 2902 C C . TYR A 1 357 ? -12.083 -3.161 11.746 1.00 85.19 357 TYR A C 1
ATOM 2904 O O . TYR A 1 357 ? -11.363 -4.161 11.643 1.00 85.19 357 TYR A O 1
ATOM 2912 N N . PRO A 1 358 ? -11.561 -1.925 11.706 1.00 86.94 358 PRO A N 1
ATOM 2913 C CA . PRO A 1 358 ? -10.164 -1.700 11.407 1.00 86.94 358 PRO A CA 1
ATOM 2914 C C . PRO A 1 358 ? -9.309 -2.052 12.623 1.00 86.94 358 PRO A C 1
ATOM 2916 O O . PRO A 1 358 ? -9.620 -1.735 13.775 1.00 86.94 358 PRO A O 1
ATOM 2919 N N . SER A 1 359 ? -8.176 -2.686 12.365 1.00 85.31 359 SER A N 1
ATOM 2920 C CA . SER A 1 359 ? -7.141 -2.888 13.369 1.00 85.31 359 SER A CA 1
ATOM 2921 C C . SER A 1 359 ? -5.791 -3.028 12.682 1.00 85.31 359 SER A C 1
ATOM 2923 O O . SER A 1 359 ? -5.748 -3.439 11.518 1.00 85.31 359 SER A O 1
ATOM 2925 N N . PRO A 1 360 ? -4.668 -2.800 13.385 1.00 82.50 360 PRO A N 1
ATOM 2926 C CA . PRO A 1 360 ? -3.359 -3.082 12.809 1.00 82.50 360 PRO A CA 1
ATOM 2927 C C . PRO A 1 360 ? -3.207 -4.534 12.342 1.00 82.50 360 PRO A C 1
ATOM 2929 O O . PRO A 1 360 ? -2.475 -4.813 11.398 1.00 82.50 360 PRO A O 1
ATOM 2932 N N . HIS A 1 361 ? -3.943 -5.466 12.958 1.00 78.62 361 HIS A N 1
ATOM 2933 C CA . HIS A 1 361 ? -3.986 -6.850 12.503 1.00 78.62 361 HIS A CA 1
ATOM 2934 C C . HIS A 1 361 ? -4.763 -7.028 11.189 1.00 78.62 361 HIS A C 1
ATOM 2936 O O . HIS A 1 361 ? -4.330 -7.808 10.348 1.00 78.62 361 HIS A O 1
ATOM 2942 N N . ALA A 1 362 ? -5.864 -6.301 10.986 1.00 79.44 362 ALA A N 1
ATOM 2943 C CA . ALA A 1 362 ? -6.636 -6.345 9.743 1.00 79.44 362 ALA A CA 1
ATOM 2944 C C . ALA A 1 362 ? -5.832 -5.795 8.552 1.00 79.44 362 ALA A C 1
ATOM 2946 O O . ALA A 1 362 ? -5.771 -6.444 7.514 1.00 79.44 362 ALA A O 1
ATOM 2947 N N . PHE A 1 363 ? -5.125 -4.670 8.726 1.00 79.12 363 PHE A N 1
ATOM 2948 C CA . PHE A 1 363 ? -4.255 -4.103 7.680 1.00 79.12 363 PHE A CA 1
ATOM 2949 C C . PHE A 1 363 ? -3.163 -5.071 7.228 1.00 79.12 363 PHE A C 1
ATOM 2951 O O . PHE A 1 363 ? -2.830 -5.142 6.048 1.00 79.12 363 PHE A O 1
ATOM 2958 N N . ARG A 1 364 ? -2.643 -5.873 8.157 1.00 73.31 364 ARG A N 1
ATOM 2959 C CA . ARG A 1 364 ? -1.702 -6.938 7.827 1.00 73.31 364 ARG A CA 1
ATOM 2960 C C . ARG A 1 364 ? -2.303 -7.997 6.898 1.00 73.31 364 ARG A C 1
ATOM 2962 O O . ARG A 1 364 ? -1.608 -8.472 6.003 1.00 73.31 364 ARG A O 1
ATOM 2969 N N . HIS A 1 365 ? -3.554 -8.388 7.129 1.00 69.62 365 HIS A N 1
ATOM 2970 C CA . HIS A 1 365 ? -4.245 -9.361 6.278 1.00 69.62 365 HIS A CA 1
ATOM 2971 C C . HIS A 1 365 ? -4.554 -8.776 4.906 1.00 69.62 365 HIS A C 1
ATOM 2973 O O . HIS A 1 365 ? -4.256 -9.422 3.909 1.00 69.62 365 HIS A O 1
ATOM 2979 N N . MET A 1 366 ? -5.016 -7.523 4.855 1.00 69.94 366 MET A N 1
ATOM 2980 C CA . MET A 1 366 ? -5.217 -6.796 3.596 1.00 69.94 366 MET A CA 1
ATOM 2981 C C . MET A 1 366 ? -3.927 -6.727 2.771 1.00 69.94 366 MET A C 1
ATOM 2983 O O . MET A 1 366 ? -3.947 -6.950 1.565 1.00 69.94 366 MET A O 1
ATOM 2987 N N . TRP A 1 367 ? -2.788 -6.461 3.419 1.00 75.31 367 TRP A N 1
ATOM 2988 C CA . TRP A 1 367 ? -1.486 -6.480 2.753 1.00 75.31 367 TRP A CA 1
ATOM 2989 C C . TRP A 1 367 ? -1.156 -7.870 2.192 1.00 75.31 367 TRP A C 1
ATOM 2991 O O . TRP A 1 367 ? -0.754 -7.990 1.038 1.00 75.31 367 TRP A O 1
ATOM 3001 N N . ALA A 1 368 ? -1.349 -8.930 2.984 1.00 60.12 368 ALA A N 1
ATOM 3002 C CA . ALA A 1 368 ? -1.045 -10.296 2.558 1.00 60.12 368 ALA A CA 1
ATOM 3003 C C . ALA A 1 368 ? -1.923 -10.745 1.377 1.00 60.12 368 ALA A C 1
ATOM 3005 O O . ALA A 1 368 ? -1.420 -11.357 0.438 1.00 60.12 368 ALA A O 1
ATOM 3006 N N . GLU A 1 369 ? -3.208 -10.395 1.397 1.00 57.78 369 GLU A N 1
ATOM 3007 C CA . GLU A 1 369 ? -4.153 -10.635 0.306 1.00 57.78 369 GLU A CA 1
ATOM 3008 C C . GLU A 1 369 ? -3.774 -9.848 -0.955 1.00 57.78 369 GLU A C 1
ATOM 3010 O O . GLU A 1 369 ? -3.675 -10.422 -2.039 1.00 57.78 369 GLU A O 1
ATOM 3015 N N . ALA A 1 370 ? -3.452 -8.557 -0.817 1.00 58.72 370 ALA A N 1
ATOM 3016 C CA . ALA A 1 370 ? -2.995 -7.736 -1.935 1.00 58.72 370 ALA A CA 1
ATOM 3017 C C . ALA A 1 370 ? -1.728 -8.314 -2.587 1.00 58.72 370 ALA A C 1
ATOM 3019 O O . ALA A 1 370 ? -1.605 -8.317 -3.813 1.00 58.72 370 ALA A O 1
ATOM 3020 N N . VAL A 1 371 ? -0.807 -8.847 -1.781 1.00 55.56 371 VAL A N 1
ATOM 3021 C CA . VAL A 1 371 ? 0.370 -9.570 -2.269 1.00 55.56 371 VAL A CA 1
ATOM 3022 C C . VAL A 1 371 ? -0.037 -10.854 -2.988 1.00 55.56 371 VAL A C 1
ATOM 3024 O O . VAL A 1 371 ? 0.427 -11.071 -4.098 1.00 55.56 371 VAL A O 1
ATOM 3027 N N . LEU A 1 372 ? -0.917 -11.684 -2.424 1.00 50.00 372 LEU A N 1
ATOM 3028 C CA . LEU A 1 372 ? -1.381 -12.926 -3.062 1.00 50.00 372 LEU A CA 1
ATOM 3029 C C . LEU A 1 372 ? -2.035 -12.686 -4.428 1.00 50.00 372 LEU A C 1
ATOM 3031 O O . LEU A 1 372 ? -1.799 -13.447 -5.363 1.00 50.00 372 LEU A O 1
ATOM 3035 N N . MET A 1 373 ? -2.817 -11.615 -4.563 1.00 45.94 373 MET A N 1
ATOM 3036 C CA . MET A 1 373 ? -3.515 -11.293 -5.810 1.00 45.94 373 MET A CA 1
ATOM 3037 C C . MET A 1 373 ? -2.605 -10.663 -6.873 1.00 45.94 373 MET A C 1
ATOM 3039 O O . MET A 1 373 ? -2.864 -10.804 -8.069 1.00 45.94 373 MET A O 1
ATOM 3043 N N . ARG A 1 374 ? -1.553 -9.942 -6.464 1.00 47.66 374 ARG A N 1
ATOM 3044 C CA . ARG A 1 374 ? -0.729 -9.122 -7.374 1.00 47.66 374 ARG A CA 1
ATOM 3045 C C . ARG A 1 374 ? 0.676 -9.677 -7.610 1.00 47.66 374 ARG A C 1
ATOM 3047 O O . ARG A 1 374 ? 1.269 -9.395 -8.649 1.00 47.66 374 ARG A O 1
ATOM 3054 N N . TYR A 1 375 ? 1.217 -10.462 -6.682 1.00 43.16 375 TYR A N 1
ATOM 3055 C CA . TYR A 1 375 ? 2.568 -11.012 -6.759 1.00 43.16 375 TYR A CA 1
ATOM 3056 C C . TYR A 1 375 ? 2.573 -12.395 -7.414 1.00 43.16 375 TYR A C 1
ATOM 3058 O O . TYR A 1 375 ? 1.951 -13.340 -6.935 1.00 43.16 375 TYR A O 1
ATOM 3066 N N . ARG A 1 376 ? 3.339 -12.536 -8.500 1.00 39.28 376 ARG A N 1
ATOM 3067 C CA . ARG A 1 376 ? 3.547 -13.814 -9.196 1.00 39.28 376 ARG A CA 1
ATOM 3068 C C . ARG A 1 376 ? 4.941 -14.361 -8.869 1.00 39.28 376 ARG A C 1
ATOM 3070 O O . ARG A 1 376 ? 5.900 -14.133 -9.597 1.00 39.28 376 ARG A O 1
ATOM 3077 N N . GLY A 1 377 ? 5.042 -15.064 -7.741 1.00 39.06 377 GLY A N 1
ATOM 3078 C CA . GLY A 1 377 ? 6.248 -15.727 -7.221 1.00 39.06 377 GLY A CA 1
ATOM 3079 C C . GLY A 1 377 ? 5.909 -16.616 -6.011 1.00 39.06 377 GLY A C 1
ATOM 3080 O O . GLY A 1 377 ? 4.723 -16.796 -5.737 1.00 39.06 377 GLY A O 1
ATOM 3081 N N . PRO A 1 378 ? 6.881 -17.189 -5.267 1.00 39.66 378 PRO A N 1
ATOM 3082 C CA . PRO A 1 378 ? 6.594 -17.985 -4.073 1.00 39.66 378 PRO A CA 1
ATOM 3083 C C . PRO A 1 378 ? 6.034 -17.084 -2.965 1.00 39.66 378 PRO A C 1
ATOM 3085 O O . PRO A 1 378 ? 6.774 -16.555 -2.133 1.00 39.66 378 PRO A O 1
ATOM 3088 N N . VAL A 1 379 ? 4.711 -16.904 -2.961 1.00 47.03 379 VAL A N 1
ATOM 3089 C CA . VAL A 1 379 ? 4.028 -15.931 -2.099 1.00 47.03 379 VAL A CA 1
ATOM 3090 C C . VAL A 1 379 ? 4.315 -16.196 -0.622 1.00 47.03 379 VAL A C 1
ATOM 3092 O O . VAL A 1 379 ? 4.597 -15.266 0.125 1.00 47.03 379 VAL A O 1
ATOM 3095 N N . GLY A 1 380 ? 4.373 -17.467 -0.213 1.00 44.91 380 GLY A N 1
ATOM 3096 C CA . GLY A 1 380 ? 4.764 -17.847 1.145 1.00 44.91 380 GLY A CA 1
ATOM 3097 C C . GLY A 1 380 ? 6.161 -17.349 1.533 1.00 44.91 380 GLY A C 1
ATOM 3098 O O . GLY A 1 380 ? 6.329 -16.829 2.630 1.00 44.91 380 GLY A O 1
ATOM 3099 N N . SER A 1 381 ? 7.152 -17.429 0.639 1.00 43.34 381 SER A N 1
ATOM 3100 C CA . SER A 1 381 ? 8.509 -16.924 0.900 1.00 43.34 381 SER A CA 1
ATOM 3101 C C . SER A 1 381 ? 8.548 -15.402 0.999 1.00 43.34 381 SER A C 1
ATOM 3103 O O . SER A 1 381 ? 9.207 -14.871 1.886 1.00 43.34 381 SER A O 1
ATOM 3105 N N . PHE A 1 382 ? 7.806 -14.703 0.139 1.00 46.97 382 PHE A N 1
ATOM 3106 C CA . PHE A 1 382 ? 7.728 -13.241 0.158 1.00 46.97 382 PHE A CA 1
ATOM 3107 C C . PHE A 1 382 ? 6.996 -12.719 1.408 1.00 46.97 382 PHE A C 1
ATOM 3109 O O . PHE A 1 382 ? 7.478 -11.818 2.090 1.00 46.97 382 PHE A O 1
ATOM 3116 N N . ILE A 1 383 ? 5.884 -13.354 1.786 1.00 49.09 383 ILE A N 1
ATOM 3117 C CA . ILE A 1 383 ? 5.151 -13.092 3.033 1.00 49.09 383 ILE A CA 1
ATOM 3118 C C . ILE A 1 383 ? 6.034 -13.391 4.257 1.00 49.09 383 ILE A C 1
ATOM 3120 O O . ILE A 1 383 ? 6.055 -12.605 5.206 1.00 49.09 383 ILE A O 1
ATOM 3124 N N . ARG A 1 384 ? 6.795 -14.497 4.253 1.00 49.06 384 ARG A N 1
ATOM 3125 C CA . ARG A 1 384 ? 7.762 -14.823 5.317 1.00 49.06 384 ARG A CA 1
ATOM 3126 C C . ARG A 1 384 ? 8.862 -13.777 5.427 1.00 49.06 384 ARG A C 1
ATOM 3128 O O . ARG A 1 384 ? 9.144 -13.346 6.539 1.00 49.06 384 ARG A O 1
ATOM 3135 N N . ALA A 1 385 ? 9.438 -13.345 4.308 1.00 52.28 385 ALA A N 1
ATOM 3136 C CA . ALA A 1 385 ? 10.462 -12.306 4.285 1.00 52.28 385 ALA A CA 1
ATOM 3137 C C . ALA A 1 385 ? 9.918 -10.964 4.802 1.00 52.28 385 ALA A C 1
ATOM 3139 O O . ALA A 1 385 ? 10.558 -10.334 5.641 1.00 52.28 385 ALA A O 1
ATOM 3140 N N . ASN A 1 386 ? 8.704 -10.574 4.392 1.00 55.38 386 ASN A N 1
ATOM 3141 C CA . ASN A 1 386 ? 8.086 -9.330 4.852 1.00 55.38 386 ASN A CA 1
ATOM 3142 C C . ASN A 1 386 ? 7.692 -9.369 6.332 1.00 55.38 386 ASN A C 1
ATOM 3144 O O . ASN A 1 386 ? 7.753 -8.340 6.995 1.00 55.38 386 ASN A O 1
ATOM 3148 N N . PHE A 1 387 ? 7.297 -10.532 6.864 1.00 51.00 387 PHE A N 1
ATOM 3149 C CA . PHE A 1 387 ? 6.892 -10.654 8.263 1.00 51.00 387 PHE A CA 1
ATOM 3150 C C . PHE A 1 387 ? 7.980 -11.134 9.207 1.00 51.00 387 PHE A C 1
ATOM 3152 O O . PHE A 1 387 ? 7.701 -11.075 10.396 1.00 51.00 387 PHE A O 1
ATOM 3159 N N . GLN A 1 388 ? 9.113 -11.663 8.730 1.00 45.50 388 GLN A N 1
ATOM 3160 C CA . GLN A 1 388 ? 10.214 -12.377 9.424 1.00 45.50 388 GLN A CA 1
ATOM 3161 C C . GLN A 1 388 ? 9.822 -13.349 10.566 1.00 45.50 388 GLN A C 1
ATOM 3163 O O . GLN A 1 388 ? 10.690 -13.973 11.154 1.00 45.50 388 GLN A O 1
ATOM 3168 N N . HIS A 1 389 ? 8.525 -13.523 10.850 1.00 46.31 389 HIS A N 1
ATOM 3169 C CA . HIS A 1 389 ? 7.903 -14.109 12.041 1.00 46.31 389 HIS A CA 1
ATOM 3170 C C . HIS A 1 389 ? 7.244 -15.453 11.806 1.00 46.31 389 HIS A C 1
ATOM 3172 O O . HIS A 1 389 ? 6.228 -15.762 12.428 1.00 46.31 389 HIS A O 1
ATOM 3178 N N . MET A 1 390 ? 7.803 -16.243 10.903 1.00 31.88 390 MET A N 1
ATOM 3179 C CA . MET A 1 390 ? 7.271 -17.559 10.598 1.00 31.88 390 MET A CA 1
ATOM 3180 C C . MET A 1 390 ? 8.441 -18.501 10.309 1.00 31.88 390 MET A C 1
ATOM 3182 O O . MET A 1 390 ? 8.855 -18.640 9.162 1.00 31.88 390 MET A O 1
ATOM 3186 N N . ASP A 1 391 ? 8.977 -19.118 11.366 1.00 34.84 391 ASP A N 1
ATOM 3187 C CA . ASP A 1 391 ? 9.635 -20.432 11.270 1.00 34.84 391 ASP A CA 1
ATOM 3188 C C . ASP A 1 391 ? 8.668 -21.386 10.542 1.00 34.84 391 ASP A C 1
ATOM 3190 O O . ASP A 1 391 ? 7.461 -21.271 10.729 1.00 34.84 391 ASP A O 1
ATOM 3194 N N . GLU A 1 392 ? 9.150 -22.299 9.701 1.00 32.16 392 GLU A N 1
ATOM 3195 C CA . GLU A 1 392 ? 8.343 -23.285 8.973 1.00 32.16 392 GLU A CA 1
ATOM 3196 C C . GLU A 1 392 ? 7.378 -24.060 9.891 1.00 32.16 392 GLU A C 1
ATOM 3198 O O . GLU A 1 392 ? 6.219 -24.281 9.530 1.00 32.16 392 GLU A O 1
ATOM 3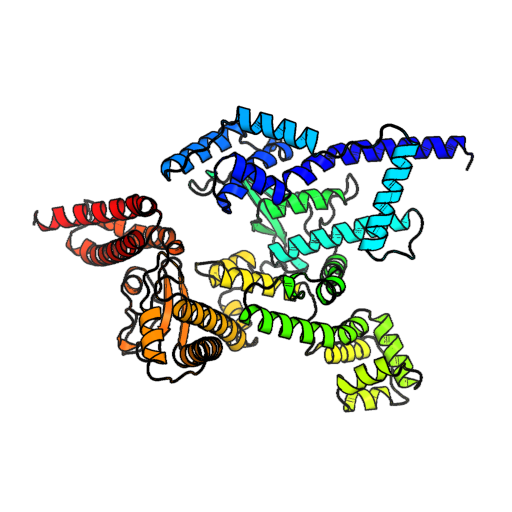203 N N . ARG A 1 393 ? 7.787 -24.360 11.132 1.00 31.97 393 ARG A N 1
ATOM 3204 C CA . ARG A 1 393 ? 6.919 -24.998 12.140 1.00 31.97 393 ARG A CA 1
ATOM 3205 C C . ARG A 1 393 ? 5.848 -24.051 12.687 1.00 31.97 393 ARG A C 1
ATOM 3207 O O . ARG A 1 393 ? 4.707 -24.469 12.865 1.00 31.97 393 ARG A O 1
ATOM 3214 N N . PHE A 1 394 ? 6.173 -22.771 12.887 1.00 31.59 394 PHE A N 1
ATOM 3215 C CA . PHE A 1 394 ? 5.208 -21.737 13.284 1.00 31.59 394 PHE A CA 1
ATOM 3216 C C . PHE A 1 394 ? 4.336 -21.252 12.126 1.00 31.59 394 PHE A C 1
ATOM 3218 O O . PHE A 1 394 ? 3.226 -20.825 12.385 1.00 31.59 394 PHE A O 1
ATOM 3225 N N . PHE A 1 395 ? 4.788 -21.331 10.875 1.00 33.38 395 PHE A N 1
ATOM 3226 C CA . PHE A 1 395 ? 3.992 -21.126 9.668 1.00 33.38 395 PHE A CA 1
ATOM 3227 C C . PHE A 1 395 ? 2.925 -22.213 9.600 1.00 33.38 395 PHE A C 1
ATOM 3229 O O . PHE A 1 395 ? 1.745 -21.895 9.575 1.00 33.38 395 PHE A O 1
ATOM 3236 N N . MET A 1 396 ? 3.320 -23.485 9.705 1.00 33.75 396 MET A N 1
ATOM 3237 C CA . MET A 1 396 ? 2.383 -24.610 9.722 1.00 33.75 396 MET A CA 1
ATOM 3238 C C . MET A 1 396 ? 1.479 -24.628 10.970 1.00 33.75 396 MET A C 1
ATOM 3240 O O . MET A 1 396 ? 0.332 -25.041 10.853 1.00 33.75 396 MET A O 1
ATOM 3244 N N . ALA A 1 397 ? 1.935 -24.141 12.135 1.00 32.75 397 ALA A N 1
ATOM 3245 C CA . ALA A 1 397 ? 1.114 -23.982 13.348 1.00 32.75 397 ALA A CA 1
ATOM 3246 C C . ALA A 1 397 ? 0.166 -22.760 13.292 1.00 32.75 397 ALA A C 1
ATOM 3248 O O . ALA A 1 397 ? -1.001 -22.857 13.655 1.00 32.75 397 ALA A O 1
ATOM 3249 N N . TYR A 1 398 ? 0.634 -21.622 12.767 1.00 36.97 398 TYR A N 1
ATOM 3250 C CA . TYR A 1 398 ? -0.164 -20.423 12.461 1.00 36.97 398 TYR A CA 1
ATOM 3251 C C . TYR A 1 398 ? -1.261 -20.716 11.429 1.00 36.97 398 TYR A C 1
ATOM 3253 O O . TYR A 1 398 ? -2.317 -20.091 11.482 1.00 36.97 398 TYR A O 1
ATOM 3261 N N . LEU A 1 399 ? -1.005 -21.669 10.526 1.00 38.72 399 LEU A N 1
ATOM 3262 C CA . LEU A 1 399 ? -1.945 -22.213 9.542 1.00 38.72 399 LEU A CA 1
ATOM 3263 C C . LEU A 1 399 ? -2.823 -23.362 10.083 1.00 38.72 399 LEU A C 1
ATOM 3265 O O . LEU A 1 399 ? -3.782 -23.723 9.411 1.00 38.72 399 LEU A O 1
ATOM 3269 N N . ARG A 1 400 ? -2.497 -23.958 11.243 1.00 33.72 400 ARG A N 1
ATOM 3270 C CA . ARG A 1 400 ? -3.180 -25.151 11.791 1.00 33.72 400 ARG A CA 1
ATOM 3271 C C . ARG A 1 400 ? -4.457 -24.818 12.553 1.00 33.72 400 ARG A C 1
ATOM 3273 O O . ARG A 1 400 ? -5.435 -25.531 12.390 1.00 33.72 400 ARG A O 1
ATOM 3280 N N . ASP A 1 401 ? -4.431 -23.737 13.338 1.00 36.72 401 ASP A N 1
ATOM 3281 C CA . ASP A 1 401 ? -5.549 -23.334 14.218 1.00 36.72 401 ASP A CA 1
ATOM 3282 C C . ASP A 1 401 ? -6.292 -22.080 13.733 1.00 36.72 401 ASP A C 1
ATOM 3284 O O . ASP A 1 401 ? -7.304 -21.675 14.303 1.00 36.72 401 ASP A O 1
ATOM 3288 N N . LYS A 1 402 ? -5.788 -21.429 12.682 1.00 38.09 402 LYS A N 1
ATOM 3289 C CA . LYS A 1 402 ? -6.541 -20.421 11.935 1.00 38.09 402 LYS A CA 1
ATOM 3290 C C . LYS A 1 402 ? -6.973 -21.090 10.656 1.00 38.09 402 LYS A C 1
ATOM 3292 O O . LYS A 1 402 ? -6.101 -21.541 9.922 1.00 38.09 402 LYS A O 1
ATOM 3297 N N . ASP A 1 403 ? -8.274 -21.117 10.401 1.00 34.94 403 ASP A N 1
ATOM 3298 C CA . ASP A 1 403 ? -8.930 -21.619 9.189 1.00 34.94 403 ASP A CA 1
ATOM 3299 C C . ASP A 1 403 ? -8.465 -20.870 7.912 1.00 34.94 403 ASP A C 1
ATOM 3301 O O . ASP A 1 403 ? -9.219 -20.226 7.189 1.00 34.94 403 ASP A O 1
ATOM 3305 N N . MET A 1 404 ? -7.168 -20.940 7.605 1.00 34.44 404 MET A N 1
ATOM 3306 C CA . MET A 1 404 ? -6.576 -20.555 6.332 1.00 34.44 404 MET A CA 1
ATOM 3307 C C . MET A 1 404 ? -6.825 -21.628 5.286 1.00 34.44 404 MET A C 1
ATOM 3309 O O . MET A 1 404 ? -6.570 -21.362 4.121 1.00 34.44 404 MET A O 1
ATOM 3313 N N . LYS A 1 405 ? -7.361 -22.801 5.652 1.00 38.69 405 LYS A N 1
ATOM 3314 C CA . LYS A 1 405 ? -8.022 -23.635 4.656 1.00 38.69 405 LYS A CA 1
ATOM 3315 C C . LYS A 1 405 ? -9.156 -22.829 4.040 1.00 38.69 405 LYS A C 1
ATOM 3317 O O . LYS A 1 405 ? -9.119 -22.634 2.846 1.00 38.69 405 LYS A O 1
ATOM 3322 N N . LEU A 1 406 ? -10.010 -22.193 4.846 1.00 34.06 406 LEU A N 1
ATOM 3323 C CA . LEU A 1 406 ? -11.093 -21.349 4.345 1.00 34.06 406 LEU A CA 1
ATOM 3324 C C . LEU A 1 406 ? -10.617 -20.049 3.679 1.00 34.06 406 LEU A C 1
ATOM 3326 O O . LEU A 1 406 ? -11.261 -19.613 2.743 1.00 34.06 406 LEU A O 1
ATOM 3330 N N . ILE A 1 407 ? -9.526 -19.409 4.128 1.00 33.41 407 ILE A N 1
ATOM 3331 C CA . ILE A 1 407 ? -9.014 -18.162 3.507 1.00 33.41 407 ILE A CA 1
ATOM 3332 C C . ILE A 1 407 ? -8.166 -18.440 2.257 1.00 33.41 407 ILE A C 1
ATOM 3334 O O . ILE A 1 407 ? -8.305 -17.712 1.281 1.00 33.41 407 ILE A O 1
ATOM 3338 N N . ASN A 1 408 ? -7.318 -19.478 2.241 1.00 44.31 408 ASN A N 1
ATOM 3339 C CA . ASN A 1 408 ? -6.659 -19.921 1.007 1.00 44.31 408 ASN A CA 1
ATOM 3340 C C . ASN A 1 408 ? -7.687 -20.523 0.062 1.00 44.31 408 ASN A C 1
ATOM 3342 O O . ASN A 1 408 ? -7.642 -20.185 -1.103 1.00 44.31 408 ASN A O 1
ATOM 3346 N N . GLU A 1 409 ? -8.654 -21.315 0.532 1.00 49.91 409 GLU A N 1
ATOM 3347 C CA . GLU A 1 409 ? -9.793 -21.726 -0.288 1.00 49.91 409 GLU A CA 1
ATOM 3348 C C . GLU A 1 409 ? -10.528 -20.480 -0.757 1.00 49.91 409 GLU A C 1
ATOM 3350 O O . GLU A 1 409 ? -10.695 -20.339 -1.942 1.00 49.91 409 GLU A O 1
ATOM 3355 N N . HIS A 1 410 ? -10.886 -19.504 0.072 1.00 45.47 410 HIS A N 1
ATOM 3356 C CA . HIS A 1 410 ? -11.606 -18.318 -0.400 1.00 45.47 410 HIS A CA 1
ATOM 3357 C C . HIS A 1 410 ? -10.790 -17.500 -1.410 1.00 45.47 410 HIS A C 1
ATOM 3359 O O . HIS A 1 410 ? -11.350 -17.043 -2.401 1.00 45.47 410 HIS A O 1
ATOM 3365 N N . ALA A 1 411 ? -9.482 -17.328 -1.210 1.00 46.25 411 ALA A N 1
ATOM 3366 C CA . ALA A 1 411 ? -8.598 -16.616 -2.131 1.00 46.25 411 ALA A CA 1
ATOM 3367 C C . ALA A 1 411 ? -8.334 -17.412 -3.421 1.00 46.25 411 ALA A C 1
ATOM 3369 O O . ALA A 1 411 ? -8.393 -16.843 -4.507 1.00 46.25 411 ALA A O 1
ATOM 3370 N N . GLU A 1 412 ? -8.106 -18.723 -3.329 1.00 57.41 412 GLU A N 1
ATOM 3371 C CA . GLU A 1 412 ? -7.989 -19.639 -4.466 1.00 57.41 412 GLU A CA 1
ATOM 3372 C C . GLU A 1 412 ? -9.313 -19.723 -5.216 1.00 57.41 412 GLU A C 1
ATOM 3374 O O . GLU A 1 412 ? -9.308 -19.659 -6.433 1.00 57.41 412 GLU A O 1
ATOM 3379 N N . ARG A 1 413 ? -10.450 -19.791 -4.521 1.00 61.12 413 ARG A N 1
ATOM 3380 C CA . ARG A 1 413 ? -11.810 -19.810 -5.076 1.00 61.12 413 ARG A CA 1
ATOM 3381 C C . ARG A 1 413 ? -12.140 -18.475 -5.727 1.00 61.12 413 ARG A C 1
ATOM 3383 O O . ARG A 1 413 ? -12.674 -18.460 -6.828 1.00 61.12 413 ARG A O 1
ATOM 3390 N N . SER A 1 414 ? -11.771 -17.352 -5.116 1.00 50.81 414 SER A N 1
ATOM 3391 C CA . SER A 1 414 ? -11.913 -16.017 -5.716 1.00 50.81 414 SER A CA 1
ATOM 3392 C C . SER A 1 414 ? -11.033 -15.874 -6.957 1.00 50.81 414 SER A C 1
ATOM 3394 O O . SER A 1 414 ? -11.503 -15.410 -7.989 1.00 50.81 414 SER A O 1
ATOM 3396 N N . PHE A 1 415 ? -9.787 -16.352 -6.903 1.00 60.41 415 PHE A N 1
ATOM 3397 C CA . PHE A 1 415 ? -8.893 -16.404 -8.057 1.00 60.41 415 PHE A CA 1
ATOM 3398 C C . PHE A 1 415 ? -9.428 -17.331 -9.155 1.00 60.41 415 PHE A C 1
ATOM 3400 O O . PHE A 1 415 ? -9.430 -16.949 -10.318 1.00 60.41 415 PHE A O 1
ATOM 3407 N N . ILE A 1 416 ? -9.914 -18.526 -8.808 1.00 68.62 416 ILE A N 1
ATOM 3408 C CA . ILE A 1 416 ? -10.538 -19.488 -9.722 1.00 68.62 416 ILE A CA 1
ATOM 3409 C C . ILE A 1 416 ? -11.744 -18.846 -10.392 1.00 68.62 416 ILE A C 1
ATOM 3411 O O . ILE A 1 416 ? -11.858 -18.932 -11.611 1.00 68.62 416 ILE A O 1
ATOM 3415 N N . SER A 1 417 ? -12.613 -18.200 -9.613 1.00 64.62 417 SER A N 1
ATOM 3416 C CA . SER A 1 417 ? -13.830 -17.551 -10.102 1.00 64.62 417 SER A CA 1
ATOM 3417 C C . SER A 1 417 ? -13.461 -16.446 -11.076 1.00 64.62 417 SER A C 1
ATOM 3419 O O . SER A 1 417 ? -13.828 -16.537 -12.242 1.00 64.62 417 SER A O 1
ATOM 3421 N N . TYR A 1 418 ? -12.614 -15.511 -10.640 1.00 66.12 418 TYR A N 1
ATOM 3422 C CA . TYR A 1 418 ? -12.117 -14.412 -11.458 1.00 66.12 418 TYR A CA 1
ATOM 3423 C C . TYR A 1 418 ? -11.474 -14.918 -12.751 1.00 66.12 418 TYR A C 1
ATOM 3425 O O . TYR A 1 418 ? -11.909 -14.566 -13.841 1.00 66.12 418 TYR A O 1
ATOM 3433 N N . VAL A 1 419 ? -10.476 -15.801 -12.663 1.00 67.38 419 VAL A N 1
ATOM 3434 C CA . VAL A 1 419 ? -9.769 -16.310 -13.845 1.00 67.38 419 VAL A CA 1
ATOM 3435 C C . VAL A 1 419 ? -10.711 -17.058 -14.781 1.00 67.38 419 VAL A C 1
ATOM 3437 O O . VAL A 1 419 ? -10.601 -16.919 -15.999 1.00 67.38 419 VAL A O 1
ATOM 3440 N N . SER A 1 420 ? -11.652 -17.827 -14.235 1.00 76.25 420 SER A N 1
ATOM 3441 C CA . SER A 1 420 ? -12.577 -18.607 -15.053 1.00 76.25 420 SER A CA 1
ATOM 3442 C C . SER A 1 420 ? -13.624 -17.742 -15.737 1.00 76.25 420 SER A C 1
ATOM 3444 O O . SER A 1 420 ? -13.922 -17.976 -16.904 1.00 76.25 420 SER A O 1
ATOM 3446 N N . GLN A 1 421 ? -14.137 -16.726 -15.047 1.00 69.44 421 GLN A N 1
ATOM 3447 C CA . GLN A 1 421 ? -15.052 -15.735 -15.608 1.00 69.44 421 GLN A CA 1
ATOM 3448 C C . GLN A 1 421 ? -14.369 -14.927 -16.705 1.00 69.44 421 GLN A C 1
ATOM 3450 O O . GLN A 1 421 ? -14.905 -14.835 -17.802 1.00 69.44 421 GLN A O 1
ATOM 3455 N N . GLN A 1 422 ? -13.143 -14.454 -16.467 1.00 73.00 422 GLN A N 1
ATOM 3456 C CA . GLN A 1 422 ? -12.358 -13.745 -17.478 1.00 73.00 422 GLN A CA 1
ATOM 3457 C C . GLN A 1 422 ? -12.137 -14.611 -18.728 1.00 73.00 422 GLN A C 1
ATOM 3459 O O . GLN A 1 422 ? -12.329 -14.139 -19.845 1.00 73.00 422 GLN A O 1
ATOM 3464 N N . TYR A 1 423 ? -11.796 -15.896 -18.568 1.00 77.38 423 TYR A N 1
ATOM 3465 C CA . TYR A 1 423 ? -11.672 -16.821 -19.701 1.00 77.38 423 TYR A CA 1
ATOM 3466 C C . TYR A 1 423 ? -13.003 -17.144 -20.391 1.00 77.38 423 TYR A C 1
ATOM 3468 O O . TYR A 1 423 ? -12.997 -17.428 -21.586 1.00 77.38 423 TYR A O 1
ATOM 3476 N N . ALA A 1 424 ? -14.125 -17.139 -19.674 1.00 78.38 424 ALA A N 1
ATOM 3477 C CA . ALA A 1 424 ? -15.439 -17.370 -20.267 1.00 78.38 424 ALA A CA 1
ATOM 3478 C C . ALA A 1 424 ? -15.977 -16.149 -21.020 1.00 78.38 424 ALA A C 1
ATOM 3480 O O . ALA A 1 424 ? -16.667 -16.332 -22.019 1.00 78.38 424 ALA A O 1
ATOM 3481 N N . ASP A 1 425 ? -15.646 -14.945 -20.560 1.00 71.94 425 ASP A N 1
ATOM 3482 C CA . ASP A 1 425 ? -16.071 -13.680 -21.157 1.00 71.94 425 ASP A CA 1
ATOM 3483 C C . ASP A 1 425 ? -15.198 -13.299 -22.363 1.00 71.94 425 ASP A C 1
ATOM 3485 O O . ASP A 1 425 ? -15.682 -13.074 -23.470 1.00 71.94 425 ASP A O 1
ATOM 3489 N N . LEU A 1 426 ? -13.875 -13.324 -22.181 1.00 71.25 426 LEU A N 1
ATOM 3490 C CA . LEU A 1 426 ? -12.899 -12.848 -23.169 1.00 71.25 426 LEU A CA 1
ATOM 3491 C C . LEU A 1 426 ? -12.227 -13.989 -23.953 1.00 71.25 426 LEU A C 1
ATOM 3493 O O . LEU A 1 426 ? -11.304 -13.767 -24.750 1.00 71.25 426 LEU A O 1
ATOM 3497 N N . GLY A 1 427 ? -12.643 -15.235 -23.717 1.00 73.38 427 GLY A N 1
ATOM 3498 C CA . GLY A 1 427 ? -12.071 -16.416 -24.354 1.00 73.38 427 GLY A CA 1
ATOM 3499 C C . GLY A 1 427 ? -10.569 -16.551 -24.088 1.00 73.38 427 GLY A C 1
ATOM 3500 O O . GLY A 1 427 ? -10.033 -16.145 -23.057 1.00 73.38 427 GLY A O 1
ATOM 3501 N N . ARG A 1 428 ? -9.827 -17.082 -25.066 1.00 75.25 428 ARG A N 1
ATOM 3502 C CA . ARG A 1 428 ? -8.362 -17.263 -24.967 1.00 75.25 428 ARG A CA 1
ATOM 3503 C C . ARG A 1 428 ? -7.560 -15.957 -24.867 1.00 75.25 428 ARG A C 1
ATOM 3505 O O . ARG A 1 428 ? -6.347 -16.035 -24.674 1.00 75.25 428 ARG A O 1
ATOM 3512 N N . ASN A 1 429 ? -8.210 -14.801 -24.996 1.00 70.69 429 ASN A N 1
ATOM 3513 C CA . ASN A 1 429 ? -7.579 -13.485 -24.966 1.00 70.69 429 ASN A CA 1
ATOM 3514 C C . ASN A 1 429 ? -7.649 -12.808 -23.588 1.00 70.69 429 ASN A C 1
ATOM 3516 O O . ASN A 1 429 ? -7.026 -11.765 -23.417 1.00 70.69 429 ASN A O 1
ATOM 3520 N N . ALA A 1 430 ? -8.324 -13.410 -22.601 1.00 67.56 430 ALA A N 1
ATOM 3521 C CA . ALA A 1 430 ? -8.545 -12.849 -21.263 1.00 67.56 430 ALA A CA 1
ATOM 3522 C C . ALA A 1 430 ? -7.295 -12.268 -20.579 1.00 67.56 430 ALA A C 1
ATOM 3524 O O . ALA A 1 430 ? -7.345 -11.217 -19.950 1.00 67.56 430 ALA A O 1
ATOM 3525 N N . PHE A 1 431 ? -6.146 -12.926 -20.740 1.00 67.88 431 PHE A N 1
ATOM 3526 C CA . PHE A 1 431 ? -4.870 -12.485 -20.163 1.00 67.88 431 PHE A CA 1
ATOM 3527 C C . PHE A 1 431 ? -3.844 -12.077 -21.230 1.00 67.88 431 PHE A C 1
ATOM 3529 O O . PHE A 1 431 ? -2.647 -11.991 -20.946 1.00 67.88 431 PHE A O 1
ATOM 3536 N N . GLY A 1 432 ? -4.309 -11.841 -22.461 1.00 75.69 432 GLY A N 1
ATOM 3537 C CA . GLY A 1 432 ? -3.490 -11.548 -23.633 1.00 75.69 432 GLY A CA 1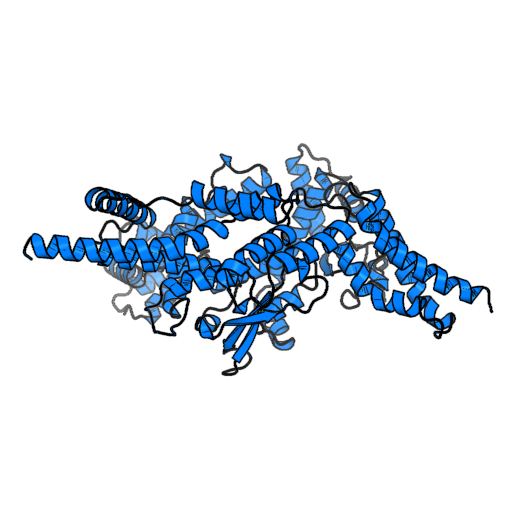
ATOM 3538 C C . GLY A 1 432 ? -2.441 -12.633 -23.885 1.00 75.69 432 GLY A C 1
ATOM 3539 O O . GLY A 1 432 ? -2.765 -13.792 -24.155 1.00 75.69 432 GLY A O 1
ATOM 3540 N N . GLU A 1 433 ? -1.171 -12.246 -23.753 1.00 81.81 433 GLU A N 1
ATOM 3541 C CA . GLU A 1 433 ? 0.028 -13.089 -23.851 1.00 81.81 433 GLU A CA 1
ATOM 3542 C C . GLU A 1 433 ? 0.026 -14.214 -22.802 1.00 81.81 433 GLU A C 1
ATOM 3544 O O . GLU A 1 433 ? 0.607 -14.084 -21.718 1.00 81.81 433 GLU A O 1
ATOM 3549 N N . SER A 1 434 ? -0.639 -15.322 -23.132 1.00 85.38 434 SER A N 1
ATOM 3550 C CA . SER A 1 434 ? -0.830 -16.465 -22.239 1.00 85.38 434 SER A CA 1
ATOM 3551 C C . SER A 1 434 ? -0.719 -17.822 -22.944 1.00 85.38 434 SER A C 1
ATOM 3553 O O . SER A 1 434 ? -1.119 -18.011 -24.099 1.00 85.38 434 SER A O 1
ATOM 3555 N N . VAL A 1 435 ? -0.197 -18.807 -22.220 1.00 86.56 435 VAL A N 1
ATOM 3556 C CA . VAL A 1 435 ? -0.131 -20.222 -22.583 1.00 86.56 435 VAL A CA 1
ATOM 3557 C C . VAL A 1 435 ? -0.871 -20.992 -21.498 1.00 86.56 435 VAL A C 1
ATOM 3559 O O . VAL A 1 435 ? -0.313 -21.304 -20.450 1.00 86.56 435 VAL A O 1
ATOM 3562 N N . SER A 1 436 ? -2.142 -21.282 -21.773 1.00 86.06 436 SER A N 1
ATOM 3563 C CA . SER A 1 436 ? -3.051 -21.933 -20.834 1.00 86.06 436 SER A CA 1
ATOM 3564 C C . SER A 1 436 ? -3.934 -22.952 -21.537 1.00 86.06 436 SER A C 1
ATOM 3566 O O . SER A 1 436 ? -4.424 -22.708 -22.642 1.00 86.06 436 SER A O 1
ATOM 3568 N N . GLN A 1 437 ? -4.175 -24.079 -20.868 1.00 86.31 437 GLN A N 1
ATOM 3569 C CA . GLN A 1 437 ? -5.228 -25.032 -21.243 1.00 86.31 437 GLN A CA 1
ATOM 3570 C C . GLN A 1 437 ? -6.543 -24.771 -20.497 1.00 86.31 437 GLN A C 1
ATOM 3572 O O . GLN A 1 437 ? -7.554 -25.413 -20.778 1.00 86.31 437 GLN A O 1
ATOM 3577 N N . LEU A 1 438 ? -6.542 -23.832 -19.545 1.00 84.25 438 LEU A N 1
ATOM 3578 C CA . LEU A 1 438 ? -7.711 -23.508 -18.741 1.00 84.25 438 LEU A CA 1
ATOM 3579 C C . LEU A 1 438 ? -8.906 -22.992 -19.561 1.00 84.25 438 LEU A C 1
ATOM 3581 O O . LEU A 1 438 ? -9.989 -23.529 -19.342 1.00 84.25 438 LEU A O 1
ATOM 3585 N N . PRO A 1 439 ? -8.766 -22.066 -20.535 1.00 83.94 439 PRO A N 1
ATOM 3586 C CA . PRO A 1 439 ? -9.920 -21.615 -21.316 1.00 83.94 439 PRO A CA 1
ATOM 3587 C C . PRO A 1 439 ? -10.631 -22.769 -22.028 1.00 83.94 439 PRO A C 1
ATOM 3589 O O . PRO A 1 439 ? -11.844 -22.906 -21.919 1.00 83.94 439 PRO A O 1
ATOM 3592 N N . ARG A 1 440 ? -9.880 -23.693 -22.648 1.00 84.38 440 ARG A N 1
ATOM 3593 C CA . ARG A 1 440 ? -10.475 -24.879 -23.283 1.00 84.38 440 ARG A CA 1
ATOM 3594 C C . ARG A 1 440 ? -11.160 -25.800 -22.272 1.00 84.38 440 ARG A C 1
ATOM 3596 O O . ARG A 1 440 ? -12.193 -26.392 -22.572 1.00 84.38 440 ARG A O 1
ATOM 3603 N N . TYR A 1 441 ? -10.581 -25.952 -21.086 1.00 84.44 441 TYR A N 1
ATOM 3604 C CA . TYR A 1 441 ? -11.185 -26.748 -20.022 1.00 84.44 441 TYR A CA 1
ATOM 3605 C C . TYR A 1 441 ? -12.501 -26.142 -19.520 1.00 84.44 441 TYR A C 1
ATOM 3607 O O . TYR A 1 441 ? -13.458 -26.882 -19.291 1.00 84.44 441 TYR A O 1
ATOM 3615 N N . ILE A 1 442 ? -12.559 -24.815 -19.381 1.00 82.88 442 ILE A N 1
ATOM 3616 C CA . ILE A 1 442 ? -13.772 -24.089 -18.998 1.00 82.88 442 ILE A CA 1
ATOM 3617 C C . ILE A 1 442 ? -14.829 -24.247 -20.087 1.00 82.88 442 ILE A C 1
ATOM 3619 O O . ILE A 1 442 ? -15.906 -24.740 -19.768 1.00 82.88 442 ILE A O 1
ATOM 3623 N N . GLU A 1 443 ? -14.495 -23.959 -21.354 1.00 81.00 443 GLU A N 1
ATOM 3624 C CA . GLU A 1 443 ? -15.379 -24.158 -22.518 1.00 81.00 443 GLU A CA 1
ATOM 3625 C C . GLU A 1 443 ? -16.030 -25.549 -22.491 1.00 81.00 443 GLU A C 1
ATOM 3627 O O . GLU A 1 443 ? -17.249 -25.685 -22.562 1.00 81.00 443 GLU A O 1
ATOM 3632 N N . LEU A 1 444 ? -15.223 -26.604 -22.331 1.00 81.38 444 LEU A N 1
ATOM 3633 C CA . LEU A 1 444 ? -15.722 -27.979 -22.274 1.00 81.38 444 LEU A CA 1
ATOM 3634 C C . LEU A 1 444 ? -16.577 -28.236 -21.031 1.00 81.38 444 LEU A C 1
ATOM 3636 O O . LEU A 1 444 ? -17.557 -28.979 -21.103 1.00 81.38 444 LEU A O 1
ATOM 3640 N N . SER A 1 445 ? -16.232 -27.620 -19.901 1.00 74.19 445 SER A N 1
ATOM 3641 C CA . SER A 1 445 ? -16.938 -27.813 -18.638 1.00 74.19 445 SER A CA 1
ATOM 3642 C C . SER A 1 445 ? -18.321 -27.176 -18.602 1.00 74.19 445 SER A C 1
ATOM 3644 O O . SER A 1 445 ? -19.189 -27.695 -17.904 1.00 74.19 445 SER A O 1
ATOM 3646 N N . VAL A 1 446 ? -18.541 -26.124 -19.393 1.00 74.38 446 VAL A N 1
ATOM 3647 C CA . VAL A 1 446 ? -19.831 -25.423 -19.505 1.00 74.38 446 VAL A CA 1
ATOM 3648 C C . VAL A 1 446 ? -20.552 -25.671 -20.838 1.00 74.38 446 VAL A C 1
ATOM 3650 O O . VAL A 1 446 ? -21.672 -25.215 -21.037 1.00 74.38 446 VAL A O 1
ATOM 3653 N N . SER A 1 447 ? -19.968 -26.463 -21.744 1.00 71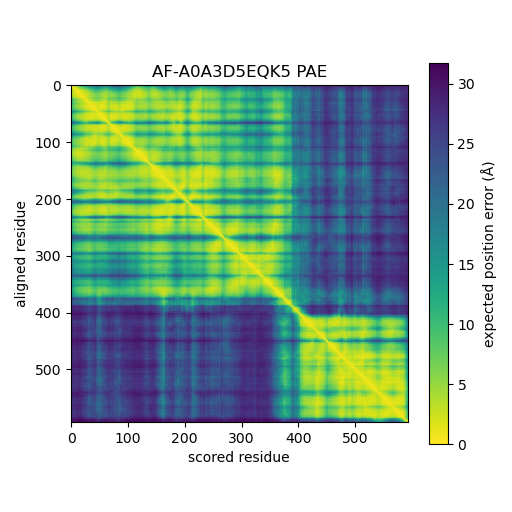.12 447 SER A N 1
ATOM 3654 C CA . SER A 1 447 ? -20.542 -26.772 -23.070 1.00 71.12 447 SER A CA 1
ATOM 3655 C C . SER A 1 447 ? -21.918 -27.453 -23.048 1.00 71.12 447 SER A C 1
ATOM 3657 O O . SER A 1 447 ? -22.654 -27.378 -24.026 1.00 71.12 447 SER A O 1
ATOM 3659 N N . LYS A 1 448 ? -22.278 -28.124 -21.946 1.00 64.62 448 LYS A N 1
ATOM 3660 C CA . LYS A 1 448 ? -23.560 -28.837 -21.786 1.00 64.62 448 LYS A CA 1
ATOM 3661 C C . LYS A 1 448 ? -24.611 -28.049 -20.999 1.00 64.62 448 LYS A C 1
ATOM 3663 O O . LYS A 1 448 ? -25.678 -28.584 -20.715 1.00 64.62 448 LYS A O 1
ATOM 3668 N N . THR A 1 449 ? -24.315 -26.813 -20.601 1.00 63.25 449 THR A N 1
ATOM 3669 C CA . THR A 1 449 ? -25.248 -25.982 -19.830 1.00 63.25 449 THR A CA 1
ATOM 3670 C C . THR A 1 449 ? -26.033 -25.045 -20.739 1.00 63.25 449 THR A C 1
ATOM 3672 O O . THR A 1 449 ? -25.456 -24.197 -21.409 1.00 63.25 449 THR A O 1
ATOM 3675 N N . SER A 1 450 ? -27.361 -25.168 -20.726 1.00 57.44 450 SER A N 1
ATOM 3676 C CA . SER A 1 450 ? -28.277 -24.200 -21.332 1.00 57.44 450 SER A CA 1
ATOM 3677 C C . SER A 1 450 ? -28.468 -23.022 -20.377 1.00 57.44 450 SER A C 1
ATOM 3679 O O . SER A 1 450 ? -29.021 -23.198 -19.287 1.00 57.44 450 SER A O 1
ATOM 3681 N N . VAL A 1 451 ? -28.000 -21.833 -20.755 1.00 60.41 451 VAL A N 1
ATOM 3682 C CA . VAL A 1 451 ? -28.107 -20.628 -19.923 1.00 60.41 451 VAL A CA 1
ATOM 3683 C C . VAL A 1 451 ? -28.834 -19.521 -20.681 1.00 60.41 451 VAL A C 1
ATOM 3685 O O . VAL A 1 451 ? -28.628 -19.342 -21.874 1.00 60.41 451 VAL A O 1
ATOM 3688 N N . ILE A 1 452 ? -29.716 -18.809 -19.974 1.00 53.62 452 ILE A N 1
ATOM 3689 C CA . ILE A 1 452 ? -30.693 -17.868 -20.549 1.00 53.62 452 ILE A CA 1
ATOM 3690 C C . ILE A 1 452 ? -30.137 -16.424 -20.606 1.00 53.62 452 ILE A C 1
ATOM 3692 O O . ILE A 1 452 ? -30.670 -15.595 -21.333 1.00 53.62 452 ILE A O 1
ATOM 3696 N N . SER A 1 453 ? -29.060 -16.109 -19.869 1.00 77.44 453 SER A N 1
ATOM 3697 C CA . SER A 1 453 ? -28.393 -14.792 -19.891 1.00 77.44 453 SER A CA 1
ATOM 3698 C C . SER A 1 453 ? -26.881 -14.879 -19.631 1.00 77.44 453 SER A C 1
ATOM 3700 O O . SER A 1 453 ? -26.414 -15.830 -18.999 1.00 77.44 453 SER A O 1
ATOM 3702 N N . HIS A 1 454 ? -26.123 -13.869 -20.086 1.00 71.75 454 HIS A N 1
ATOM 3703 C CA . HIS A 1 454 ? -24.656 -13.791 -19.943 1.00 71.75 454 HIS A CA 1
ATOM 3704 C C . HIS A 1 454 ? -24.197 -13.771 -18.478 1.00 71.75 454 HIS A C 1
ATOM 3706 O O . HIS A 1 454 ? -23.313 -14.524 -18.085 1.00 71.75 454 HIS A O 1
ATOM 3712 N N . GLU A 1 455 ? -24.879 -13.010 -17.621 1.00 67.69 455 GLU A N 1
ATOM 3713 C CA . GLU A 1 455 ? -24.583 -12.957 -16.182 1.00 67.69 455 GLU A CA 1
ATOM 3714 C C . GLU A 1 455 ? -24.793 -14.323 -15.500 1.00 67.69 455 GLU A C 1
ATOM 3716 O O . GLU A 1 455 ? -23.960 -14.799 -14.722 1.00 67.69 455 GLU A O 1
ATOM 3721 N N . LYS A 1 456 ? -25.890 -15.021 -15.838 1.00 71.06 456 LYS A N 1
ATOM 3722 C CA . LYS A 1 456 ? -26.128 -16.390 -15.355 1.00 71.06 456 LYS A CA 1
ATOM 3723 C C . LYS A 1 456 ? -25.070 -17.353 -15.887 1.00 71.06 456 LYS A C 1
ATOM 3725 O O . LYS A 1 456 ? -24.754 -18.326 -15.203 1.00 71.06 456 LYS A O 1
ATOM 3730 N N . TYR A 1 457 ? -24.526 -17.097 -17.076 1.00 75.38 457 TYR A N 1
ATOM 3731 C CA . TYR A 1 457 ? -23.468 -17.904 -17.669 1.00 75.38 457 TYR A CA 1
ATOM 3732 C C . TYR A 1 457 ? -22.153 -17.717 -16.908 1.00 75.38 457 TYR A C 1
ATOM 3734 O O . TYR A 1 457 ? -21.587 -18.718 -16.474 1.00 75.38 457 TYR A O 1
ATOM 3742 N N . LEU A 1 458 ? -21.731 -16.482 -16.619 1.00 72.75 458 LEU A N 1
ATOM 3743 C CA . LEU A 1 458 ? -20.526 -16.201 -15.825 1.00 72.75 458 LEU A CA 1
ATOM 3744 C C . LEU A 1 458 ? -20.628 -16.735 -14.390 1.00 72.75 458 LEU A C 1
ATOM 3746 O O . LEU A 1 458 ? -19.694 -17.378 -13.906 1.00 72.75 458 LEU A O 1
ATOM 3750 N N . LYS A 1 459 ? -21.784 -16.579 -13.730 1.00 70.75 459 LYS A N 1
ATOM 3751 C CA . LYS A 1 459 ? -22.035 -17.193 -12.412 1.00 70.75 459 LYS A CA 1
ATOM 3752 C C . LYS A 1 459 ? -21.949 -18.714 -12.476 1.00 70.75 459 LYS A C 1
ATOM 3754 O O . LYS A 1 459 ? -21.318 -19.333 -11.620 1.00 70.75 459 LYS A O 1
ATOM 3759 N N . LYS A 1 460 ? -22.532 -19.334 -13.509 1.00 76.75 460 LYS A N 1
ATOM 3760 C CA . LYS A 1 460 ? -22.477 -20.789 -13.688 1.00 76.75 460 LYS A CA 1
ATOM 3761 C C . LYS A 1 460 ? -21.061 -21.271 -13.996 1.00 76.75 460 LYS A C 1
ATOM 3763 O O . LYS A 1 460 ? -20.665 -22.299 -13.455 1.00 76.75 460 LYS A O 1
ATOM 3768 N N . VAL A 1 461 ? -20.293 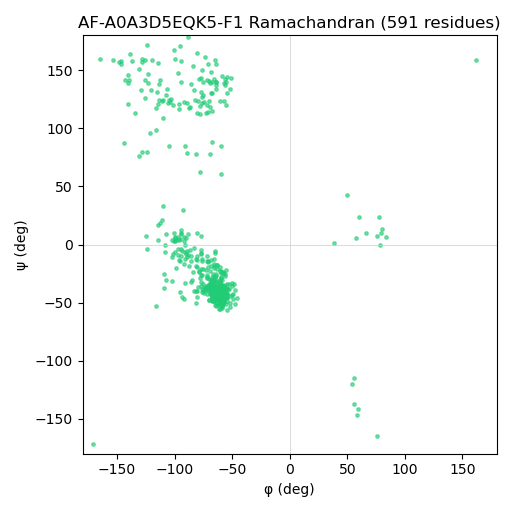-20.528 -14.793 1.00 76.12 461 VAL A N 1
ATOM 3769 C CA . VAL A 1 461 ? -18.865 -20.773 -15.035 1.00 76.12 461 VAL A CA 1
ATOM 3770 C C . VAL A 1 461 ? -18.100 -20.742 -13.722 1.00 76.12 461 VAL A C 1
ATOM 3772 O O . VAL A 1 461 ? -17.373 -21.689 -13.446 1.00 76.12 461 VAL A O 1
ATOM 3775 N N . ALA A 1 462 ? -18.285 -19.711 -12.895 1.00 68.62 462 ALA A N 1
ATOM 3776 C CA . ALA A 1 462 ? -17.627 -19.624 -11.597 1.00 68.62 462 ALA A CA 1
ATOM 3777 C C . ALA A 1 462 ? -18.010 -20.807 -10.697 1.00 68.62 462 ALA A C 1
ATOM 3779 O O . ALA A 1 462 ? -17.131 -21.439 -10.117 1.00 68.62 462 ALA A O 1
ATOM 3780 N N . THR A 1 463 ? -19.294 -21.173 -10.617 1.00 75.38 463 THR A N 1
ATOM 3781 C CA . THR A 1 463 ? -19.737 -22.348 -9.844 1.00 75.38 463 THR A CA 1
ATOM 3782 C C . THR A 1 463 ? -19.079 -23.635 -10.347 1.00 75.38 463 THR A C 1
ATOM 3784 O O . THR A 1 463 ? -18.434 -24.339 -9.576 1.00 75.38 463 THR A O 1
ATOM 3787 N N . VAL A 1 464 ? -19.167 -23.914 -11.651 1.00 79.56 464 VAL A N 1
ATOM 3788 C CA . VAL A 1 464 ? -18.610 -25.129 -12.266 1.00 79.56 464 VAL A CA 1
ATOM 3789 C C . VAL A 1 464 ? -17.086 -25.163 -12.144 1.00 79.56 464 VAL A C 1
ATOM 3791 O O . VAL A 1 464 ? -16.511 -26.219 -11.892 1.00 79.56 464 VAL A O 1
ATOM 3794 N N . ALA A 1 465 ? -16.410 -24.026 -12.295 1.00 77.12 465 ALA A N 1
ATOM 3795 C CA . ALA A 1 465 ? -14.968 -23.931 -12.127 1.00 77.12 465 ALA A CA 1
ATOM 3796 C C . ALA A 1 465 ? -14.552 -24.175 -10.673 1.00 77.12 465 ALA A C 1
ATOM 3798 O O . ALA A 1 465 ? -13.597 -24.906 -10.442 1.00 77.12 465 ALA A O 1
ATOM 3799 N N . ASN A 1 466 ? -15.284 -23.648 -9.689 1.00 74.81 466 ASN A N 1
ATOM 3800 C CA . ASN A 1 466 ? -15.022 -23.946 -8.280 1.00 74.81 466 ASN A CA 1
ATOM 3801 C C . ASN A 1 466 ? -15.295 -25.417 -7.925 1.00 74.81 466 ASN A C 1
ATOM 3803 O O . ASN A 1 466 ? -14.614 -25.972 -7.072 1.00 74.81 466 ASN A O 1
ATOM 3807 N N . GLU A 1 467 ? -16.234 -26.087 -8.589 1.00 81.94 467 GLU A N 1
ATOM 3808 C CA . GLU A 1 467 ? -16.441 -27.532 -8.406 1.00 81.94 467 GLU A CA 1
ATOM 3809 C C . GLU A 1 467 ? -15.334 -28.369 -9.066 1.00 81.94 467 GLU A C 1
ATOM 3811 O O . GLU A 1 467 ? -14.939 -29.412 -8.550 1.00 81.94 467 GLU A O 1
ATOM 3816 N N . ARG A 1 468 ? -14.830 -27.927 -10.223 1.00 82.44 468 ARG A N 1
ATOM 3817 C CA . ARG A 1 468 ? -13.941 -28.718 -11.090 1.00 82.44 468 ARG A CA 1
ATOM 3818 C C . ARG A 1 468 ? -12.463 -28.359 -11.010 1.00 82.44 468 ARG A C 1
ATOM 3820 O O . ARG A 1 468 ? -11.645 -29.069 -11.599 1.00 82.44 468 ARG A O 1
ATOM 3827 N N . ILE A 1 469 ? -12.111 -27.253 -10.369 1.00 83.94 469 ILE A N 1
ATOM 3828 C CA . ILE A 1 469 ? -10.733 -26.847 -10.095 1.00 83.94 469 ILE A CA 1
ATOM 3829 C C . ILE A 1 469 ? -10.479 -27.094 -8.614 1.00 83.94 469 ILE A C 1
ATOM 3831 O O . ILE A 1 469 ? -11.183 -26.591 -7.740 1.00 83.94 469 ILE A O 1
ATOM 3835 N N . GLU A 1 470 ? -9.477 -27.916 -8.347 1.00 82.69 470 GLU A N 1
ATOM 3836 C CA . GLU A 1 470 ? -9.221 -28.486 -7.029 1.00 82.69 470 GLU A CA 1
ATOM 3837 C C . GLU A 1 470 ? -8.275 -27.617 -6.205 1.00 82.69 470 GLU A C 1
ATOM 3839 O O . GLU A 1 470 ? -8.397 -27.585 -4.987 1.00 82.69 470 GLU A O 1
ATOM 3844 N N . SER A 1 471 ? -7.318 -26.941 -6.850 1.00 79.38 471 SER A N 1
ATOM 3845 C CA . SER A 1 471 ? -6.368 -26.046 -6.172 1.00 79.38 471 SER A CA 1
ATOM 3846 C C . SER A 1 471 ? -5.630 -25.134 -7.147 1.00 79.38 471 SER A C 1
ATOM 3848 O O . SER A 1 471 ? -5.512 -25.440 -8.342 1.00 79.38 471 SER A O 1
ATOM 3850 N N . VAL A 1 472 ? -5.079 -24.035 -6.626 1.00 72.88 472 VAL A N 1
ATOM 3851 C CA . VAL A 1 472 ? -4.208 -23.123 -7.380 1.00 72.88 472 VAL A CA 1
ATOM 3852 C C . VAL A 1 472 ? -2.901 -22.853 -6.636 1.00 72.88 472 VAL A C 1
ATOM 3854 O O . VAL A 1 472 ? -2.890 -22.515 -5.461 1.00 72.88 472 VAL A O 1
ATOM 3857 N N . LYS A 1 473 ? -1.769 -22.935 -7.344 1.00 73.19 473 LYS A N 1
ATOM 3858 C CA . LYS A 1 473 ? -0.435 -22.614 -6.815 1.00 73.19 473 LYS A CA 1
ATOM 3859 C C . LYS A 1 473 ? 0.364 -21.756 -7.793 1.00 73.19 473 LYS A C 1
ATOM 3861 O O . LYS A 1 473 ? 0.790 -22.236 -8.843 1.00 73.19 473 LYS A O 1
ATOM 3866 N N . ALA A 1 474 ? 0.635 -20.506 -7.428 1.00 69.75 474 ALA A N 1
ATOM 3867 C CA . ALA A 1 474 ? 1.492 -19.613 -8.206 1.00 69.75 474 ALA A CA 1
ATOM 3868 C C . ALA A 1 474 ? 2.984 -19.948 -8.024 1.00 69.75 474 ALA A C 1
ATOM 3870 O O . ALA A 1 474 ? 3.470 -20.064 -6.900 1.00 69.75 474 ALA A O 1
ATOM 3871 N N . ASN A 1 475 ? 3.722 -20.060 -9.132 1.00 72.44 475 ASN A N 1
ATOM 3872 C CA . ASN A 1 475 ? 5.184 -20.152 -9.156 1.00 72.44 475 ASN A CA 1
ATOM 3873 C C . ASN A 1 475 ? 5.759 -19.064 -10.085 1.00 72.44 475 ASN A C 1
ATOM 3875 O O . ASN A 1 475 ? 5.057 -18.595 -10.986 1.00 72.44 475 ASN A O 1
ATOM 3879 N N . PRO A 1 476 ? 7.041 -18.679 -9.931 1.00 67.50 476 PRO A N 1
ATOM 3880 C CA . PRO A 1 476 ? 7.688 -17.682 -10.792 1.00 67.50 476 PRO A CA 1
ATOM 3881 C C . PRO A 1 476 ? 7.565 -17.975 -12.294 1.00 67.50 476 PRO A C 1
ATOM 3883 O O . PRO A 1 476 ? 7.331 -17.068 -13.089 1.00 67.50 476 PRO A O 1
ATOM 3886 N N . TRP A 1 477 ? 7.666 -19.248 -12.681 1.00 77.31 477 TRP A N 1
ATOM 3887 C CA . TRP A 1 477 ? 7.606 -19.708 -14.073 1.00 77.31 477 TRP A CA 1
ATOM 3888 C C . TRP A 1 477 ? 6.188 -20.040 -14.572 1.00 77.31 477 TRP A C 1
ATOM 3890 O O . TRP A 1 477 ? 6.020 -20.347 -15.749 1.00 77.31 477 TRP A O 1
ATOM 3900 N N . GLY A 1 478 ? 5.164 -19.994 -13.712 1.00 78.69 478 GLY A N 1
ATOM 3901 C CA . GLY A 1 478 ? 3.778 -20.286 -14.091 1.00 78.69 478 GLY A CA 1
ATOM 3902 C C . GLY A 1 478 ? 2.861 -20.594 -12.906 1.00 78.69 478 GLY A C 1
ATOM 3903 O O . GLY A 1 478 ? 3.308 -20.990 -11.829 1.00 78.69 478 GLY A O 1
ATOM 3904 N N . THR A 1 479 ? 1.557 -20.443 -13.108 1.00 82.00 479 THR A N 1
ATOM 3905 C CA . THR A 1 479 ? 0.518 -20.734 -12.112 1.00 82.00 479 THR A CA 1
ATOM 3906 C C . THR A 1 479 ? -0.041 -22.131 -12.347 1.00 82.00 479 THR A C 1
ATOM 3908 O O . THR A 1 479 ? -0.624 -22.397 -13.388 1.00 82.00 479 THR A O 1
ATOM 3911 N N . CYS A 1 480 ? 0.133 -23.049 -11.402 1.00 86.12 480 CYS A N 1
ATOM 3912 C CA . CYS A 1 480 ? -0.476 -24.373 -11.463 1.00 86.12 480 CYS A CA 1
ATOM 3913 C C . CYS A 1 480 ? -1.950 -24.275 -11.056 1.00 86.12 480 CYS A C 1
ATOM 3915 O O . CYS A 1 480 ? -2.243 -23.885 -9.932 1.00 86.12 480 CYS A O 1
ATOM 3917 N N . ILE A 1 481 ? -2.860 -24.632 -11.955 1.00 86.69 481 ILE A N 1
ATOM 3918 C CA . ILE A 1 481 ? -4.306 -24.672 -11.745 1.00 86.69 481 ILE A CA 1
ATOM 3919 C C . ILE A 1 481 ? -4.732 -26.131 -11.890 1.00 86.69 481 ILE A C 1
ATOM 3921 O O . ILE A 1 481 ? -4.848 -26.659 -13.001 1.00 86.69 481 ILE A O 1
ATOM 3925 N N . ARG A 1 482 ? -4.885 -26.814 -10.754 1.00 86.44 482 ARG A N 1
ATOM 3926 C CA . ARG A 1 482 ? -5.136 -28.255 -10.710 1.00 86.44 482 ARG A CA 1
ATOM 3927 C C . ARG A 1 482 ? -6.607 -28.524 -10.984 1.00 86.44 482 ARG A C 1
ATOM 3929 O O . ARG A 1 482 ? -7.478 -27.994 -10.302 1.00 86.44 482 ARG A O 1
ATOM 3936 N N . ARG A 1 483 ? -6.882 -29.329 -12.003 1.00 88.44 483 ARG A N 1
ATOM 3937 C CA . ARG A 1 483 ? -8.238 -29.595 -12.491 1.00 88.44 483 ARG A CA 1
ATOM 3938 C C . ARG A 1 483 ? -8.617 -31.040 -12.223 1.00 88.44 483 ARG A C 1
ATOM 3940 O O . ARG A 1 483 ? -7.794 -31.931 -12.439 1.00 88.44 483 ARG A O 1
ATOM 3947 N N . ALA A 1 484 ? -9.868 -31.261 -11.851 1.00 84.75 484 ALA A N 1
ATOM 3948 C CA . ALA A 1 484 ? -10.415 -32.592 -11.657 1.00 84.75 484 ALA A CA 1
ATOM 3949 C C . ALA A 1 484 ? -10.156 -33.478 -12.889 1.00 84.75 484 ALA A C 1
ATOM 3951 O O . ALA A 1 484 ? -10.324 -33.057 -14.037 1.00 84.75 484 ALA A O 1
ATOM 3952 N N . GLY A 1 485 ? -9.693 -34.706 -12.649 1.00 83.62 485 GLY A N 1
ATOM 3953 C CA . GLY A 1 485 ? -9.396 -35.680 -13.705 1.00 83.62 485 GLY A CA 1
ATOM 3954 C C . GLY A 1 485 ? -8.104 -35.424 -14.492 1.00 83.62 485 GLY A C 1
ATOM 3955 O O . GLY A 1 485 ? -7.837 -36.120 -15.472 1.00 83.62 485 GLY A O 1
ATOM 3956 N N . THR A 1 486 ? -7.277 -34.452 -14.089 1.00 87.50 486 THR A N 1
ATOM 3957 C CA . THR A 1 486 ? -5.953 -34.220 -14.703 1.00 87.50 486 THR A CA 1
ATOM 3958 C C . THR A 1 486 ? -4.798 -34.825 -13.914 1.00 87.50 486 THR A C 1
ATOM 3960 O O . THR A 1 486 ? -3.650 -34.675 -14.327 1.00 87.50 486 THR A O 1
ATOM 3963 N N . ASP A 1 487 ? -5.084 -35.543 -12.830 1.00 85.94 487 ASP A N 1
ATOM 3964 C CA . ASP A 1 487 ? -4.080 -36.031 -11.887 1.00 85.94 487 ASP A CA 1
ATOM 3965 C C . ASP A 1 487 ? -3.024 -36.923 -12.542 1.00 85.94 487 ASP A C 1
ATOM 3967 O O . ASP A 1 487 ? -1.836 -36.647 -12.419 1.00 85.94 487 ASP A O 1
ATOM 3971 N N . PHE A 1 488 ? -3.430 -37.904 -13.351 1.00 86.44 488 PHE A N 1
ATOM 3972 C CA . PHE A 1 488 ? -2.511 -38.756 -14.123 1.00 86.44 488 PHE A CA 1
ATOM 3973 C C . PHE A 1 488 ? -1.780 -38.019 -15.256 1.00 86.44 488 PHE A C 1
ATOM 3975 O O . PHE A 1 488 ? -0.777 -38.504 -15.768 1.00 86.44 488 PHE A O 1
ATOM 3982 N N . ARG A 1 489 ? -2.287 -36.856 -15.681 1.00 86.00 489 ARG A N 1
ATOM 3983 C CA . ARG A 1 489 ? -1.713 -36.046 -16.770 1.00 86.00 489 ARG A CA 1
ATOM 3984 C C . ARG A 1 489 ? -0.821 -34.918 -16.258 1.00 86.00 489 ARG A C 1
ATOM 3986 O O . ARG A 1 489 ? -0.183 -34.233 -17.059 1.00 86.00 489 ARG A O 1
ATOM 3993 N N . ALA A 1 490 ? -0.800 -34.676 -14.949 1.00 89.94 490 ALA A N 1
ATOM 3994 C CA . ALA A 1 490 ? 0.106 -33.714 -14.353 1.00 89.94 490 ALA A CA 1
ATOM 3995 C C . ALA A 1 490 ? 1.542 -34.232 -14.495 1.00 89.94 490 ALA A C 1
ATOM 3997 O O . ALA A 1 490 ? 1.837 -35.365 -14.135 1.00 89.94 490 ALA A O 1
ATOM 3998 N N . ALA A 1 491 ? 2.457 -33.394 -14.982 1.00 88.88 491 ALA A N 1
ATOM 3999 C CA . ALA A 1 491 ? 3.854 -33.797 -15.170 1.00 88.88 491 ALA A CA 1
ATOM 4000 C C . ALA A 1 491 ? 4.565 -34.166 -13.852 1.00 88.88 491 ALA A C 1
ATOM 4002 O O . ALA A 1 491 ? 5.572 -34.859 -13.874 1.00 88.88 491 ALA A O 1
ATOM 4003 N N . CYS A 1 492 ? 4.047 -33.702 -12.710 1.00 87.75 492 CYS A N 1
ATOM 4004 C CA . CYS A 1 492 ? 4.522 -34.062 -11.373 1.00 87.75 492 CYS A CA 1
ATOM 4005 C C . CYS A 1 492 ? 3.748 -35.233 -10.739 1.00 87.75 492 CYS A C 1
ATOM 4007 O O . CYS A 1 492 ? 3.833 -35.434 -9.530 1.00 87.75 492 CYS A O 1
ATOM 4009 N N . SER A 1 493 ? 2.935 -35.959 -11.508 1.00 90.00 493 SER A N 1
ATOM 4010 C CA . SER A 1 493 ? 2.164 -37.091 -10.996 1.00 90.00 493 SER A CA 1
ATOM 4011 C C . SER A 1 493 ? 3.047 -38.309 -10.778 1.00 90.00 493 SER A C 1
ATOM 4013 O O . SER A 1 493 ? 3.761 -38.726 -11.689 1.00 90.00 493 SER A O 1
ATOM 4015 N N . GLN A 1 494 ? 2.968 -38.899 -9.588 1.00 85.75 494 GLN A N 1
ATOM 4016 C CA . GLN A 1 494 ? 3.574 -40.192 -9.277 1.00 85.75 494 GLN A CA 1
ATOM 4017 C C . GLN A 1 494 ? 2.476 -41.097 -8.719 1.00 85.75 494 GLN A C 1
ATOM 4019 O O . GLN A 1 494 ? 1.723 -40.697 -7.835 1.00 85.75 494 GLN A O 1
ATOM 4024 N N . GLY A 1 495 ? 2.301 -42.287 -9.301 1.00 81.75 495 GLY A N 1
ATOM 4025 C CA . GLY A 1 495 ? 1.221 -43.201 -8.903 1.00 81.75 495 GLY A CA 1
ATOM 4026 C C . GLY A 1 495 ? -0.195 -42.628 -9.076 1.00 81.75 495 GLY A C 1
ATOM 4027 O O . GLY A 1 495 ? -1.112 -43.057 -8.386 1.00 81.75 495 GLY A O 1
ATOM 4028 N N . GLY A 1 496 ? -0.380 -41.645 -9.966 1.00 80.75 496 GLY A N 1
ATOM 4029 C CA . GLY A 1 496 ? -1.668 -40.977 -10.173 1.00 80.75 496 GLY A CA 1
ATOM 4030 C C . GLY A 1 496 ? -1.976 -39.850 -9.192 1.00 80.75 496 GLY A C 1
ATOM 4031 O O . GLY A 1 496 ? -3.073 -39.306 -9.244 1.00 80.75 496 GLY A O 1
ATOM 4032 N N . ILE A 1 497 ? -1.030 -39.470 -8.328 1.00 81.75 497 ILE A N 1
ATOM 4033 C CA . ILE A 1 497 ? -1.190 -38.390 -7.353 1.00 81.75 497 ILE A CA 1
ATOM 4034 C C . ILE A 1 497 ? -0.232 -37.245 -7.723 1.00 81.75 497 ILE A C 1
ATOM 4036 O O . ILE A 1 497 ? 0.970 -37.474 -7.835 1.00 81.75 497 ILE A O 1
ATOM 4040 N N . PRO A 1 498 ? -0.704 -35.999 -7.929 1.00 84.06 498 PRO A N 1
ATOM 4041 C CA . PRO A 1 498 ? 0.176 -34.871 -8.244 1.00 84.06 498 PRO A CA 1
ATOM 4042 C C . PRO A 1 498 ? 1.029 -34.403 -7.055 1.00 84.06 498 PRO A C 1
ATOM 4044 O O . PRO A 1 498 ? 0.504 -33.884 -6.068 1.00 84.06 498 PRO A O 1
ATOM 4047 N N . HIS A 1 499 ? 2.356 -34.454 -7.194 1.00 79.12 499 HIS A N 1
ATOM 4048 C CA . HIS A 1 499 ? 3.315 -33.942 -6.209 1.00 79.12 499 HIS A CA 1
ATOM 4049 C C . HIS A 1 499 ? 3.639 -32.467 -6.482 1.00 79.12 499 HIS A C 1
ATOM 4051 O O . HIS A 1 499 ? 4.651 -32.106 -7.077 1.00 79.12 499 HIS A O 1
ATOM 4057 N N . THR A 1 500 ? 2.743 -31.557 -6.090 1.00 69.62 500 THR A N 1
ATOM 4058 C CA . THR A 1 500 ? 2.880 -30.114 -6.397 1.00 69.62 500 THR A CA 1
ATOM 4059 C C . THR A 1 500 ? 4.036 -29.418 -5.667 1.00 69.62 500 THR A C 1
ATOM 4061 O O . THR A 1 500 ? 4.385 -28.287 -6.019 1.00 69.62 500 THR A O 1
ATOM 4064 N N . HIS A 1 501 ? 4.628 -30.047 -4.649 1.00 70.56 501 HIS A N 1
ATOM 4065 C CA . HIS A 1 501 ? 5.826 -29.554 -3.964 1.00 70.56 501 HIS A CA 1
ATOM 4066 C C . HIS A 1 501 ? 7.088 -29.693 -4.823 1.00 70.56 501 HIS A C 1
ATOM 4068 O O . HIS A 1 501 ? 7.940 -28.816 -4.746 1.00 70.56 501 HIS A O 1
ATOM 4074 N N . ASP A 1 502 ? 7.128 -30.669 -5.733 1.00 76.56 502 ASP A N 1
ATOM 4075 C CA . ASP A 1 502 ? 8.240 -30.901 -6.669 1.00 76.56 502 ASP A CA 1
ATOM 4076 C C . ASP A 1 502 ? 8.199 -29.982 -7.899 1.00 76.56 502 ASP A C 1
ATOM 4078 O O . ASP A 1 502 ? 8.910 -30.192 -8.884 1.00 76.56 502 ASP A O 1
ATOM 4082 N N . ALA A 1 503 ? 7.323 -28.972 -7.886 1.00 78.12 503 ALA A N 1
ATOM 4083 C CA . ALA A 1 503 ? 7.151 -28.054 -8.999 1.00 78.12 503 ALA A CA 1
ATOM 4084 C C . ALA A 1 503 ? 8.490 -27.395 -9.366 1.00 78.12 503 ALA A C 1
ATOM 4086 O O . ALA A 1 503 ? 9.087 -26.669 -8.576 1.00 78.12 503 ALA A O 1
ATOM 4087 N N . ALA A 1 504 ? 8.910 -27.613 -10.607 1.00 82.94 504 ALA A N 1
ATOM 4088 C CA . ALA A 1 504 ? 10.112 -27.047 -11.201 1.00 82.94 504 ALA A CA 1
ATOM 4089 C C . ALA A 1 504 ? 9.861 -26.793 -12.696 1.00 82.94 504 ALA A C 1
ATOM 4091 O O . ALA A 1 504 ? 8.992 -27.459 -13.278 1.00 82.94 504 ALA A O 1
ATOM 4092 N N . PRO A 1 505 ? 10.614 -25.891 -13.354 1.00 87.50 505 PRO A N 1
ATOM 4093 C CA . PRO A 1 505 ? 10.448 -25.605 -14.781 1.00 87.50 505 PRO A CA 1
ATOM 4094 C C . PRO A 1 505 ? 10.410 -26.862 -15.664 1.00 87.50 505 PRO A C 1
ATOM 4096 O O . PRO A 1 505 ? 9.513 -26.990 -16.499 1.00 87.50 505 PRO A O 1
ATOM 4099 N N . LYS A 1 506 ? 11.294 -27.836 -15.398 1.00 88.75 506 LYS A N 1
ATOM 4100 C CA . LYS A 1 506 ? 11.372 -29.121 -16.116 1.00 88.75 506 LYS A CA 1
ATOM 4101 C C . LYS A 1 506 ? 10.055 -29.907 -16.160 1.00 88.75 506 LYS A C 1
ATOM 4103 O O . LYS A 1 506 ? 9.755 -30.552 -17.160 1.00 88.75 506 LYS A O 1
ATOM 4108 N N . LEU A 1 507 ? 9.247 -29.820 -15.100 1.00 90.44 507 LEU A N 1
ATOM 4109 C CA . LEU A 1 507 ? 7.933 -30.464 -15.021 1.00 90.44 507 LEU A CA 1
ATOM 4110 C C . LEU A 1 507 ? 6.838 -29.515 -15.513 1.00 90.44 507 LEU A C 1
ATOM 4112 O O . LEU A 1 507 ? 5.963 -29.888 -16.293 1.00 90.44 507 LEU A O 1
ATOM 4116 N N . CYS A 1 508 ? 6.870 -28.267 -15.050 1.00 91.06 508 CYS A N 1
ATOM 4117 C CA . CYS A 1 508 ? 5.750 -27.351 -15.191 1.00 91.06 508 CYS A CA 1
ATOM 4118 C C . CYS A 1 508 ? 5.595 -26.796 -16.605 1.00 91.06 508 CYS A C 1
ATOM 4120 O O . CYS A 1 508 ? 4.464 -26.722 -17.061 1.00 91.06 508 CYS A O 1
ATOM 4122 N N . LEU A 1 509 ? 6.671 -26.445 -17.320 1.00 91.06 509 LEU A N 1
ATOM 4123 C CA . LEU A 1 509 ? 6.585 -25.703 -18.593 1.00 91.06 509 LEU A CA 1
ATOM 4124 C C . LEU A 1 509 ? 5.863 -26.459 -19.723 1.00 91.06 509 LEU A C 1
ATOM 4126 O O . LEU A 1 509 ? 5.418 -25.851 -20.691 1.00 91.06 509 LEU A O 1
ATOM 4130 N N . GLY A 1 510 ? 5.713 -27.779 -19.601 1.00 86.56 510 GLY A N 1
ATOM 4131 C CA . GLY A 1 510 ? 4.892 -28.593 -20.503 1.00 86.56 510 GLY A CA 1
ATOM 4132 C C . GLY A 1 510 ? 3.669 -29.229 -19.844 1.00 86.56 510 GLY A C 1
ATOM 4133 O O . GLY A 1 510 ? 2.986 -30.023 -20.486 1.00 86.56 510 GLY A O 1
ATOM 4134 N N . CYS A 1 511 ? 3.410 -28.941 -18.570 1.00 91.69 511 CYS A N 1
ATOM 4135 C CA . CYS A 1 511 ? 2.325 -29.561 -17.827 1.00 91.69 511 CYS A CA 1
ATOM 4136 C C . CYS A 1 511 ? 0.976 -29.035 -18.318 1.00 91.69 511 CYS A C 1
ATOM 4138 O O . CYS A 1 511 ? 0.809 -27.844 -18.563 1.00 91.69 511 CYS A O 1
ATOM 4140 N N . THR A 1 512 ? -0.027 -29.910 -18.390 1.00 89.62 512 THR A N 1
ATOM 4141 C CA . THR A 1 512 ? -1.379 -29.486 -18.762 1.00 89.62 512 THR A CA 1
ATOM 4142 C C . THR A 1 512 ? -1.921 -28.429 -17.794 1.00 89.62 512 THR A C 1
ATOM 4144 O O . THR A 1 512 ? -2.575 -27.483 -18.234 1.00 89.62 512 THR A O 1
ATOM 4147 N N . ASN A 1 513 ? -1.626 -28.559 -16.496 1.00 90.12 513 ASN A N 1
ATOM 4148 C CA . ASN A 1 513 ? -2.195 -27.746 -15.417 1.00 90.12 513 ASN A CA 1
ATOM 4149 C C . ASN A 1 513 ? -1.500 -26.403 -15.201 1.00 90.12 513 ASN A C 1
ATOM 4151 O O . ASN A 1 513 ? -1.948 -25.643 -14.353 1.00 90.12 513 ASN A O 1
ATOM 4155 N N . VAL A 1 514 ? -0.423 -26.090 -15.922 1.00 89.44 514 VAL A N 1
ATOM 4156 C CA . VAL A 1 514 ? 0.208 -24.777 -15.777 1.00 89.44 514 VAL A CA 1
ATOM 4157 C C . VAL A 1 514 ? -0.480 -23.751 -16.677 1.00 89.44 514 VAL A C 1
ATOM 4159 O O . VAL A 1 514 ? -0.794 -24.023 -17.836 1.00 89.44 514 VAL A O 1
ATOM 4162 N N . ASP A 1 515 ? -0.684 -22.561 -16.134 1.00 87.12 515 ASP A N 1
ATOM 4163 C CA . ASP A 1 515 ? -1.024 -21.348 -16.856 1.00 87.12 515 ASP A CA 1
ATOM 4164 C C . ASP A 1 515 ? 0.171 -20.390 -16.793 1.00 87.12 515 ASP A C 1
ATOM 4166 O O . ASP A 1 515 ? 0.676 -20.067 -15.713 1.00 87.12 515 ASP A O 1
ATOM 4170 N N . ILE A 1 516 ? 0.663 -19.971 -17.953 1.00 88.38 516 ILE A N 1
ATOM 4171 C CA . ILE A 1 516 ? 1.844 -19.121 -18.080 1.00 88.38 516 ILE A CA 1
ATOM 4172 C C . ILE A 1 516 ? 1.442 -17.845 -18.796 1.00 88.38 516 ILE A C 1
ATOM 4174 O O . ILE A 1 516 ? 0.818 -17.885 -19.848 1.00 88.38 516 ILE A O 1
ATOM 4178 N N . THR A 1 517 ? 1.859 -16.702 -18.265 1.00 84.19 517 THR A N 1
ATOM 4179 C CA . THR A 1 517 ? 1.578 -15.385 -18.854 1.00 84.19 517 THR A CA 1
ATOM 4180 C C . THR A 1 517 ? 2.863 -14.612 -19.121 1.00 84.19 517 THR A C 1
ATOM 4182 O O . THR A 1 517 ? 3.924 -14.990 -18.621 1.00 84.19 517 THR A O 1
ATOM 4185 N N . LYS A 1 518 ? 2.773 -13.467 -19.808 1.00 78.00 518 LYS A N 1
ATOM 4186 C CA . LYS A 1 518 ? 3.908 -12.538 -19.985 1.00 78.00 518 LYS A CA 1
ATOM 4187 C C . LYS A 1 518 ? 4.667 -12.207 -18.695 1.00 78.00 518 LYS A C 1
ATOM 4189 O O . LYS A 1 518 ? 5.885 -12.064 -18.717 1.00 78.00 518 LYS A O 1
ATOM 4194 N N . ALA A 1 519 ? 3.971 -12.140 -17.556 1.00 70.06 519 ALA A N 1
ATOM 4195 C CA . ALA A 1 519 ? 4.575 -11.835 -16.257 1.00 70.06 519 ALA A CA 1
ATOM 4196 C C . ALA A 1 519 ? 5.558 -12.919 -15.777 1.00 70.06 519 ALA A C 1
ATOM 4198 O O . ALA A 1 519 ? 6.413 -12.653 -14.937 1.00 70.06 519 ALA A O 1
ATOM 4199 N N . ASN A 1 520 ? 5.454 -14.137 -16.313 1.00 79.50 520 ASN A N 1
ATOM 4200 C CA . ASN A 1 520 ? 6.291 -15.264 -15.926 1.00 79.50 520 ASN A CA 1
ATOM 4201 C C . ASN A 1 520 ? 7.596 -15.349 -16.725 1.00 79.50 520 ASN A C 1
ATOM 4203 O O . ASN A 1 520 ? 8.459 -16.129 -16.340 1.00 79.50 520 ASN A O 1
ATOM 4207 N N . LEU A 1 521 ? 7.782 -14.550 -17.787 1.00 82.25 521 LEU A N 1
ATOM 4208 C CA . LEU A 1 521 ? 8.967 -14.622 -18.655 1.00 82.25 521 LEU A CA 1
ATOM 4209 C C . LEU A 1 521 ? 10.275 -14.550 -17.856 1.00 82.25 521 LEU A C 1
ATOM 4211 O O . LEU A 1 521 ? 11.132 -15.421 -17.985 1.00 82.25 521 LEU A O 1
ATOM 4215 N N . ARG A 1 522 ? 10.397 -13.555 -16.968 1.00 70.25 522 ARG A N 1
ATOM 4216 C CA . ARG A 1 522 ? 11.583 -13.392 -16.115 1.00 70.25 522 ARG A CA 1
ATOM 4217 C C . ARG A 1 522 ? 11.780 -14.588 -15.183 1.00 70.25 522 ARG A C 1
ATOM 4219 O O . ARG A 1 522 ? 12.905 -15.033 -14.991 1.00 70.25 522 ARG A O 1
ATOM 4226 N N . GLY A 1 523 ? 10.695 -15.119 -14.623 1.00 66.94 523 GLY A N 1
ATOM 4227 C CA . GLY A 1 523 ? 10.738 -16.308 -13.775 1.00 66.94 523 GLY A CA 1
ATOM 4228 C C . GLY A 1 523 ? 11.177 -17.555 -14.540 1.00 66.94 523 GLY A C 1
ATOM 4229 O O . GLY A 1 523 ? 11.951 -18.336 -14.008 1.00 66.94 523 GLY A O 1
ATOM 4230 N N . ILE A 1 524 ? 10.759 -17.720 -15.796 1.00 82.44 524 ILE A N 1
ATOM 4231 C CA . ILE A 1 524 ? 11.247 -18.804 -16.655 1.00 82.44 524 ILE A CA 1
ATOM 4232 C C . ILE A 1 524 ? 12.759 -18.659 -16.831 1.00 82.44 524 ILE A C 1
ATOM 4234 O O . ILE A 1 524 ? 13.483 -19.557 -16.429 1.00 82.44 524 ILE A O 1
ATOM 4238 N N . MET A 1 525 ? 13.235 -17.504 -17.307 1.00 80.56 525 MET A N 1
ATOM 4239 C CA . MET A 1 525 ? 14.664 -17.271 -17.565 1.00 80.56 525 MET A CA 1
ATOM 4240 C C . MET A 1 525 ? 15.548 -17.501 -16.332 1.00 80.56 525 MET A C 1
ATOM 4242 O O . MET A 1 525 ? 16.595 -18.133 -16.430 1.00 80.56 525 MET A O 1
ATOM 4246 N N . VAL A 1 526 ? 15.133 -16.996 -15.165 1.00 70.31 526 VAL A N 1
ATOM 4247 C CA . VAL A 1 526 ? 15.908 -17.129 -13.921 1.00 70.31 526 VAL A CA 1
ATOM 4248 C C . VAL A 1 526 ? 15.967 -18.582 -13.459 1.00 70.31 526 VAL A C 1
ATOM 4250 O O . VAL A 1 526 ? 17.033 -19.055 -13.076 1.00 70.31 526 VAL A O 1
ATOM 4253 N N . TYR A 1 527 ? 14.839 -19.291 -13.488 1.00 78.62 527 TYR A N 1
ATOM 4254 C CA . TYR A 1 527 ? 14.758 -20.644 -12.939 1.00 78.62 527 TYR A CA 1
ATOM 4255 C C . TYR A 1 527 ? 15.190 -21.732 -13.926 1.00 78.62 527 TYR A C 1
ATOM 4257 O O . TYR A 1 527 ? 15.349 -22.866 -13.496 1.00 78.62 527 TYR A O 1
ATOM 4265 N N . THR A 1 528 ? 15.402 -21.403 -15.205 1.00 84.19 528 THR A N 1
ATOM 4266 C CA . THR A 1 528 ? 16.039 -22.293 -16.192 1.00 84.19 528 THR A CA 1
ATOM 4267 C C . THR A 1 528 ? 17.519 -21.967 -16.428 1.00 84.19 528 THR A C 1
ATOM 4269 O O . THR A 1 528 ? 18.129 -22.471 -17.370 1.00 84.19 528 THR A O 1
ATOM 4272 N N . ARG A 1 529 ? 18.097 -21.044 -15.647 1.00 81.31 529 ARG A N 1
ATOM 4273 C CA . ARG A 1 529 ? 19.457 -20.539 -15.874 1.00 81.31 529 ARG A CA 1
ATOM 4274 C C . ARG A 1 529 ? 20.513 -21.635 -15.744 1.00 81.31 529 ARG A C 1
ATOM 4276 O O . ARG A 1 529 ? 21.430 -21.679 -16.554 1.00 81.31 529 ARG A O 1
ATOM 4283 N N . GLN A 1 530 ? 20.369 -22.516 -14.756 1.00 79.44 530 GLN A N 1
ATOM 4284 C CA . GLN A 1 530 ? 21.313 -23.614 -14.536 1.00 79.44 530 GLN A CA 1
ATOM 4285 C C . GLN A 1 530 ? 21.310 -24.586 -15.717 1.00 79.44 530 GLN A C 1
ATOM 4287 O O . GLN A 1 530 ? 22.361 -25.053 -16.140 1.00 79.44 530 GLN A O 1
ATOM 4292 N N . GLU A 1 531 ? 20.137 -24.850 -16.288 1.00 87.50 531 GLU A N 1
ATOM 4293 C CA . GLU A 1 531 ? 19.980 -25.698 -17.463 1.00 87.50 531 GLU A CA 1
ATOM 4294 C C . GLU A 1 531 ? 20.636 -25.076 -18.699 1.00 87.50 531 GLU A C 1
ATOM 4296 O O . GLU A 1 531 ? 21.322 -25.777 -19.444 1.00 87.50 531 GLU A O 1
ATOM 4301 N N . VAL A 1 532 ? 20.478 -23.760 -18.886 1.00 87.88 532 VAL A N 1
ATOM 4302 C CA . VAL A 1 532 ? 21.151 -22.994 -19.949 1.00 87.88 532 VAL A CA 1
ATOM 4303 C C . VAL A 1 532 ? 22.670 -23.057 -19.792 1.00 87.88 532 VAL A C 1
ATOM 4305 O O . VAL A 1 532 ? 23.365 -23.445 -20.729 1.00 87.88 532 VAL A O 1
ATOM 4308 N N . GLU A 1 533 ? 23.190 -22.747 -18.602 1.00 86.94 533 GLU A N 1
ATOM 4309 C CA . GLU A 1 533 ? 24.628 -22.788 -18.305 1.00 86.94 533 GLU A CA 1
ATOM 4310 C C . GLU A 1 533 ? 25.210 -24.200 -18.495 1.00 86.94 533 GLU A C 1
ATOM 4312 O O . GLU A 1 533 ? 26.295 -24.354 -19.058 1.00 86.94 533 GLU A O 1
ATOM 4317 N N . ALA A 1 534 ? 24.473 -25.243 -18.103 1.00 85.81 534 ALA A N 1
ATOM 4318 C CA . ALA A 1 534 ? 24.879 -26.630 -18.313 1.00 85.81 534 ALA A CA 1
ATOM 4319 C C . ALA A 1 534 ? 24.970 -26.997 -19.804 1.00 85.81 534 ALA A C 1
ATOM 4321 O O . ALA A 1 534 ? 25.913 -27.675 -20.213 1.00 85.81 534 ALA A O 1
ATOM 4322 N N . CYS A 1 535 ? 24.029 -26.535 -20.633 1.00 87.75 535 CYS A N 1
ATOM 4323 C CA . CYS A 1 535 ? 24.052 -26.798 -22.074 1.00 87.75 535 CYS A CA 1
ATOM 4324 C C . CYS A 1 535 ? 25.196 -26.057 -22.789 1.00 87.75 535 CYS A C 1
ATOM 4326 O O . CYS A 1 535 ? 25.842 -26.640 -23.665 1.00 87.75 535 CYS A O 1
ATOM 4328 N N . LEU A 1 536 ? 25.495 -24.824 -22.362 1.00 87.06 536 LEU A N 1
ATOM 4329 C CA . LEU A 1 536 ? 26.591 -24.003 -22.890 1.00 87.06 536 LEU A CA 1
ATOM 4330 C C . LEU A 1 536 ? 27.986 -24.481 -22.453 1.00 87.06 536 LEU A C 1
ATOM 4332 O O . LEU A 1 536 ? 28.969 -24.170 -23.120 1.00 87.06 536 LEU A O 1
ATOM 4336 N N . ASN A 1 537 ? 28.102 -25.238 -21.356 1.00 85.75 537 ASN A N 1
ATOM 4337 C CA . ASN A 1 537 ? 29.396 -25.687 -20.843 1.00 85.75 537 ASN A CA 1
ATOM 4338 C C . ASN A 1 537 ? 30.063 -26.701 -21.800 1.00 85.75 537 ASN A C 1
ATOM 4340 O O . ASN A 1 537 ? 29.552 -27.817 -21.944 1.00 85.75 537 ASN A O 1
ATOM 4344 N N . PRO A 1 538 ? 31.215 -26.384 -22.423 1.00 82.00 538 PRO A N 1
ATOM 4345 C CA . PRO A 1 538 ? 31.887 -27.298 -23.349 1.00 82.00 538 PRO A CA 1
ATOM 4346 C C . PRO A 1 538 ? 32.484 -28.526 -22.645 1.00 82.00 538 PRO A C 1
ATOM 4348 O O . PRO A 1 538 ? 32.643 -29.568 -23.267 1.00 82.00 538 PRO A O 1
ATOM 4351 N N . ASN A 1 539 ? 32.762 -28.432 -21.342 1.00 84.44 539 ASN A N 1
ATOM 4352 C CA . ASN A 1 539 ? 33.390 -29.499 -20.560 1.00 84.44 539 ASN A CA 1
ATOM 4353 C C . ASN A 1 539 ? 32.383 -30.514 -19.996 1.00 84.44 539 ASN A C 1
ATOM 4355 O O . ASN A 1 539 ? 32.791 -31.483 -19.358 1.00 84.44 539 ASN A O 1
ATOM 4359 N N . LEU A 1 540 ? 31.075 -30.287 -20.168 1.00 80.62 540 LEU A N 1
ATOM 4360 C CA . LEU A 1 540 ? 30.045 -31.209 -19.692 1.00 80.62 540 LEU A CA 1
ATOM 4361 C C . LEU A 1 540 ? 29.738 -32.256 -20.784 1.00 80.62 540 LEU A C 1
ATOM 4363 O O . LEU A 1 540 ? 29.316 -31.867 -21.875 1.00 80.62 540 LEU A O 1
ATOM 4367 N N . PRO A 1 541 ? 29.899 -33.568 -20.517 1.00 80.81 541 PRO A N 1
ATOM 4368 C CA . PRO A 1 541 ? 29.564 -34.621 -21.474 1.00 80.81 541 PRO A CA 1
ATOM 4369 C C . PRO A 1 541 ? 28.122 -34.530 -21.991 1.00 80.81 541 PRO A C 1
ATOM 4371 O O . PRO A 1 541 ? 27.200 -34.203 -21.237 1.00 80.81 541 PRO A O 1
ATOM 4374 N N . SER A 1 542 ? 27.910 -34.871 -23.265 1.00 75.88 542 SER A N 1
ATOM 4375 C CA . SER A 1 542 ? 26.607 -34.768 -23.942 1.00 75.88 542 SER A CA 1
ATOM 4376 C C . SER A 1 542 ? 25.505 -35.570 -23.239 1.00 75.88 542 SER A C 1
ATOM 4378 O O . SER A 1 542 ? 24.375 -35.098 -23.118 1.00 75.88 542 SER A O 1
ATOM 4380 N N . GLN A 1 543 ? 25.842 -36.728 -22.667 1.00 77.44 543 GLN A N 1
ATOM 4381 C CA . GLN A 1 543 ? 24.921 -37.573 -21.901 1.00 77.44 543 GLN A CA 1
ATOM 4382 C C . GLN A 1 543 ? 24.376 -36.860 -20.654 1.00 77.44 543 GLN A C 1
ATOM 4384 O O . GLN A 1 543 ? 23.213 -37.040 -20.299 1.00 77.44 543 GLN A O 1
ATOM 4389 N N . LEU A 1 544 ? 25.188 -36.014 -20.010 1.00 78.75 544 LEU A N 1
ATOM 4390 C CA . LEU A 1 544 ? 24.784 -35.239 -18.833 1.00 78.75 544 LEU A CA 1
ATOM 4391 C C . LEU A 1 544 ? 24.004 -33.971 -19.205 1.00 78.75 544 LEU A C 1
ATOM 4393 O O . LEU A 1 544 ? 23.276 -33.440 -18.369 1.00 78.75 544 LEU A O 1
ATOM 4397 N N . LYS A 1 545 ? 24.102 -33.508 -20.459 1.00 81.12 545 LYS A N 1
ATOM 4398 C CA . LYS A 1 545 ? 23.311 -32.381 -20.980 1.00 81.12 545 LYS A CA 1
ATOM 4399 C C . LYS A 1 545 ? 21.862 -32.761 -21.297 1.00 81.12 545 LYS A C 1
ATOM 4401 O O . LYS A 1 545 ? 20.981 -31.906 -21.221 1.00 81.12 545 LYS A O 1
ATOM 4406 N N . MET A 1 546 ? 21.595 -34.033 -21.606 1.00 78.31 546 MET A N 1
ATOM 4407 C CA . MET A 1 546 ? 20.286 -34.517 -22.077 1.00 78.31 546 MET A CA 1
ATOM 4408 C C . MET A 1 546 ? 19.076 -34.066 -21.229 1.00 78.31 546 MET A C 1
ATOM 4410 O O . MET A 1 546 ? 18.121 -33.548 -21.811 1.00 78.31 546 MET A O 1
ATOM 4414 N N . PRO A 1 547 ? 19.082 -34.158 -19.882 1.00 78.19 547 PRO A N 1
ATOM 4415 C CA . PRO A 1 547 ? 17.934 -33.735 -19.068 1.00 78.19 547 PRO A CA 1
ATOM 4416 C C . PRO A 1 547 ? 17.657 -32.221 -19.121 1.00 78.19 547 PRO A C 1
ATOM 4418 O O . PRO A 1 547 ? 16.523 -31.772 -18.927 1.00 78.19 547 PRO A O 1
ATOM 4421 N N . TYR A 1 548 ? 18.693 -31.420 -19.379 1.00 87.38 548 TYR A N 1
ATOM 4422 C CA . TYR A 1 548 ? 18.605 -29.964 -19.454 1.00 87.38 548 TYR A CA 1
ATOM 4423 C C . TYR A 1 548 ? 18.055 -29.503 -20.806 1.00 87.38 548 TYR A C 1
ATOM 4425 O O . TYR A 1 548 ? 17.221 -28.596 -20.848 1.00 87.38 548 TYR A O 1
ATOM 4433 N N . ILE A 1 549 ? 18.418 -30.200 -21.889 1.00 87.56 549 ILE A N 1
ATOM 4434 C CA . ILE A 1 549 ? 17.921 -29.944 -23.249 1.00 87.56 549 ILE A CA 1
ATOM 4435 C C . ILE A 1 549 ? 16.388 -29.965 -23.283 1.00 87.56 549 ILE A C 1
ATOM 4437 O O . ILE A 1 549 ? 15.769 -29.056 -23.839 1.00 87.56 549 ILE A O 1
ATOM 4441 N N . ASP A 1 550 ? 15.753 -30.956 -22.655 1.00 86.94 550 ASP A N 1
ATOM 4442 C CA . ASP A 1 550 ? 14.289 -31.067 -22.638 1.00 86.94 550 ASP A CA 1
ATOM 4443 C C . ASP A 1 550 ? 13.614 -29.906 -21.901 1.00 86.94 550 ASP A C 1
ATOM 4445 O O . ASP A 1 550 ? 12.555 -29.421 -22.315 1.00 86.94 550 ASP A O 1
ATOM 4449 N N . THR A 1 551 ? 14.239 -29.422 -20.828 1.00 89.50 551 THR A N 1
ATOM 4450 C CA . THR A 1 551 ? 13.748 -28.265 -20.070 1.00 89.50 551 THR A CA 1
ATOM 4451 C C . THR A 1 551 ? 13.825 -26.996 -20.916 1.00 89.50 551 THR A C 1
ATOM 4453 O O . THR A 1 551 ? 12.840 -26.257 -21.003 1.00 89.50 551 THR A O 1
ATOM 4456 N N . ILE A 1 552 ? 14.942 -26.785 -21.619 1.00 92.88 552 ILE A N 1
ATOM 4457 C CA . ILE A 1 552 ? 15.129 -25.637 -22.515 1.00 92.88 552 ILE A CA 1
ATOM 4458 C C . ILE A 1 552 ? 14.180 -25.719 -23.717 1.00 92.88 552 ILE A C 1
ATOM 4460 O O . ILE A 1 552 ? 13.519 -24.733 -24.032 1.00 92.88 552 ILE A O 1
ATOM 4464 N N . LYS A 1 553 ? 13.998 -26.893 -24.341 1.00 92.81 553 LYS A N 1
ATOM 4465 C CA . LYS A 1 553 ? 13.018 -27.092 -25.431 1.00 92.81 553 LYS A CA 1
ATOM 4466 C C . LYS A 1 553 ? 11.603 -26.692 -25.003 1.00 92.81 553 LYS A C 1
ATOM 4468 O O . LYS A 1 553 ? 10.890 -26.018 -25.753 1.00 92.81 553 LYS A O 1
ATOM 4473 N N . ARG A 1 554 ? 11.187 -27.071 -23.788 1.00 92.94 554 ARG A N 1
ATOM 4474 C CA . ARG A 1 554 ? 9.889 -26.662 -23.221 1.00 92.94 554 ARG A CA 1
ATOM 4475 C C . ARG A 1 554 ? 9.835 -25.153 -22.983 1.00 92.94 554 ARG A C 1
ATOM 4477 O O . ARG A 1 554 ? 8.834 -24.540 -23.351 1.00 92.94 554 ARG A O 1
ATOM 4484 N N . ALA A 1 555 ? 10.895 -24.556 -22.436 1.00 93.38 555 ALA A N 1
ATOM 4485 C CA . ALA A 1 555 ? 10.991 -23.110 -22.240 1.00 93.38 555 ALA A CA 1
ATOM 4486 C C . ALA A 1 555 ? 10.856 -22.348 -23.567 1.00 93.38 555 ALA A C 1
ATOM 4488 O O . ALA A 1 555 ? 9.956 -21.520 -23.691 1.00 93.38 555 ALA A O 1
ATOM 4489 N N . VAL A 1 556 ? 11.637 -22.705 -24.593 1.00 95.19 556 VAL A N 1
ATOM 4490 C CA . VAL A 1 556 ? 11.542 -22.132 -25.950 1.00 95.19 556 VAL A CA 1
ATOM 4491 C C . VAL A 1 556 ? 10.128 -22.256 -26.499 1.00 95.19 556 VAL A C 1
ATOM 4493 O O . VAL A 1 556 ? 9.568 -21.275 -26.983 1.00 95.19 556 VAL A O 1
ATOM 4496 N N . SER A 1 557 ? 9.525 -23.446 -26.407 1.00 94.94 557 SER A N 1
ATOM 4497 C CA . SER A 1 557 ? 8.164 -23.679 -26.900 1.00 94.94 557 SER A CA 1
ATOM 4498 C C . SER A 1 557 ? 7.149 -22.743 -26.239 1.00 94.94 557 SER A C 1
ATOM 4500 O O . SER A 1 557 ? 6.316 -22.147 -26.923 1.00 94.94 557 SER A O 1
ATOM 4502 N N . VAL A 1 558 ? 7.223 -22.582 -24.916 1.00 93.38 558 VAL A N 1
ATOM 4503 C CA . VAL A 1 558 ? 6.348 -21.677 -24.162 1.00 93.38 558 VAL A CA 1
ATOM 4504 C C . VAL A 1 558 ? 6.597 -20.222 -24.545 1.00 93.38 558 VAL A C 1
ATOM 4506 O O . VAL A 1 558 ? 5.643 -19.510 -24.853 1.00 93.38 558 VAL A O 1
ATOM 4509 N N . VAL A 1 559 ? 7.855 -19.781 -24.572 1.00 94.06 559 VAL A N 1
ATOM 4510 C CA . VAL A 1 559 ? 8.212 -18.390 -24.878 1.00 94.06 559 VAL A CA 1
ATOM 4511 C C . VAL A 1 559 ? 7.813 -18.021 -26.311 1.00 94.06 559 VAL A C 1
ATOM 4513 O O . VAL A 1 559 ? 7.227 -16.961 -26.523 1.00 94.06 559 VAL A O 1
ATOM 4516 N N . LYS A 1 560 ? 7.996 -18.920 -27.289 1.00 94.88 560 LYS A N 1
ATOM 4517 C CA . LYS A 1 560 ? 7.502 -18.733 -28.665 1.00 94.88 560 LYS A CA 1
ATOM 4518 C C . LYS A 1 560 ? 5.977 -18.616 -28.725 1.00 94.88 560 LYS A C 1
ATOM 4520 O O . LYS A 1 560 ? 5.461 -17.772 -29.455 1.00 94.88 560 LYS A O 1
ATOM 4525 N N . LYS A 1 561 ? 5.240 -19.413 -27.941 1.00 92.94 561 LYS A N 1
ATOM 4526 C CA . LYS A 1 561 ? 3.770 -19.312 -27.856 1.00 92.94 561 LYS A CA 1
ATOM 4527 C C . LYS A 1 561 ? 3.308 -18.002 -27.212 1.00 92.94 561 LYS A C 1
ATOM 4529 O O . LYS A 1 561 ? 2.291 -17.465 -27.639 1.00 92.94 561 LYS A O 1
ATOM 4534 N N . LEU A 1 562 ? 4.038 -17.485 -26.219 1.00 90.00 562 LEU A N 1
ATOM 4535 C CA . LEU A 1 562 ? 3.782 -16.157 -25.650 1.00 90.00 562 LEU A CA 1
ATOM 4536 C C . LEU A 1 562 ? 4.045 -15.060 -26.690 1.00 90.00 562 LEU A C 1
ATOM 4538 O O . LEU A 1 562 ? 3.182 -14.210 -26.902 1.00 90.00 562 LEU A O 1
ATOM 4542 N N . LYS A 1 563 ? 5.184 -15.133 -27.394 1.00 92.00 563 LYS A N 1
ATOM 4543 C CA . LYS A 1 563 ? 5.559 -14.208 -28.473 1.00 92.00 563 LYS A CA 1
ATOM 4544 C C . LYS A 1 563 ? 4.504 -14.145 -29.575 1.00 92.00 563 LYS A C 1
ATOM 4546 O O . LYS A 1 563 ? 4.113 -13.054 -29.971 1.00 92.00 563 LYS A O 1
ATOM 4551 N N . ALA A 1 564 ? 4.000 -15.296 -30.024 1.00 89.94 564 ALA A N 1
ATOM 4552 C CA . ALA A 1 564 ? 2.983 -15.382 -31.076 1.00 89.94 564 ALA A CA 1
ATOM 4553 C C . ALA A 1 564 ? 1.658 -14.680 -30.722 1.00 89.94 564 ALA A C 1
ATOM 4555 O O . ALA A 1 564 ? 0.874 -14.368 -31.611 1.00 89.94 564 ALA A O 1
ATOM 4556 N N . LYS A 1 565 ? 1.403 -14.438 -29.431 1.00 83.12 565 LYS A N 1
ATOM 4557 C CA . LYS A 1 565 ? 0.203 -13.762 -28.922 1.00 83.12 565 LYS A CA 1
ATOM 4558 C C . LYS A 1 565 ? 0.479 -12.340 -28.420 1.00 83.12 565 LYS A C 1
ATOM 4560 O O . LYS A 1 565 ? -0.377 -11.755 -27.762 1.00 83.12 565 LYS A O 1
ATOM 4565 N N . SER A 1 566 ? 1.678 -11.811 -28.654 1.00 81.50 566 SER A N 1
ATOM 4566 C CA . SER A 1 566 ? 2.118 -10.531 -28.104 1.00 81.50 566 SER A CA 1
ATOM 4567 C C . SER A 1 566 ? 1.890 -9.370 -29.052 1.00 81.50 566 SER A C 1
ATOM 4569 O O . SER A 1 566 ? 2.174 -9.469 -30.241 1.00 81.50 566 SER A O 1
ATOM 4571 N N . SER A 1 567 ? 1.458 -8.236 -28.497 1.00 77.94 567 SER A N 1
ATOM 4572 C CA . SER A 1 567 ? 1.472 -6.947 -29.196 1.00 77.94 567 SER A CA 1
ATOM 4573 C C . SER A 1 567 ? 2.872 -6.324 -29.268 1.00 77.94 567 SER A C 1
ATOM 4575 O O . SER A 1 567 ? 3.087 -5.409 -30.055 1.00 77.94 567 SER A O 1
ATOM 4577 N N . ASN A 1 568 ? 3.832 -6.829 -28.483 1.00 82.06 568 ASN A N 1
ATOM 4578 C CA . ASN A 1 568 ? 5.243 -6.448 -28.533 1.00 82.06 568 ASN A CA 1
ATOM 4579 C C . ASN A 1 568 ? 6.149 -7.700 -28.592 1.00 82.06 568 ASN A C 1
ATOM 4581 O O . ASN A 1 568 ? 6.750 -8.080 -27.580 1.00 82.06 568 ASN A O 1
ATOM 4585 N N . PRO A 1 569 ? 6.253 -8.367 -29.760 1.00 85.12 569 PRO A N 1
ATOM 4586 C CA . PRO A 1 569 ? 6.988 -9.624 -29.898 1.00 85.12 569 PRO A CA 1
ATOM 4587 C C . PRO A 1 569 ? 8.476 -9.538 -29.537 1.00 85.12 569 PRO A C 1
ATOM 4589 O O . PRO A 1 569 ? 9.035 -10.535 -29.078 1.00 85.12 569 PRO A O 1
ATOM 4592 N N . SER A 1 570 ? 9.104 -8.367 -29.703 1.00 85.56 570 SER A N 1
ATOM 4593 C CA . SER A 1 570 ? 10.553 -8.191 -29.521 1.00 85.56 570 SER A CA 1
ATOM 4594 C C . SER A 1 570 ? 11.019 -8.445 -28.088 1.00 85.56 570 SER A C 1
ATOM 4596 O O . SER A 1 570 ? 12.143 -8.889 -27.859 1.00 85.56 570 SER A O 1
ATOM 4598 N N . ARG A 1 571 ? 10.127 -8.275 -27.104 1.00 84.31 571 ARG A N 1
ATOM 4599 C CA . ARG A 1 571 ? 10.412 -8.542 -25.686 1.00 84.31 571 ARG A CA 1
ATOM 4600 C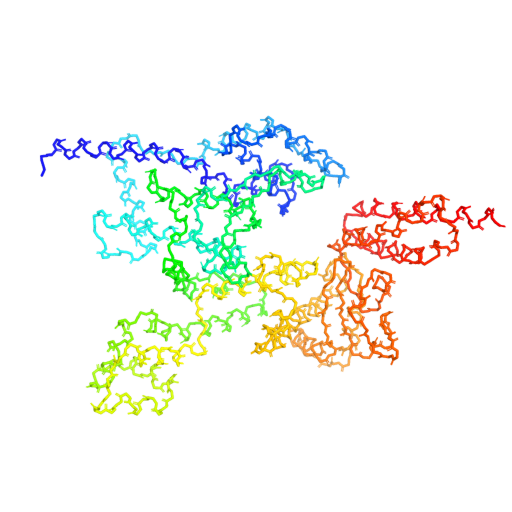 C . ARG A 1 571 ? 10.851 -9.983 -25.398 1.00 84.31 571 ARG A C 1
ATOM 4602 O O . ARG A 1 571 ? 11.454 -10.244 -24.361 1.00 84.31 571 ARG A O 1
ATOM 4609 N N . TYR A 1 572 ? 10.481 -10.920 -26.270 1.00 89.62 572 TYR A N 1
ATOM 4610 C CA . TYR A 1 572 ? 10.755 -12.346 -26.119 1.00 89.62 572 TYR A CA 1
ATOM 4611 C C . TYR A 1 572 ? 12.014 -12.785 -26.865 1.00 89.62 572 TYR A C 1
ATOM 4613 O O . TYR A 1 572 ? 12.507 -13.882 -26.610 1.00 89.62 572 TYR A O 1
ATOM 4621 N N . ASP A 1 573 ? 12.537 -11.948 -27.763 1.00 90.44 573 ASP A N 1
ATOM 4622 C CA . ASP A 1 573 ? 13.590 -12.326 -28.707 1.00 90.44 573 ASP A CA 1
ATOM 4623 C C . ASP A 1 573 ? 14.873 -12.715 -27.998 1.00 90.44 573 ASP A C 1
ATOM 4625 O O . ASP A 1 573 ? 15.437 -13.758 -28.307 1.00 90.44 573 ASP A O 1
ATOM 4629 N N . LYS A 1 574 ? 15.272 -11.943 -26.983 1.00 88.94 574 LYS A N 1
ATOM 4630 C CA . LYS A 1 574 ? 16.452 -12.264 -26.181 1.00 88.94 574 LYS A CA 1
ATOM 4631 C C . LYS A 1 574 ? 16.320 -13.623 -25.494 1.00 88.94 574 LYS A C 1
ATOM 4633 O O . LYS A 1 574 ? 17.210 -14.447 -25.605 1.00 88.94 574 LYS A O 1
ATOM 4638 N N . ALA A 1 575 ? 15.195 -13.877 -24.826 1.00 87.69 575 ALA A N 1
ATOM 4639 C CA . ALA A 1 575 ? 14.982 -15.149 -24.141 1.00 87.69 575 ALA A CA 1
ATOM 4640 C C . ALA A 1 575 ? 14.979 -16.333 -25.123 1.00 87.69 575 ALA A C 1
ATOM 4642 O O . ALA A 1 575 ? 15.518 -17.389 -24.812 1.00 87.69 575 ALA A O 1
ATOM 4643 N N . ILE A 1 576 ? 14.383 -16.163 -26.308 1.00 94.94 576 ILE A N 1
ATOM 4644 C CA . ILE A 1 576 ? 14.397 -17.188 -27.360 1.00 94.94 576 ILE A CA 1
ATOM 4645 C C . ILE A 1 576 ? 15.825 -17.415 -27.862 1.00 94.94 576 ILE A C 1
ATOM 4647 O O . ILE A 1 576 ? 16.232 -18.569 -27.942 1.00 94.94 576 ILE A O 1
ATOM 4651 N N . ALA A 1 577 ? 16.575 -16.346 -28.140 1.00 92.75 577 ALA A N 1
ATOM 4652 C CA . ALA A 1 577 ? 17.957 -16.421 -28.599 1.00 92.75 577 ALA A CA 1
ATOM 4653 C C . ALA A 1 577 ? 18.858 -17.125 -27.574 1.00 92.75 577 ALA A C 1
ATOM 4655 O O . ALA A 1 577 ? 19.514 -18.095 -27.935 1.00 92.75 577 ALA A O 1
ATOM 4656 N N . ASP A 1 578 ? 18.804 -16.723 -26.298 1.00 90.81 578 ASP A N 1
ATOM 4657 C CA . ASP A 1 578 ? 19.585 -17.331 -25.208 1.00 90.81 578 ASP A CA 1
ATOM 4658 C C . ASP A 1 578 ? 19.315 -18.849 -25.112 1.00 90.81 578 ASP A C 1
ATOM 4660 O O . ASP A 1 578 ? 20.220 -19.665 -24.929 1.00 90.81 578 ASP A O 1
ATOM 4664 N N . PHE A 1 579 ? 18.051 -19.260 -25.257 1.00 94.62 579 PHE A N 1
ATOM 4665 C CA . PHE A 1 579 ? 17.686 -20.673 -25.226 1.00 94.62 579 PHE A CA 1
ATOM 4666 C C . PHE A 1 579 ? 18.072 -21.436 -26.503 1.00 94.62 579 PHE A C 1
ATOM 4668 O O . PHE A 1 579 ? 18.471 -22.597 -26.417 1.00 94.62 579 PHE A O 1
ATOM 4675 N N . GLU A 1 580 ? 17.938 -20.835 -27.685 1.00 94.50 580 GLU A N 1
ATOM 4676 C CA . GLU A 1 580 ? 18.322 -21.454 -28.962 1.00 94.50 580 GLU A CA 1
ATOM 4677 C C . GLU A 1 580 ? 19.841 -21.599 -29.096 1.00 94.50 580 GLU A C 1
ATOM 4679 O O . GLU A 1 580 ? 20.311 -22.620 -29.603 1.00 94.50 580 GLU A O 1
ATOM 4684 N N . GLU A 1 581 ? 20.607 -20.640 -28.575 1.00 93.06 581 GLU A N 1
ATOM 4685 C CA . GLU A 1 581 ? 22.062 -20.725 -28.443 1.00 93.06 581 GLU A CA 1
ATOM 4686 C C . GLU A 1 581 ? 22.453 -21.923 -27.570 1.00 93.06 581 GLU A C 1
ATOM 4688 O O . GLU A 1 581 ? 23.241 -22.772 -27.991 1.00 93.06 581 GLU A O 1
ATOM 4693 N N . ALA A 1 582 ? 21.826 -22.062 -26.398 1.00 90.56 582 ALA A N 1
ATOM 4694 C CA . ALA A 1 582 ? 22.067 -23.187 -25.499 1.00 90.56 582 ALA A CA 1
ATOM 4695 C C . ALA A 1 582 ? 21.724 -24.545 -26.139 1.00 90.56 582 ALA A C 1
ATOM 4697 O O . ALA A 1 582 ? 22.477 -25.509 -25.987 1.00 90.56 582 ALA A O 1
ATOM 4698 N N . LEU A 1 583 ? 20.618 -24.632 -26.888 1.00 90.88 583 LEU A N 1
ATOM 4699 C CA . LEU A 1 583 ? 20.253 -25.847 -27.627 1.00 90.88 583 LEU A CA 1
ATOM 4700 C C . LEU A 1 583 ? 21.255 -26.167 -28.741 1.00 90.88 583 LEU A C 1
ATOM 4702 O O . LEU A 1 583 ? 21.612 -27.329 -28.924 1.00 90.88 583 LEU A O 1
ATOM 4706 N N . SER A 1 584 ? 21.729 -25.152 -29.460 1.00 88.06 584 SER A N 1
ATOM 4707 C CA . SER A 1 584 ? 22.713 -25.320 -30.534 1.00 88.06 584 SER A CA 1
ATOM 4708 C C . SER A 1 584 ? 24.051 -25.814 -29.979 1.00 88.06 584 SER A C 1
ATOM 4710 O O . SER A 1 584 ? 24.595 -26.798 -30.475 1.00 88.06 584 SER A O 1
ATOM 4712 N N . ALA A 1 585 ? 24.530 -25.216 -28.884 1.00 84.69 585 ALA A N 1
ATOM 4713 C CA . ALA A 1 585 ? 25.750 -25.639 -28.195 1.00 84.69 585 ALA A CA 1
ATOM 4714 C C . ALA A 1 585 ? 25.673 -27.084 -27.667 1.00 84.69 585 ALA A C 1
ATOM 4716 O O . ALA A 1 585 ? 26.680 -27.793 -27.632 1.00 84.69 585 ALA A O 1
ATOM 4717 N N . ALA A 1 586 ? 24.481 -27.543 -27.276 1.00 81.56 586 ALA A N 1
ATOM 4718 C CA . ALA A 1 586 ? 24.266 -28.921 -26.855 1.00 81.56 586 ALA A CA 1
ATOM 4719 C C . ALA A 1 586 ? 24.232 -29.917 -28.034 1.00 81.56 586 ALA A C 1
ATOM 4721 O O . ALA A 1 586 ? 24.714 -31.039 -27.881 1.00 81.56 586 ALA A O 1
ATOM 4722 N N . ASN A 1 587 ? 23.710 -29.511 -29.201 1.00 71.50 587 ASN A N 1
ATOM 4723 C CA . ASN A 1 587 ? 23.586 -30.361 -30.395 1.00 71.50 587 ASN A CA 1
ATOM 4724 C C . ASN A 1 587 ? 24.913 -30.559 -31.149 1.00 71.50 587 ASN A C 1
ATOM 4726 O O . ASN A 1 587 ? 25.165 -31.661 -31.626 1.00 71.50 587 ASN A O 1
ATOM 4730 N N . VAL A 1 588 ? 25.793 -29.549 -31.208 1.00 61.75 588 VAL A N 1
ATOM 4731 C CA . VAL A 1 588 ? 27.114 -29.657 -31.877 1.00 61.75 588 VAL A CA 1
ATOM 4732 C C . VAL A 1 588 ? 27.974 -30.794 -31.289 1.00 61.75 588 VAL A C 1
ATOM 4734 O O . VAL A 1 588 ? 28.812 -31.365 -31.977 1.00 61.75 588 VAL A O 1
ATOM 4737 N N . TYR A 1 589 ? 27.725 -31.191 -30.037 1.00 53.78 589 TYR A N 1
ATOM 4738 C CA . TYR A 1 589 ? 28.406 -32.306 -29.367 1.00 53.78 589 TYR A CA 1
ATOM 4739 C C . TYR A 1 589 ? 27.717 -33.674 -29.520 1.00 53.78 589 TYR A C 1
ATOM 4741 O O . TYR A 1 589 ? 28.270 -34.673 -29.065 1.00 53.78 589 TYR A O 1
ATOM 4749 N N . GLN A 1 590 ? 26.522 -33.743 -30.117 1.00 50.88 590 GLN A N 1
ATOM 4750 C CA . GLN A 1 590 ? 25.892 -35.017 -30.495 1.00 50.88 590 GLN A CA 1
ATOM 4751 C C . GLN A 1 590 ? 26.391 -35.536 -31.849 1.00 50.88 590 GLN A C 1
ATOM 4753 O O . GLN A 1 590 ? 26.322 -36.735 -32.074 1.00 50.88 590 GLN A O 1
ATOM 4758 N N . GLU A 1 591 ? 26.895 -34.658 -32.722 1.00 46.53 591 GLU A N 1
ATOM 4759 C CA . GLU A 1 591 ? 27.421 -35.019 -34.051 1.00 46.53 591 GLU A CA 1
ATOM 4760 C C . GLU A 1 591 ? 28.948 -35.242 -34.064 1.00 46.53 591 GLU A C 1
ATOM 4762 O O . GLU A 1 591 ? 29.494 -35.728 -35.050 1.00 46.53 591 GLU A O 1
ATOM 4767 N N . ALA A 1 592 ? 29.644 -34.893 -32.974 1.00 46.31 592 ALA A N 1
ATOM 4768 C CA . ALA A 1 592 ? 31.095 -35.051 -32.813 1.00 46.31 592 ALA A CA 1
ATOM 4769 C C . ALA A 1 592 ? 31.512 -36.335 -32.054 1.00 46.31 592 ALA A C 1
ATOM 4771 O O . ALA A 1 592 ? 32.692 -36.502 -31.738 1.00 46.31 592 ALA A O 1
ATOM 4772 N N . VAL A 1 593 ? 30.551 -37.214 -31.746 1.00 41.22 593 VAL A N 1
ATOM 4773 C CA . VAL A 1 593 ? 30.718 -38.568 -31.179 1.00 41.22 593 VAL A CA 1
ATOM 4774 C C . VAL A 1 593 ? 30.113 -39.551 -32.166 1.00 41.22 593 VAL A C 1
ATOM 4776 O O . VAL A 1 593 ? 30.732 -40.616 -32.378 1.00 41.22 593 VAL A O 1
#